Protein AF-A0A9E3VCH2-F1 (afdb_monomer_lite)

Radius of gyration: 27.57 Å; chains: 1; bounding box: 78×54×72 Å

Sequence (507 aa):
MKRSVFVAVAVALLGAGCPRSAKDARADLRLTGIPLPFGEEGGPVLAWDFGDGTPVVTAASVQHAFPRAGHFVVSATEKGVSRYSRPFDIAPRPGLAAVPETAESAVLVPRQGKDLGPLLDFAERATNPGLVASRLEALALPPMVLEASAGGASVFDPDEGLGVFTLSEPDVTVGFCGVTDEAEGLKLVGARLAEQGVKVTLAGERVTSLRWPEGREAALFADRGYLYLVPLEPGFSPEAAFKAVLGASDLGLSGQEPVAALAAGLKPAALVLVSKGDGTGLFSGAIAGVNVDGNQAQLGGAVELRRELDPAPSGARLFAHGPQGPIGGLQLAFDSVDLLEAFFGAPQNPKRIAQLARLKRRGLDLEGLAKGLTGELQLLAWFDAVSFYRNVVAGSGRPDPRGTLRLTAPARDAAKLRAALGLWFSSESWADRVAVTPGGWTVGTATGDVQVDVSGAGVAAERERALEARPEAPLAAELQARFQGAFGPGHTSAFVDVGQLLAELEQ

Secondary structure (DSSP, 8-state):
---------------------HHHHHTT-EETTPPEEEE-TTS--EEEE-SSSPPPEEESEEEE--SS-EEEEEEEEETTEEEEEEEEEEEPPPGGGSS-TT-SEEEEES-HHHHHHHHHHHHHHHS-HHHHHHHHHT-SHHHHHHHHHHSSS-SB-TTS-EEEEEEETTEEEEEEEEBS-HHHHHHHHHHHHHHTT-EEEE-SSSEEEEE-TTS-EEEEEEETTEEEEEEE-TT--THHHHHHHHTS-TTGGGGSHHHHHHHHTS---SEEEEEE--SSSSEEEEEEEEEEETTEEEEEEEEEESSPPPPP-----TTSSEESSSEEEEEEE--HHHHHHHHH--TT-HHHHHHHHHHHTTT--HHHHHHTB-SEEEEEEEE-HHHHHHHHTSSSS-----EEEEEEE-BS-HHHHHHHHHHHHTSTTTTTTEEE-SSEEEEEETTEEEEEEEETTEEEEEEE---TTPPEE-HHHHHHHHSTTTTSTT---EEE-HHHHHHHH--

Structure (mmCIF, N/CA/C/O backbone):
data_AF-A0A9E3VCH2-F1
#
_entry.id   AF-A0A9E3VCH2-F1
#
loop_
_atom_site.group_PDB
_atom_site.id
_atom_site.type_symbol
_atom_site.label_atom_id
_atom_site.label_alt_id
_atom_site.label_comp_id
_atom_site.label_asym_id
_atom_site.label_entity_id
_atom_site.label_seq_id
_atom_site.pdbx_PDB_ins_code
_atom_site.Cartn_x
_atom_site.Cartn_y
_atom_site.Cartn_z
_atom_site.occupancy
_atom_site.B_iso_or_equiv
_atom_site.auth_seq_id
_atom_site.auth_comp_id
_atom_site.auth_asym_id
_atom_site.auth_atom_id
_atom_site.pdbx_PDB_model_num
ATOM 1 N N . MET A 1 1 ? 23.936 12.481 2.353 1.00 23.14 1 MET A N 1
ATOM 2 C CA . MET A 1 1 ? 23.818 11.610 1.163 1.00 23.14 1 MET A CA 1
ATOM 3 C C . MET A 1 1 ? 22.347 11.534 0.815 1.00 23.14 1 MET A C 1
ATOM 5 O O . MET A 1 1 ? 21.572 11.086 1.643 1.00 23.14 1 MET A O 1
ATOM 9 N N . LYS A 1 2 ? 21.953 12.144 -0.304 1.00 22.25 2 LYS A N 1
ATOM 10 C CA . LYS A 1 2 ? 20.551 12.415 -0.638 1.00 22.25 2 LYS A CA 1
ATOM 11 C C . LYS A 1 2 ? 19.903 11.203 -1.316 1.00 22.25 2 LYS A C 1
ATOM 13 O O . LYS A 1 2 ? 20.481 10.646 -2.242 1.00 22.25 2 LYS A O 1
ATOM 18 N N . ARG A 1 3 ? 18.722 10.863 -0.789 1.00 25.02 3 ARG A N 1
ATOM 19 C CA . ARG A 1 3 ? 17.583 10.105 -1.332 1.00 25.02 3 ARG A CA 1
ATOM 20 C C . ARG A 1 3 ? 17.752 9.611 -2.778 1.00 25.02 3 ARG A C 1
ATOM 22 O O . ARG A 1 3 ? 17.799 10.401 -3.715 1.00 25.02 3 ARG A O 1
ATOM 29 N N . SER A 1 4 ? 17.819 8.294 -2.945 1.00 23.25 4 SER A N 1
ATOM 30 C CA . SER A 1 4 ? 17.658 7.580 -4.220 1.00 23.25 4 SER A CA 1
ATOM 31 C C . SER A 1 4 ? 17.265 6.142 -3.898 1.00 23.25 4 SER A C 1
ATOM 33 O O . SER A 1 4 ? 18.103 5.246 -3.913 1.00 23.25 4 SER A O 1
ATOM 35 N N . VAL A 1 5 ? 16.009 5.938 -3.510 1.00 22.20 5 VAL A N 1
ATOM 36 C CA . VAL A 1 5 ? 15.429 4.613 -3.289 1.00 22.20 5 VAL A CA 1
ATOM 37 C C . VAL A 1 5 ? 13.996 4.643 -3.835 1.00 22.20 5 VAL A C 1
ATOM 39 O O . VAL A 1 5 ? 13.218 5.513 -3.466 1.00 22.20 5 VAL A O 1
ATOM 42 N N . PHE A 1 6 ? 13.721 3.704 -4.746 1.00 22.61 6 PHE A N 1
ATOM 43 C CA . PHE A 1 6 ? 12.462 3.396 -5.444 1.00 22.61 6 PHE A CA 1
ATOM 44 C C . PHE A 1 6 ? 11.941 4.387 -6.499 1.00 22.61 6 PHE A C 1
ATOM 46 O O . PHE A 1 6 ? 10.981 5.123 -6.315 1.00 22.61 6 PHE A O 1
ATOM 53 N N . VAL A 1 7 ? 12.535 4.273 -7.689 1.00 21.50 7 VAL A N 1
ATOM 54 C CA . VAL A 1 7 ? 11.849 4.463 -8.973 1.00 21.50 7 VAL A CA 1
ATOM 55 C C . VAL A 1 7 ? 11.576 3.065 -9.518 1.00 21.50 7 VAL A C 1
ATOM 57 O O . VAL A 1 7 ? 12.534 2.309 -9.668 1.00 21.50 7 VAL A O 1
ATOM 60 N N . ALA A 1 8 ? 10.315 2.726 -9.798 1.00 21.45 8 ALA A N 1
ATOM 61 C CA . ALA A 1 8 ? 9.876 2.227 -11.106 1.00 21.45 8 ALA A CA 1
ATOM 62 C C . ALA A 1 8 ? 8.474 1.581 -11.060 1.00 21.45 8 ALA A C 1
ATOM 64 O O . ALA A 1 8 ? 8.166 0.752 -10.211 1.00 21.45 8 ALA A O 1
ATOM 65 N N . VAL A 1 9 ? 7.724 1.900 -12.117 1.00 22.83 9 VAL A N 1
ATOM 66 C CA . VAL A 1 9 ? 6.626 1.145 -12.730 1.00 22.83 9 VAL A CA 1
ATOM 67 C C . VAL A 1 9 ? 5.247 1.227 -12.086 1.00 22.83 9 VAL A C 1
ATOM 69 O O . VAL A 1 9 ? 4.914 0.571 -11.109 1.00 22.83 9 VAL A O 1
ATOM 72 N N . ALA A 1 10 ? 4.388 1.928 -12.801 1.00 21.78 10 ALA A N 1
ATOM 73 C CA . ALA A 1 10 ? 2.949 1.803 -12.741 1.00 21.78 10 ALA A CA 1
ATOM 74 C C . ALA A 1 10 ? 2.440 1.600 -14.169 1.00 21.78 10 ALA A C 1
ATOM 76 O O . ALA A 1 10 ? 3.263 1.696 -15.069 1.00 21.78 10 ALA A O 1
ATOM 77 N N . VAL A 1 11 ? 1.130 1.419 -14.353 1.00 24.48 11 VAL A N 1
ATOM 78 C CA . VAL A 1 11 ? 0.386 0.404 -15.118 1.00 24.48 11 VAL A CA 1
ATOM 79 C C . VAL A 1 11 ? -0.742 0.874 -16.057 1.00 24.48 11 VAL A C 1
ATOM 81 O O . VAL A 1 11 ? -1.246 1.976 -15.961 1.00 24.48 11 VAL A O 1
ATOM 84 N N . ALA A 1 12 ? -1.092 -0.052 -16.943 1.00 21.52 12 ALA A N 1
ATOM 85 C CA . ALA A 1 12 ? -2.379 -0.656 -17.356 1.00 21.52 12 ALA A CA 1
ATOM 86 C C . ALA A 1 12 ? -3.775 0.057 -17.436 1.00 21.52 12 ALA A C 1
ATOM 88 O O . ALA A 1 12 ? -4.343 0.195 -16.368 1.00 21.52 12 ALA A O 1
ATOM 89 N N . LEU A 1 13 ? -4.382 0.359 -18.648 1.00 24.06 13 LEU A N 1
ATOM 90 C CA . LEU A 1 13 ? -5.778 -0.026 -19.098 1.00 24.06 13 LEU A CA 1
ATOM 91 C C . LEU A 1 13 ? -6.367 0.285 -20.535 1.00 24.06 13 LEU A C 1
ATOM 93 O O . LEU A 1 13 ? -6.540 1.449 -20.864 1.00 24.06 13 LEU A O 1
ATOM 97 N N . LEU A 1 14 ? -6.851 -0.734 -21.303 1.00 22.73 14 LEU A N 1
ATOM 98 C CA . LEU A 1 14 ? -8.093 -0.760 -22.131 1.00 22.73 14 LEU A CA 1
ATOM 99 C C . LEU A 1 14 ? -8.629 -2.194 -22.419 1.00 22.73 14 LEU A C 1
ATOM 101 O O . LEU A 1 14 ? -8.052 -2.967 -23.185 1.00 22.73 14 LEU A O 1
ATOM 105 N N . GLY A 1 15 ? -9.833 -2.471 -21.905 1.00 22.19 15 GLY A N 1
ATOM 106 C CA . GLY A 1 15 ? -10.724 -3.576 -22.274 1.00 22.19 15 GLY A CA 1
ATOM 107 C C . GLY A 1 15 ? -12.142 -3.308 -21.753 1.00 22.19 15 GLY A C 1
ATOM 108 O O . GLY A 1 15 ? -12.331 -3.093 -20.563 1.00 22.19 15 GLY A O 1
ATOM 109 N N . ALA A 1 16 ? -13.117 -3.249 -22.661 1.00 27.59 16 ALA A N 1
ATOM 110 C CA . ALA A 1 16 ? -14.436 -2.644 -22.494 1.00 27.59 16 ALA A CA 1
ATOM 111 C C . ALA A 1 16 ? -15.357 -3.274 -21.432 1.00 27.59 16 ALA A C 1
ATOM 113 O O . ALA A 1 16 ? -15.722 -4.445 -21.491 1.00 27.59 16 ALA A O 1
ATOM 114 N N . GLY A 1 17 ? -15.871 -2.399 -20.577 1.00 22.41 17 GLY A N 1
ATOM 115 C CA . GLY A 1 17 ? -17.135 -2.527 -19.871 1.00 22.41 17 GLY A CA 1
ATOM 116 C C . GLY A 1 17 ? -17.321 -1.232 -19.104 1.00 22.41 17 GLY A C 1
ATOM 117 O O . GLY A 1 17 ? -16.572 -1.010 -18.165 1.00 22.41 17 GLY A O 1
ATOM 118 N N . CYS A 1 18 ? -18.224 -0.344 -19.536 1.00 24.09 18 CYS A N 1
ATOM 119 C CA . CYS A 1 18 ? -18.524 0.882 -18.794 1.00 24.09 18 CYS A CA 1
ATOM 120 C C . CYS A 1 18 ? -18.876 0.494 -17.352 1.00 24.09 18 CYS A C 1
ATOM 122 O O . CYS A 1 18 ? -19.965 -0.056 -17.143 1.00 24.09 18 CYS A O 1
ATOM 124 N N . PRO A 1 19 ? -18.011 0.743 -16.352 1.00 30.47 19 PRO A N 1
ATOM 125 C CA . PRO A 1 19 ? -18.453 0.620 -14.985 1.00 30.47 19 PRO A CA 1
ATOM 126 C C . PRO A 1 19 ? -19.440 1.770 -14.786 1.00 30.47 19 PRO A C 1
ATOM 128 O O . PRO A 1 19 ? -19.234 2.878 -15.290 1.00 30.47 19 PRO A O 1
ATOM 131 N N . ARG A 1 20 ? -20.519 1.535 -14.037 1.00 28.94 20 ARG A N 1
ATOM 132 C CA . ARG A 1 20 ? -21.156 2.644 -13.315 1.00 28.94 20 ARG A CA 1
ATOM 133 C C . ARG A 1 20 ? -20.035 3.491 -12.722 1.00 28.94 20 ARG A C 1
ATOM 135 O O . ARG A 1 20 ? -19.109 2.912 -12.152 1.00 28.94 20 ARG A O 1
ATOM 142 N N . SER A 1 21 ? -20.094 4.810 -12.899 1.00 36.22 21 SER A N 1
ATOM 143 C CA . SER A 1 21 ? -19.099 5.711 -12.323 1.00 36.22 21 SER A CA 1
ATOM 144 C C . SER A 1 21 ? -18.845 5.274 -10.881 1.00 36.22 21 SER A C 1
ATOM 146 O O . SER A 1 21 ? -19.798 5.131 -10.116 1.00 36.22 21 SER A O 1
ATOM 148 N N . ALA A 1 22 ? -17.593 4.982 -10.511 1.00 42.84 22 ALA A N 1
ATOM 149 C CA . ALA A 1 22 ? -17.252 4.515 -9.162 1.00 42.84 22 ALA A CA 1
ATOM 150 C C . ALA A 1 22 ? -17.767 5.483 -8.074 1.00 42.84 22 ALA A C 1
ATOM 152 O O . ALA A 1 22 ? -17.973 5.087 -6.930 1.00 42.84 22 ALA A O 1
ATOM 153 N N . LYS A 1 23 ? -18.040 6.733 -8.468 1.00 41.22 23 LYS A N 1
ATOM 154 C CA . LYS A 1 23 ? -18.746 7.764 -7.710 1.00 41.22 23 LYS A CA 1
ATOM 155 C C . LYS A 1 23 ? -20.151 7.341 -7.253 1.00 41.22 23 LYS A C 1
ATOM 157 O O . LYS A 1 23 ? -20.481 7.550 -6.091 1.00 41.22 23 LYS A O 1
ATOM 162 N N . ASP A 1 24 ? -20.936 6.698 -8.117 1.00 37.03 24 ASP A N 1
ATOM 163 C CA . ASP A 1 24 ? -22.329 6.319 -7.836 1.00 37.03 24 ASP A CA 1
ATOM 164 C C . ASP A 1 24 ? -22.420 5.083 -6.928 1.00 37.03 24 ASP A C 1
ATOM 166 O O . ASP A 1 24 ? -23.349 4.963 -6.142 1.00 37.03 24 ASP A O 1
ATOM 170 N N . ALA A 1 25 ? -21.444 4.169 -6.995 1.00 43.97 25 ALA A N 1
ATOM 171 C CA . ALA A 1 25 ? -21.407 2.984 -6.130 1.00 43.97 25 ALA A CA 1
ATOM 172 C C . ALA A 1 25 ? -20.861 3.277 -4.718 1.00 43.97 25 ALA A C 1
ATOM 174 O O . ALA A 1 25 ? -21.141 2.528 -3.785 1.00 43.97 25 ALA A O 1
ATOM 175 N N . ARG A 1 26 ? -20.066 4.344 -4.556 1.00 50.91 26 ARG A N 1
ATOM 176 C CA . ARG A 1 26 ? -19.428 4.714 -3.279 1.00 50.91 26 ARG A CA 1
ATOM 177 C C . ARG A 1 26 ? -20.243 5.696 -2.445 1.00 50.91 26 ARG A C 1
ATOM 179 O O . ARG A 1 26 ? -20.087 5.695 -1.231 1.00 50.91 26 ARG A O 1
ATOM 186 N N . ALA A 1 27 ? -21.112 6.493 -3.068 1.00 48.94 27 ALA A N 1
ATOM 187 C CA . ALA A 1 27 ? -21.974 7.443 -2.359 1.00 48.94 27 ALA A CA 1
ATOM 188 C C . ALA A 1 27 ? -22.938 6.767 -1.359 1.00 48.94 27 ALA A C 1
ATOM 190 O O . ALA A 1 27 ? -23.326 7.396 -0.379 1.00 48.94 27 ALA A O 1
ATOM 191 N N . ASP A 1 28 ? -23.259 5.485 -1.568 1.00 59.34 28 ASP A N 1
ATOM 192 C CA . ASP A 1 28 ? -24.154 4.700 -0.705 1.00 59.34 28 ASP A CA 1
ATOM 193 C C . ASP A 1 28 ? -23.413 3.744 0.254 1.00 59.34 28 ASP A C 1
ATOM 195 O O . ASP A 1 28 ? -24.049 3.013 1.022 1.00 59.34 28 ASP A O 1
ATOM 199 N N . LEU A 1 29 ? -22.074 3.709 0.218 1.00 70.19 29 LEU A N 1
ATOM 200 C CA . LEU A 1 29 ? -21.280 2.760 0.998 1.00 70.19 29 LEU A CA 1
ATOM 201 C C . LEU A 1 29 ? -21.134 3.250 2.443 1.00 70.19 29 LEU A C 1
ATOM 203 O O . LEU A 1 29 ? -20.577 4.314 2.703 1.00 70.19 29 LEU A O 1
ATOM 207 N N . ARG A 1 30 ? -21.620 2.457 3.397 1.00 85.75 30 ARG A N 1
ATOM 208 C CA . ARG A 1 30 ? -21.493 2.741 4.831 1.00 85.75 30 ARG A CA 1
ATOM 209 C C . ARG A 1 30 ? -20.261 2.032 5.365 1.00 85.75 30 ARG A C 1
ATOM 211 O O . ARG A 1 30 ? -20.129 0.828 5.161 1.00 85.75 30 ARG A O 1
ATOM 218 N N . LEU A 1 31 ? -19.370 2.768 6.017 1.00 84.38 31 LEU A N 1
ATOM 219 C CA . LEU A 1 31 ? -18.089 2.248 6.493 1.00 84.38 31 LEU A CA 1
ATOM 220 C C . LEU A 1 31 ? -18.070 2.100 8.014 1.00 84.38 31 LEU A C 1
ATOM 222 O O . LEU A 1 31 ? -18.781 2.811 8.727 1.00 84.38 31 LEU A O 1
ATOM 226 N N . THR A 1 32 ? -17.228 1.191 8.498 1.00 85.25 32 THR A N 1
ATOM 227 C CA . THR A 1 32 ? -16.919 1.047 9.924 1.00 85.25 32 THR A CA 1
ATOM 228 C C . THR A 1 32 ? -16.414 2.357 10.526 1.00 85.25 32 THR A C 1
ATOM 230 O O . THR A 1 32 ? -15.736 3.149 9.875 1.00 85.25 32 THR A O 1
ATOM 233 N N . GLY A 1 33 ? -16.786 2.622 11.778 1.00 79.50 33 GLY A N 1
ATOM 234 C CA . GLY A 1 33 ? -16.331 3.769 12.566 1.00 79.50 33 GLY A CA 1
ATOM 235 C C . GLY A 1 33 ? -16.753 5.163 12.084 1.00 79.50 33 GLY A C 1
ATOM 236 O O . GLY A 1 33 ? -16.431 6.132 12.768 1.00 79.50 33 GLY A O 1
ATOM 237 N N . ILE A 1 34 ? -17.483 5.295 10.970 1.00 82.62 34 ILE A N 1
ATOM 238 C CA . ILE A 1 34 ? -18.097 6.566 10.558 1.00 82.62 34 ILE A CA 1
ATOM 239 C C . ILE A 1 34 ? -19.461 6.702 11.256 1.00 82.62 34 ILE A C 1
ATOM 241 O O . ILE A 1 34 ? -20.320 5.835 11.063 1.00 82.62 34 ILE A O 1
ATOM 245 N N . PRO A 1 35 ? -19.696 7.762 12.056 1.00 87.50 35 PRO A N 1
ATOM 246 C CA . PRO A 1 35 ? -20.986 7.976 12.701 1.00 87.50 35 PRO A CA 1
ATOM 247 C C . PRO A 1 35 ? -22.110 8.177 11.681 1.00 87.50 35 PRO A C 1
ATOM 249 O O . PRO A 1 35 ? -22.037 9.043 10.809 1.00 87.50 35 PRO A O 1
ATOM 252 N N . LEU A 1 36 ? -23.170 7.382 11.814 1.00 89.25 36 LEU A N 1
ATOM 253 C CA . LEU A 1 36 ? -24.400 7.511 11.049 1.00 89.25 36 LEU A CA 1
ATOM 254 C C . LEU A 1 36 ? -25.492 8.151 11.921 1.00 89.25 36 LEU A C 1
ATOM 256 O O . LEU A 1 36 ? -25.674 7.733 13.070 1.00 89.25 36 LEU A O 1
ATOM 260 N N . PRO A 1 37 ? -26.246 9.128 11.388 1.00 92.81 37 PRO A N 1
ATOM 261 C CA . PRO A 1 37 ? -27.356 9.732 12.105 1.00 92.81 37 PRO A CA 1
ATOM 262 C C . PRO A 1 37 ? -28.588 8.819 12.094 1.00 92.81 37 PRO A C 1
ATOM 264 O O . PRO A 1 37 ? -28.988 8.290 11.054 1.00 92.81 37 PRO A O 1
ATOM 267 N N . PHE A 1 38 ? -29.238 8.704 13.248 1.00 93.00 38 PHE A N 1
ATOM 268 C CA . PHE A 1 38 ? -30.499 7.999 13.446 1.00 93.00 38 PHE A CA 1
ATOM 269 C C . PHE A 1 38 ? -31.483 8.884 14.203 1.00 93.00 38 PHE A C 1
ATOM 271 O O . PHE A 1 38 ? -31.134 9.487 15.214 1.00 93.00 38 PHE A O 1
ATOM 278 N N . GLY A 1 39 ? -32.729 8.930 13.734 1.00 90.38 39 GLY A N 1
ATOM 279 C CA . GLY A 1 39 ? -33.743 9.823 14.293 1.00 90.38 39 GLY A CA 1
ATOM 280 C C . GLY A 1 39 ? -33.566 11.277 13.853 1.00 90.38 39 GLY A C 1
ATOM 281 O O . GLY A 1 39 ? -32.786 11.584 12.953 1.00 90.38 39 GLY A O 1
ATOM 282 N N . GLU A 1 40 ? -34.337 12.168 14.468 1.00 90.75 40 GLU A N 1
ATOM 283 C CA . GLU A 1 40 ? -34.385 13.591 14.124 1.00 90.75 40 GLU A CA 1
ATOM 284 C C . GLU A 1 40 ? -34.415 14.430 15.403 1.00 90.75 40 GLU A C 1
ATOM 286 O O . GLU A 1 40 ? -35.029 14.058 16.410 1.00 90.75 40 GLU A O 1
ATOM 291 N N . GLU A 1 41 ? -33.738 15.577 15.383 1.00 90.56 41 GLU A N 1
ATOM 292 C CA . GLU A 1 41 ? -33.716 16.487 16.526 1.00 90.56 41 GLU A CA 1
ATOM 293 C C . GLU A 1 41 ? -35.126 17.049 16.788 1.00 90.56 41 GLU A C 1
ATOM 295 O O . GLU A 1 41 ? -35.804 17.519 15.877 1.00 90.56 41 GLU A O 1
ATOM 300 N N . GLY A 1 42 ? -35.604 16.953 18.035 1.00 88.50 42 GLY A N 1
ATOM 301 C CA . GLY A 1 42 ? -36.987 17.301 18.398 1.00 88.50 42 GLY A CA 1
ATOM 302 C C . GLY A 1 42 ? -38.041 16.231 18.067 1.00 88.50 42 GLY A C 1
ATOM 303 O O . GLY A 1 42 ? -39.224 16.448 18.335 1.00 88.50 42 GLY A O 1
ATOM 304 N N . GLY A 1 43 ? -37.632 15.080 17.523 1.00 90.00 43 GLY A N 1
ATOM 305 C CA . GLY A 1 43 ? -38.497 13.925 17.282 1.00 90.00 43 GLY A CA 1
ATOM 306 C C . GLY A 1 43 ? -38.911 13.164 18.557 1.00 90.00 43 GLY A C 1
ATOM 307 O O . GLY A 1 43 ? -38.539 13.536 19.675 1.00 90.00 43 GLY A O 1
ATOM 308 N N . PRO A 1 44 ? -39.693 12.076 18.421 1.00 90.88 44 PRO A N 1
ATOM 309 C CA . PRO A 1 44 ? -40.049 11.221 19.550 1.00 90.88 44 PRO A CA 1
ATOM 310 C C . PRO A 1 44 ? -38.806 10.535 20.130 1.00 90.88 44 PRO A C 1
ATOM 312 O O . PRO A 1 44 ? -37.937 10.079 19.393 1.00 90.88 44 PRO A O 1
ATOM 315 N N . VAL A 1 45 ? -38.737 10.418 21.458 1.00 93.56 45 VAL A N 1
ATOM 316 C CA . VAL A 1 45 ? -37.662 9.676 22.132 1.00 93.56 45 VAL A CA 1
ATOM 317 C C . VAL A 1 45 ? -37.883 8.178 21.925 1.00 93.56 45 VAL A C 1
ATOM 319 O O . VAL A 1 45 ? -38.876 7.624 22.402 1.00 93.56 45 VAL A O 1
ATOM 322 N N . LEU A 1 46 ? -36.951 7.529 21.225 1.00 95.44 46 LEU A N 1
ATOM 323 C CA . LEU A 1 46 ? -36.987 6.101 20.912 1.00 95.44 46 LEU A CA 1
ATOM 324 C C . LEU A 1 46 ? -35.829 5.374 21.604 1.00 95.44 46 LEU A C 1
ATOM 326 O O . LEU A 1 46 ? -34.777 5.963 21.846 1.00 95.44 46 LEU A O 1
ATOM 330 N N . ALA A 1 47 ? -36.025 4.092 21.909 1.00 96.19 47 ALA A N 1
ATOM 331 C CA . ALA A 1 47 ? -34.961 3.180 22.309 1.00 96.19 47 ALA A CA 1
ATOM 332 C C . ALA A 1 47 ? -34.387 2.503 21.056 1.00 96.19 47 ALA A C 1
ATOM 334 O O . ALA A 1 47 ? -35.088 1.725 20.403 1.00 96.19 47 ALA A O 1
ATOM 335 N N . TRP A 1 48 ? -33.144 2.839 20.721 1.00 96.56 48 TRP A N 1
ATOM 336 C CA . TRP A 1 48 ? -32.398 2.388 19.549 1.00 96.56 48 TRP A CA 1
ATOM 337 C C . TRP A 1 48 ? -31.516 1.189 19.888 1.00 96.56 48 TRP A C 1
ATOM 339 O O . TRP A 1 48 ? -30.692 1.264 20.797 1.00 96.56 48 TRP A O 1
ATOM 349 N N . ASP A 1 49 ? -31.680 0.109 19.132 1.00 96.38 49 ASP A N 1
ATOM 350 C CA . ASP A 1 49 ? -30.820 -1.073 19.131 1.00 96.38 49 ASP A CA 1
ATOM 351 C C . ASP A 1 49 ? -30.193 -1.206 17.740 1.00 96.38 49 ASP A C 1
ATOM 353 O O . ASP A 1 49 ? -30.909 -1.285 16.737 1.00 96.38 49 ASP A O 1
ATOM 357 N N . PHE A 1 50 ? -28.864 -1.198 17.671 1.00 95.75 50 PHE A N 1
ATOM 358 C CA . PHE A 1 50 ? -28.120 -1.224 16.413 1.00 95.75 50 PHE A CA 1
ATOM 359 C C . PHE A 1 50 ? -27.805 -2.642 15.923 1.00 95.75 50 PHE A C 1
ATOM 361 O O . PHE A 1 50 ? -27.351 -2.800 14.792 1.00 95.75 50 PHE A O 1
ATOM 368 N N . GLY A 1 51 ? -28.065 -3.676 16.731 1.00 92.25 51 GLY A N 1
ATOM 369 C CA . GLY A 1 51 ? -27.854 -5.076 16.354 1.00 92.25 51 GLY A CA 1
ATOM 370 C C . GLY A 1 51 ? -26.385 -5.514 16.275 1.00 92.25 51 GLY A C 1
ATOM 371 O O . GLY A 1 51 ? -26.109 -6.637 15.859 1.00 92.25 51 GLY A O 1
ATOM 372 N N . ASP A 1 52 ? -25.444 -4.658 16.677 1.00 90.31 52 ASP A N 1
ATOM 373 C CA . ASP A 1 52 ? -23.992 -4.901 16.688 1.00 90.31 52 ASP A CA 1
ATOM 374 C C . ASP A 1 52 ? -23.444 -5.314 18.070 1.00 90.31 52 ASP A C 1
ATOM 376 O O . ASP A 1 52 ? -22.239 -5.517 18.238 1.00 90.31 52 ASP A O 1
ATOM 380 N N . GLY A 1 53 ? -24.339 -5.473 19.051 1.00 88.94 53 GLY A N 1
ATOM 381 C CA . GLY A 1 53 ? -24.020 -5.801 20.441 1.00 88.94 53 GLY A CA 1
ATOM 382 C C . GLY A 1 53 ? -23.746 -4.588 21.336 1.00 88.94 53 GLY A C 1
ATOM 383 O O . GLY A 1 53 ? -23.488 -4.780 22.525 1.00 88.94 53 GLY A O 1
ATOM 384 N N . THR A 1 54 ? -23.814 -3.357 20.812 1.00 90.25 54 THR A N 1
ATOM 385 C CA . THR A 1 54 ? -23.711 -2.148 21.642 1.00 90.25 54 THR A CA 1
ATOM 386 C C . THR A 1 54 ? -24.950 -1.949 22.530 1.00 90.25 54 THR A C 1
ATOM 388 O O . THR A 1 54 ? -26.037 -2.446 22.217 1.00 90.25 54 THR A O 1
ATOM 391 N N . PRO A 1 55 ? -24.816 -1.261 23.683 1.00 93.69 55 PRO A N 1
ATOM 392 C CA . PRO A 1 55 ? -25.948 -0.994 24.565 1.00 93.69 55 PRO A CA 1
ATOM 393 C C . PRO A 1 55 ? -27.039 -0.158 23.885 1.00 93.69 55 PRO A C 1
ATOM 395 O O . PRO A 1 55 ? -26.747 0.801 23.176 1.00 93.69 55 PRO A O 1
ATOM 398 N N . VAL A 1 56 ? -28.303 -0.473 24.182 1.00 94.56 56 VAL A N 1
ATOM 399 C CA . VAL A 1 56 ? -29.468 0.275 23.684 1.00 94.56 56 VAL A CA 1
ATOM 400 C C . VAL A 1 56 ? -29.407 1.738 24.134 1.00 94.56 56 VAL A C 1
ATOM 402 O O . VAL A 1 56 ? -29.283 2.026 25.327 1.00 94.56 56 VAL A O 1
ATOM 405 N N . VAL A 1 57 ? -29.567 2.666 23.189 1.00 95.38 57 VAL A N 1
ATOM 406 C CA . VAL A 1 57 ? -29.521 4.116 23.439 1.00 95.38 57 VAL A CA 1
ATOM 407 C C . VAL A 1 57 ? -30.927 4.704 23.372 1.00 95.38 57 VAL A C 1
ATOM 409 O O . VAL A 1 57 ? -31.661 4.461 22.422 1.00 95.38 57 VAL A O 1
ATOM 412 N N . THR A 1 58 ? -31.323 5.505 24.364 1.00 95.44 58 THR A N 1
ATOM 413 C CA . THR A 1 58 ? -32.648 6.152 24.383 1.00 95.44 58 THR A CA 1
ATOM 414 C C . THR A 1 58 ? -32.533 7.646 24.093 1.00 95.44 58 THR A C 1
ATOM 416 O O . THR A 1 58 ? -32.127 8.408 24.968 1.00 95.44 58 THR A O 1
ATOM 419 N N . ALA A 1 59 ? -32.894 8.071 22.879 1.00 94.75 59 ALA A N 1
ATOM 420 C CA . ALA A 1 59 ? -32.886 9.478 22.468 1.00 94.75 59 ALA A CA 1
ATOM 421 C C . ALA A 1 59 ? -33.759 9.722 21.221 1.00 94.75 59 ALA A C 1
ATOM 423 O O . ALA A 1 59 ? -34.148 8.790 20.517 1.00 94.75 59 ALA A O 1
ATOM 424 N N . ALA A 1 60 ? -34.068 10.992 20.947 1.00 92.81 60 ALA A N 1
ATOM 425 C CA . ALA A 1 60 ? -34.775 11.402 19.727 1.00 92.81 60 ALA A CA 1
ATOM 426 C C . ALA A 1 60 ? -33.871 11.397 18.480 1.00 92.81 60 ALA A C 1
ATOM 428 O O . ALA A 1 60 ? -34.327 11.071 17.387 1.00 92.81 60 ALA A O 1
ATOM 429 N N . SER A 1 61 ? -32.587 11.713 18.668 1.00 93.94 61 SER A N 1
ATOM 430 C CA . SER A 1 61 ? -31.537 11.673 17.650 1.00 93.94 61 SER A CA 1
ATOM 431 C C . SER A 1 61 ? -30.279 11.044 18.253 1.00 93.94 61 SER A C 1
ATOM 433 O O . SER A 1 61 ? -29.924 11.357 19.392 1.00 93.94 61 SER A O 1
ATOM 435 N N . VAL A 1 62 ? -29.638 10.136 17.518 1.00 94.81 62 VAL A N 1
ATOM 436 C CA . VAL A 1 62 ? -28.431 9.403 17.920 1.00 94.81 62 VAL A CA 1
ATOM 437 C C . VAL A 1 62 ? -27.443 9.389 16.758 1.00 94.81 62 VAL A C 1
ATOM 439 O O . VAL A 1 62 ? -27.827 9.162 15.616 1.00 94.81 62 VAL A O 1
ATOM 442 N N . GLN A 1 63 ? -26.165 9.604 17.054 1.00 93.69 63 GLN A N 1
ATOM 443 C CA . GLN A 1 63 ? -25.062 9.320 16.137 1.00 93.69 63 GLN A CA 1
ATOM 444 C C . GLN A 1 63 ? -24.454 7.981 16.549 1.00 93.69 63 GLN A C 1
ATOM 446 O O . GLN A 1 63 ? -24.033 7.844 17.698 1.00 93.69 63 GLN A O 1
ATOM 451 N N . HIS A 1 64 ? -24.425 7.001 15.645 1.00 91.50 64 HIS A N 1
ATOM 452 C CA . HIS A 1 64 ? -23.880 5.671 15.935 1.00 91.50 64 HIS A CA 1
ATOM 453 C C . HIS A 1 64 ? -22.853 5.249 14.896 1.00 91.50 64 HIS A C 1
ATOM 455 O O . HIS A 1 64 ? -23.122 5.305 13.698 1.00 91.50 64 HIS A O 1
ATOM 461 N N . ALA A 1 65 ? -21.688 4.807 15.359 1.00 88.81 65 ALA A N 1
ATOM 462 C CA . ALA A 1 65 ? -20.616 4.298 14.518 1.00 88.81 65 ALA A CA 1
ATOM 463 C C . ALA A 1 65 ? -20.479 2.788 14.737 1.00 88.81 65 ALA A C 1
ATOM 465 O O . ALA A 1 65 ? -20.220 2.340 15.852 1.00 88.81 65 ALA A O 1
ATOM 466 N N . PHE A 1 66 ? -20.639 2.004 13.671 1.00 88.81 66 PHE A N 1
ATOM 467 C CA . PHE A 1 66 ? -20.513 0.549 13.745 1.00 88.81 66 PHE A CA 1
ATOM 468 C C . PHE A 1 66 ? -19.036 0.155 13.883 1.00 88.81 66 PHE A C 1
ATOM 470 O O . PHE A 1 66 ? -18.235 0.543 13.027 1.00 88.81 66 PHE A O 1
ATOM 477 N N . PRO A 1 67 ? -18.650 -0.627 14.907 1.00 82.38 67 PRO A N 1
ATOM 478 C CA . PRO A 1 67 ? -17.243 -0.916 15.183 1.00 82.38 67 PRO A CA 1
ATOM 479 C C . PRO A 1 67 ? -16.632 -1.952 14.230 1.00 82.38 67 PRO A C 1
ATOM 481 O O . PRO A 1 67 ? -15.415 -2.093 14.194 1.00 82.38 67 PRO A O 1
ATOM 484 N N . ARG A 1 68 ? -17.458 -2.711 13.494 1.00 85.06 68 ARG A N 1
ATOM 485 C CA . ARG A 1 68 ? -17.029 -3.792 12.592 1.00 85.06 68 ARG A CA 1
ATOM 486 C C . ARG A 1 68 ? -17.919 -3.890 11.364 1.00 85.06 68 ARG A C 1
ATOM 488 O O . ARG A 1 68 ? -19.092 -3.520 11.408 1.00 85.06 68 ARG A O 1
ATOM 495 N N . ALA A 1 69 ? -17.350 -4.412 10.282 1.00 87.62 69 ALA A N 1
ATOM 496 C CA . ALA A 1 69 ? -18.086 -4.684 9.060 1.00 87.62 69 ALA A CA 1
ATOM 497 C C . ALA A 1 69 ? -19.092 -5.820 9.285 1.00 87.62 69 ALA A C 1
ATOM 499 O O . ALA A 1 69 ? -18.839 -6.753 10.051 1.00 87.62 69 ALA A O 1
ATOM 500 N N . GLY A 1 70 ? -20.237 -5.754 8.614 1.00 88.62 70 GLY A N 1
ATOM 501 C CA . GLY A 1 70 ? -21.275 -6.762 8.761 1.00 88.62 70 GLY A CA 1
ATOM 502 C C . GLY A 1 70 ? -22.654 -6.309 8.312 1.00 88.62 70 GLY A C 1
ATOM 503 O O . GLY A 1 70 ? -22.858 -5.190 7.844 1.00 88.62 70 GLY A O 1
ATOM 504 N N . HIS A 1 71 ? -23.604 -7.224 8.472 1.00 91.69 71 HIS A N 1
ATOM 505 C CA . HIS A 1 71 ? -25.021 -6.999 8.224 1.00 91.69 71 HIS A CA 1
ATOM 506 C C . HIS A 1 71 ? -25.726 -6.811 9.566 1.00 91.69 71 HIS A C 1
ATOM 508 O O . HIS A 1 71 ? -25.818 -7.756 10.351 1.00 91.69 71 HIS A O 1
ATOM 514 N N . PHE A 1 72 ? -26.233 -5.609 9.823 1.00 94.00 72 PHE A N 1
ATOM 515 C CA . PHE A 1 72 ? -26.874 -5.257 11.088 1.00 94.00 72 PHE A CA 1
ATOM 516 C C . PHE A 1 72 ? -28.334 -4.885 10.876 1.00 94.00 72 PHE A C 1
ATOM 518 O O . PHE A 1 72 ? -28.692 -4.261 9.879 1.00 94.00 72 PHE A O 1
ATOM 525 N N . VAL A 1 73 ? -29.198 -5.251 11.819 1.00 94.81 73 VAL A N 1
ATOM 526 C CA . VAL A 1 73 ? -30.604 -4.836 11.805 1.00 94.81 73 VAL A CA 1
ATOM 527 C C . VAL A 1 73 ? -30.786 -3.773 12.874 1.00 94.81 73 VAL A C 1
ATOM 529 O O . VAL A 1 73 ? -30.850 -4.089 14.057 1.00 94.81 73 VAL A O 1
ATOM 532 N N . VAL A 1 74 ? -30.899 -2.516 12.446 1.00 96.00 74 VAL A N 1
ATOM 533 C CA . VAL A 1 74 ? -31.153 -1.396 13.355 1.00 96.00 74 VAL A CA 1
ATOM 534 C C . VAL A 1 74 ? -32.642 -1.322 13.633 1.00 96.00 74 VAL A C 1
ATOM 536 O O . VAL A 1 74 ? -33.452 -1.274 12.701 1.00 96.00 74 VAL A O 1
ATOM 539 N N . SER A 1 75 ? -33.013 -1.277 14.907 1.00 95.38 75 SER A N 1
ATOM 540 C CA . SER A 1 75 ? -34.393 -1.159 15.355 1.00 95.38 75 SER A CA 1
ATOM 541 C C . SER A 1 75 ? -34.579 -0.001 16.330 1.00 95.38 75 SER A C 1
ATOM 543 O O . SER A 1 75 ? -33.692 0.328 17.112 1.00 95.38 75 SER A O 1
ATOM 545 N N . ALA A 1 76 ? -35.747 0.635 16.271 1.00 94.75 76 ALA A N 1
ATOM 546 C CA . ALA A 1 76 ? -36.143 1.657 17.231 1.00 94.75 76 ALA A CA 1
ATOM 547 C C . ALA A 1 76 ? -37.507 1.304 17.806 1.00 94.75 76 ALA A C 1
ATOM 549 O O . ALA A 1 76 ? -38.446 0.995 17.059 1.00 94.75 76 ALA A O 1
ATOM 550 N N . THR A 1 77 ? -37.630 1.366 19.127 1.00 95.69 77 THR A N 1
ATOM 551 C CA . THR A 1 77 ? -38.872 1.057 19.833 1.00 95.69 77 THR A CA 1
ATOM 552 C C . THR A 1 77 ? -39.348 2.235 20.670 1.00 95.69 77 THR A C 1
ATOM 554 O O . THR A 1 77 ? -38.570 2.943 21.303 1.00 95.69 77 THR A O 1
ATOM 557 N N . GLU A 1 78 ? -40.659 2.446 20.689 1.00 94.56 78 GLU A N 1
ATOM 558 C CA . GLU A 1 78 ? -41.323 3.397 21.573 1.00 94.56 78 GLU A CA 1
ATOM 559 C C . GLU A 1 78 ? -42.195 2.599 22.541 1.00 94.56 78 GLU A C 1
ATOM 561 O O . GLU A 1 78 ? -43.125 1.915 22.114 1.00 94.56 78 GLU A O 1
ATOM 566 N N . LYS A 1 79 ? -41.890 2.643 23.846 1.00 89.00 79 LYS A N 1
ATOM 567 C CA . LYS A 1 79 ? -42.622 1.877 24.879 1.00 89.00 79 LYS A CA 1
ATOM 568 C C . LYS A 1 79 ? -42.769 0.380 24.532 1.00 89.00 79 LYS A C 1
ATOM 570 O O . LYS A 1 79 ? -43.817 -0.215 24.764 1.00 89.00 79 LYS A O 1
ATOM 575 N N . GLY A 1 80 ? -41.726 -0.215 23.948 1.00 82.88 80 GLY A N 1
ATOM 576 C CA . GLY A 1 80 ? -41.701 -1.627 23.547 1.00 82.88 80 GLY A CA 1
ATOM 577 C C . GLY A 1 80 ? -42.378 -1.942 22.207 1.00 82.88 80 GLY A C 1
ATOM 578 O O . GLY A 1 80 ? -42.399 -3.099 21.800 1.00 82.88 80 GLY A O 1
ATOM 579 N N . VAL A 1 81 ? -42.904 -0.942 21.493 1.00 89.06 81 VAL A N 1
ATOM 580 C CA . VAL A 1 81 ? -43.482 -1.112 20.152 1.00 89.06 81 VAL A CA 1
ATOM 581 C C . VAL A 1 81 ? -42.460 -0.696 19.098 1.00 89.06 81 VAL A C 1
ATOM 583 O O . VAL A 1 81 ? -41.961 0.427 19.139 1.00 89.06 81 VAL A O 1
ATOM 586 N N . SER A 1 82 ? -42.161 -1.572 18.134 1.00 90.88 82 SER A N 1
ATOM 587 C CA . SER A 1 82 ? -41.258 -1.245 17.021 1.00 90.88 82 SER A CA 1
ATOM 588 C C . SER A 1 82 ? -41.838 -0.119 16.159 1.00 90.88 82 SER A C 1
ATOM 590 O O . SER A 1 82 ? -42.956 -0.210 15.651 1.00 90.88 82 SER A O 1
ATOM 592 N N . ARG A 1 83 ? -41.070 0.964 16.022 1.00 90.50 83 ARG A N 1
ATOM 593 C CA . ARG A 1 83 ? -41.347 2.109 15.141 1.00 90.50 83 ARG A CA 1
ATOM 594 C C . ARG A 1 83 ? -40.476 2.092 13.893 1.00 90.50 83 ARG A C 1
ATOM 596 O O . ARG A 1 83 ? -40.851 2.660 12.872 1.00 90.50 83 ARG A O 1
ATOM 603 N N . TYR A 1 84 ? -39.327 1.433 13.983 1.00 90.81 84 TYR A N 1
ATOM 604 C CA . TYR A 1 84 ? -38.338 1.341 12.926 1.00 90.81 84 TYR A CA 1
ATOM 605 C C . TYR A 1 84 ? -37.641 -0.017 12.998 1.00 90.81 84 TYR A C 1
ATOM 607 O O . TYR A 1 84 ? -37.324 -0.499 14.086 1.00 90.81 84 TYR A O 1
ATOM 615 N N . SER A 1 85 ? -37.397 -0.620 11.839 1.00 93.81 85 SER A N 1
ATOM 616 C CA . SER A 1 85 ? -36.518 -1.775 11.681 1.00 93.81 85 SER A CA 1
ATOM 617 C C . SER A 1 85 ? -36.002 -1.791 10.247 1.00 93.81 85 SER A C 1
ATOM 619 O O . SER A 1 85 ? -36.807 -1.852 9.312 1.00 93.81 85 SER A O 1
ATOM 621 N N . ARG A 1 86 ? -34.687 -1.665 10.050 1.00 93.44 86 ARG A N 1
ATOM 622 C CA . ARG A 1 86 ? -34.067 -1.714 8.719 1.00 93.44 86 ARG A CA 1
ATOM 623 C C . ARG A 1 86 ? -32.700 -2.399 8.758 1.00 93.44 86 ARG A C 1
ATOM 625 O O . ARG A 1 86 ? -31.961 -2.196 9.720 1.00 93.44 86 ARG A O 1
ATOM 632 N N . PRO A 1 87 ? -32.354 -3.175 7.716 1.00 91.69 87 PRO A N 1
ATOM 633 C CA . PRO A 1 87 ? -31.012 -3.708 7.560 1.00 91.69 87 PRO A CA 1
ATOM 634 C C . PRO A 1 87 ? -30.035 -2.614 7.111 1.00 91.69 87 PRO A C 1
ATOM 636 O O . PRO A 1 87 ? -30.383 -1.726 6.326 1.00 91.69 87 PRO A O 1
ATOM 639 N N . PHE A 1 88 ? -28.806 -2.716 7.600 1.00 90.94 88 PHE A N 1
ATOM 640 C CA . PHE A 1 88 ? -27.667 -1.881 7.262 1.00 90.94 88 PHE A CA 1
ATOM 641 C C . PHE A 1 88 ? -26.474 -2.777 6.954 1.00 90.94 88 PHE A C 1
ATOM 643 O O . PHE A 1 88 ? -26.025 -3.543 7.806 1.00 90.94 88 PHE A O 1
ATOM 650 N N . ASP A 1 89 ? -25.956 -2.641 5.739 1.00 90.56 89 ASP A N 1
ATOM 651 C CA . ASP A 1 89 ? -24.710 -3.272 5.327 1.00 90.56 89 ASP A CA 1
ATOM 652 C C . ASP A 1 89 ? -23.573 -2.292 5.599 1.00 90.56 89 ASP A C 1
ATOM 654 O O . ASP A 1 89 ? -23.571 -1.178 5.066 1.00 90.56 89 ASP A O 1
ATOM 658 N N . ILE A 1 90 ? -22.645 -2.697 6.460 1.00 89.88 90 ILE A N 1
ATOM 659 C CA . ILE A 1 90 ? -21.461 -1.928 6.835 1.00 89.88 90 ILE A CA 1
ATOM 660 C C . ILE A 1 90 ? -20.245 -2.625 6.238 1.00 89.88 90 ILE A C 1
ATOM 662 O O . ILE A 1 90 ? -19.971 -3.789 6.533 1.00 89.88 90 ILE A O 1
ATOM 666 N N . ALA A 1 91 ? -19.519 -1.915 5.387 1.00 87.56 91 ALA A N 1
ATOM 667 C CA . ALA A 1 91 ? -18.286 -2.380 4.775 1.00 87.56 91 ALA A CA 1
ATOM 668 C C . ALA A 1 91 ? -17.066 -1.998 5.634 1.00 87.56 91 ALA A C 1
ATOM 670 O O . ALA A 1 91 ? -17.109 -0.986 6.339 1.00 87.56 91 ALA A O 1
ATOM 671 N N . PRO A 1 92 ? -15.968 -2.774 5.573 1.00 86.12 92 PRO A N 1
ATOM 672 C CA . PRO A 1 92 ? -14.733 -2.413 6.259 1.00 86.12 92 PRO A CA 1
ATOM 673 C C . PRO A 1 92 ? -14.141 -1.144 5.647 1.00 86.12 92 PRO A C 1
ATOM 675 O O . PRO A 1 92 ? -14.272 -0.903 4.439 1.00 86.12 92 PRO A O 1
ATOM 678 N N . ARG A 1 93 ? -13.451 -0.343 6.461 1.00 86.19 93 ARG A N 1
ATOM 679 C CA . ARG A 1 93 ? -12.717 0.808 5.939 1.00 86.19 93 ARG A CA 1
ATOM 680 C C . ARG A 1 93 ? -11.530 0.339 5.093 1.00 86.19 93 ARG A C 1
ATOM 682 O O . ARG A 1 93 ? -10.704 -0.452 5.558 1.00 86.19 93 ARG A O 1
ATOM 689 N N . PRO A 1 94 ? -11.391 0.840 3.855 1.00 85.88 94 PRO A N 1
ATOM 690 C CA . PRO A 1 94 ? -10.233 0.515 3.039 1.00 85.88 94 PRO A CA 1
ATOM 691 C C . PRO A 1 94 ? -8.975 1.106 3.682 1.00 85.88 94 PRO A C 1
ATOM 693 O O . PRO A 1 94 ? -8.984 2.265 4.076 1.00 85.88 94 PRO A O 1
ATOM 696 N N . GLY A 1 95 ? -7.859 0.370 3.714 1.00 88.06 95 GLY A N 1
ATOM 697 C CA . GLY A 1 95 ? -6.606 0.870 4.310 1.00 88.06 95 GLY A CA 1
ATOM 698 C C . GLY A 1 95 ? -6.105 2.200 3.719 1.00 88.06 95 GLY A C 1
ATOM 699 O O . GLY A 1 95 ? -5.438 2.968 4.401 1.00 88.06 95 GLY A O 1
ATOM 700 N N . LEU A 1 96 ? -6.484 2.526 2.478 1.00 89.62 96 LEU A N 1
ATOM 701 C CA . LEU A 1 96 ? -6.207 3.827 1.855 1.00 89.62 96 LEU A CA 1
ATOM 702 C C . LEU A 1 96 ? -6.975 5.004 2.486 1.00 89.62 96 LEU A C 1
ATOM 704 O O . LEU A 1 96 ? -6.582 6.145 2.269 1.00 89.62 96 LEU A O 1
ATOM 708 N N . ALA A 1 97 ? -8.037 4.757 3.257 1.00 89.44 97 ALA A N 1
ATOM 709 C CA . ALA A 1 97 ? -8.740 5.787 4.023 1.00 89.44 97 ALA A CA 1
ATOM 710 C C . ALA A 1 97 ? -7.931 6.288 5.228 1.00 89.44 97 ALA A C 1
ATOM 712 O O . ALA A 1 97 ? -8.057 7.453 5.610 1.00 89.44 97 ALA A O 1
ATOM 713 N N . ALA A 1 98 ? -7.043 5.445 5.767 1.00 91.81 98 ALA A N 1
ATOM 714 C CA . ALA A 1 98 ? -6.090 5.847 6.799 1.00 91.81 98 ALA A CA 1
ATOM 715 C C . ALA A 1 98 ? -5.004 6.792 6.260 1.00 91.81 98 ALA A C 1
ATOM 717 O O . ALA A 1 98 ? -4.352 7.509 7.015 1.00 91.81 98 ALA A O 1
ATOM 718 N N . VAL A 1 99 ? -4.777 6.797 4.945 1.00 93.75 99 VAL A N 1
ATOM 719 C CA . VAL A 1 99 ? -3.707 7.584 4.339 1.00 93.75 99 VAL A CA 1
ATOM 720 C C . VAL A 1 99 ? -4.240 8.967 3.949 1.00 93.75 99 VAL A C 1
ATOM 722 O O . VAL A 1 99 ? -5.170 9.042 3.140 1.00 93.75 99 VAL A O 1
ATOM 725 N N . PRO A 1 100 ? -3.666 10.065 4.475 1.00 93.19 100 PRO A N 1
ATOM 726 C CA . PRO A 1 100 ? -4.107 11.412 4.137 1.00 93.19 100 PRO A CA 1
ATOM 727 C C . PRO A 1 100 ? -3.806 11.748 2.673 1.00 93.19 100 PRO A C 1
ATOM 729 O O . PRO A 1 100 ? -2.839 11.267 2.082 1.00 93.19 100 PRO A O 1
ATOM 732 N N . GLU A 1 101 ? -4.594 12.644 2.085 1.00 90.38 101 GLU A N 1
ATOM 733 C CA . GLU A 1 101 ? -4.473 13.049 0.680 1.00 90.38 101 GLU A CA 1
ATOM 734 C C . GLU A 1 101 ? -3.140 13.743 0.366 1.00 90.38 101 GLU A C 1
ATOM 736 O O . GLU A 1 101 ? -2.715 13.810 -0.793 1.00 90.38 101 GLU A O 1
ATOM 741 N N . THR A 1 102 ? -2.482 14.266 1.399 1.00 89.31 102 THR A N 1
ATOM 742 C CA . THR A 1 102 ? -1.169 14.911 1.347 1.00 89.31 102 THR A CA 1
ATOM 743 C C . THR A 1 102 ? -0.002 13.922 1.347 1.00 89.31 102 THR A C 1
ATOM 745 O O . THR A 1 102 ? 1.125 14.349 1.110 1.00 89.31 102 THR A O 1
ATOM 748 N N . ALA A 1 103 ? -0.238 12.625 1.574 1.00 90.81 103 ALA A N 1
ATOM 749 C CA . ALA A 1 103 ? 0.817 11.618 1.550 1.00 90.81 103 ALA A CA 1
ATOM 750 C C . ALA A 1 103 ? 1.419 11.454 0.152 1.00 90.81 103 ALA A C 1
ATOM 752 O O . ALA A 1 103 ? 0.695 11.339 -0.834 1.00 90.81 103 ALA A O 1
ATOM 753 N N . GLU A 1 104 ? 2.746 11.403 0.071 1.00 87.25 104 GLU A N 1
ATOM 754 C CA . GLU A 1 104 ? 3.479 11.185 -1.178 1.00 87.25 104 GLU A CA 1
ATOM 755 C C . GLU A 1 104 ? 3.549 9.718 -1.562 1.00 87.25 104 GLU A C 1
ATOM 757 O O . GLU A 1 104 ? 3.547 9.385 -2.742 1.00 87.25 104 GLU A O 1
ATOM 762 N N . SER A 1 105 ? 3.634 8.824 -0.584 1.00 87.25 105 SER A N 1
ATOM 763 C CA . SER A 1 105 ? 3.666 7.393 -0.844 1.00 87.25 105 SER A CA 1
ATOM 764 C C . SER A 1 105 ? 2.995 6.619 0.274 1.00 87.25 105 SER A C 1
ATOM 766 O O . SER A 1 105 ? 2.908 7.104 1.401 1.00 87.25 105 SER A O 1
ATOM 768 N N . ALA A 1 106 ? 2.516 5.421 -0.040 1.00 89.56 106 ALA A N 1
ATOM 769 C CA . ALA A 1 106 ? 1.991 4.486 0.938 1.00 89.56 106 ALA A CA 1
ATOM 770 C C . ALA A 1 106 ? 2.354 3.051 0.566 1.00 89.56 106 ALA A C 1
ATOM 772 O O . ALA A 1 106 ? 2.380 2.686 -0.607 1.00 89.56 106 ALA A O 1
ATOM 773 N N . VAL A 1 107 ? 2.607 2.232 1.577 1.00 87.56 107 VAL A N 1
ATOM 774 C CA . VAL A 1 107 ? 2.794 0.787 1.464 1.00 87.56 107 VAL A CA 1
ATOM 775 C C . VAL A 1 107 ? 1.904 0.158 2.519 1.00 87.56 107 VAL A C 1
ATOM 777 O O . VAL A 1 107 ? 2.110 0.392 3.707 1.00 87.56 107 VAL A O 1
ATOM 780 N N . LEU A 1 108 ? 0.896 -0.602 2.107 1.00 91.25 108 LEU A N 1
ATOM 781 C CA . LEU A 1 108 ? -0.092 -1.147 3.033 1.00 91.25 108 LEU A CA 1
ATOM 782 C C . LEU A 1 108 ? -0.531 -2.555 2.660 1.00 91.25 108 LEU A C 1
ATOM 784 O O . LEU A 1 108 ? -0.651 -2.902 1.492 1.00 91.25 108 LEU A O 1
ATOM 788 N N . VAL A 1 109 ? -0.811 -3.348 3.678 1.00 90.31 109 VAL A N 1
ATOM 789 C CA . VAL A 1 109 ? -1.483 -4.639 3.615 1.00 90.31 109 VAL A CA 1
ATOM 790 C C . VAL A 1 109 ? -2.982 -4.366 3.769 1.00 90.31 109 VAL A C 1
ATOM 792 O O . VAL A 1 109 ? -3.373 -3.871 4.827 1.00 90.31 109 VAL A O 1
ATOM 795 N N . PRO A 1 110 ? -3.833 -4.615 2.752 1.00 86.56 110 PRO A N 1
ATOM 796 C CA . PRO A 1 110 ? -5.233 -4.190 2.791 1.00 86.56 110 PRO A CA 1
ATOM 797 C C . PRO A 1 110 ? -6.072 -4.857 3.878 1.00 86.56 110 PRO A C 1
ATOM 799 O O . PRO A 1 110 ? -6.917 -4.180 4.454 1.00 86.56 110 PRO A O 1
ATOM 802 N N . ARG A 1 111 ? -5.849 -6.152 4.149 1.00 87.50 111 ARG A N 1
ATOM 803 C CA . ARG A 1 111 ? -6.541 -6.901 5.209 1.00 87.50 111 ARG A CA 1
ATOM 804 C C . ARG A 1 111 ? -5.514 -7.586 6.086 1.00 87.50 111 ARG A C 1
ATOM 806 O O . ARG A 1 111 ? -4.984 -8.647 5.742 1.00 87.50 111 ARG A O 1
ATOM 813 N N . GLN A 1 112 ? -5.218 -6.979 7.223 1.00 82.50 112 GLN A N 1
ATOM 814 C CA . GLN A 1 112 ? -4.113 -7.424 8.062 1.00 82.50 112 GLN A CA 1
ATOM 815 C C . GLN A 1 112 ? -4.272 -8.870 8.571 1.00 82.50 112 GLN A C 1
ATOM 817 O O . GLN A 1 112 ? -3.273 -9.566 8.719 1.00 82.50 112 GLN A O 1
ATOM 822 N N . GLY A 1 113 ? -5.504 -9.371 8.735 1.00 79.50 113 GLY A N 1
ATOM 823 C CA . GLY A 1 113 ? -5.761 -10.751 9.167 1.00 79.50 113 GLY A CA 1
ATOM 824 C C . GLY A 1 113 ? -5.691 -11.813 8.060 1.00 79.50 113 GLY A C 1
ATOM 825 O O . GLY A 1 113 ? -5.581 -12.998 8.364 1.00 79.50 113 GLY A O 1
ATOM 826 N N . LYS A 1 114 ? -5.767 -11.422 6.780 1.00 82.44 114 LYS A N 1
ATOM 827 C CA . LYS A 1 114 ? -5.782 -12.361 5.634 1.00 82.44 114 LYS A CA 1
ATOM 828 C C . LYS A 1 114 ? -4.515 -12.296 4.795 1.00 82.44 114 LYS A C 1
ATOM 830 O O . LYS A 1 114 ? -4.071 -13.318 4.282 1.00 82.44 114 LYS A O 1
ATOM 835 N N . ASP A 1 115 ? -3.954 -11.103 4.652 1.00 85.69 115 ASP A N 1
ATOM 836 C CA . ASP A 1 115 ? -2.927 -10.825 3.655 1.00 85.69 115 ASP A CA 1
ATOM 837 C C . ASP A 1 115 ? -1.511 -10.805 4.262 1.00 85.69 115 ASP A C 1
ATOM 839 O O . ASP A 1 115 ? -0.542 -11.120 3.572 1.00 85.69 115 ASP A O 1
ATOM 843 N N . LEU A 1 116 ? -1.371 -10.494 5.559 1.00 84.00 116 LEU A N 1
ATOM 844 C CA . LEU A 1 116 ? -0.062 -10.321 6.201 1.00 84.00 116 LEU A CA 1
ATOM 845 C C . LEU A 1 116 ? 0.718 -11.637 6.352 1.00 84.00 116 LEU A C 1
ATOM 847 O O . LEU A 1 116 ? 1.906 -11.674 6.043 1.00 84.00 116 LEU A O 1
ATOM 851 N N . GLY A 1 117 ? 0.063 -12.715 6.793 1.00 84.19 117 GLY A N 1
ATOM 852 C CA . GLY A 1 117 ? 0.694 -14.034 6.949 1.00 84.19 117 GLY A CA 1
ATOM 853 C C . GLY A 1 117 ? 1.295 -14.561 5.639 1.00 84.19 117 GLY A C 1
ATOM 854 O O . GLY A 1 117 ? 2.504 -14.769 5.582 1.00 84.19 117 GLY A O 1
ATOM 855 N N . PRO A 1 118 ? 0.505 -14.677 4.551 1.00 84.44 118 PRO A N 1
ATOM 856 C CA . PRO A 1 118 ? 1.015 -15.101 3.246 1.00 84.44 118 PRO A CA 1
ATOM 857 C C . PRO A 1 118 ? 2.180 -14.252 2.715 1.00 84.44 118 PRO A C 1
ATOM 859 O O . PRO A 1 118 ? 3.087 -14.788 2.077 1.00 84.44 118 PRO A O 1
ATOM 862 N N . LEU A 1 119 ? 2.181 -12.938 2.977 1.00 82.62 119 LEU A N 1
ATOM 863 C CA . LEU A 1 119 ? 3.288 -12.054 2.600 1.00 82.62 119 LEU A CA 1
ATOM 864 C C . LEU A 1 119 ? 4.574 -12.363 3.367 1.00 82.62 119 LEU A C 1
ATOM 866 O O . LEU A 1 119 ? 5.646 -12.372 2.762 1.00 82.62 119 LEU A O 1
ATOM 870 N N . LEU A 1 120 ? 4.480 -12.596 4.677 1.00 81.81 120 LEU A N 1
ATOM 871 C CA . LEU A 1 120 ? 5.634 -12.928 5.512 1.00 81.81 120 LEU A CA 1
ATOM 872 C C . LEU A 1 120 ? 6.183 -14.304 5.160 1.00 81.81 120 LEU A C 1
ATOM 874 O O . LEU A 1 120 ? 7.373 -14.420 4.894 1.00 81.81 120 LEU A O 1
ATOM 878 N N . ASP A 1 121 ? 5.306 -15.294 5.020 1.00 81.88 121 ASP A N 1
ATOM 879 C CA . ASP A 1 121 ? 5.637 -16.635 4.545 1.00 81.88 121 ASP A CA 1
ATOM 880 C C . ASP A 1 121 ? 6.419 -16.590 3.223 1.00 81.88 121 ASP A C 1
ATOM 882 O O . ASP A 1 121 ? 7.413 -17.292 3.028 1.00 81.88 121 ASP A O 1
ATOM 886 N N . PHE A 1 122 ? 5.975 -15.747 2.288 1.00 75.94 122 PHE A N 1
ATOM 887 C CA . PHE A 1 122 ? 6.677 -15.539 1.029 1.00 75.94 122 PHE A CA 1
ATOM 888 C C . PHE A 1 122 ? 8.007 -14.808 1.211 1.00 75.94 122 PHE A C 1
ATOM 890 O O . PHE A 1 122 ? 9.001 -15.224 0.621 1.00 75.94 122 PHE A O 1
ATOM 897 N N . ALA A 1 123 ? 8.060 -13.753 2.026 1.00 70.94 123 ALA A N 1
ATOM 898 C CA . ALA A 1 123 ? 9.295 -13.023 2.299 1.00 70.94 123 ALA A CA 1
ATOM 899 C C . ALA A 1 123 ? 10.359 -13.921 2.951 1.00 70.94 123 ALA A C 1
ATOM 901 O O . ALA A 1 123 ? 11.538 -13.822 2.606 1.00 70.94 123 ALA A O 1
ATOM 902 N N . GLU A 1 124 ? 9.956 -14.815 3.853 1.00 73.81 124 GLU A N 1
ATOM 903 C CA . GLU A 1 124 ? 10.827 -15.792 4.508 1.00 73.81 124 GLU A CA 1
ATOM 904 C C . GLU A 1 124 ? 11.398 -16.795 3.509 1.00 73.81 124 GLU A C 1
ATOM 906 O O . GLU A 1 124 ? 12.604 -17.035 3.524 1.00 73.81 124 GLU A O 1
ATOM 911 N N . ARG A 1 125 ? 10.564 -17.324 2.600 1.00 70.00 125 ARG A N 1
ATOM 912 C CA . ARG A 1 125 ? 11.009 -18.219 1.516 1.00 70.00 125 ARG A CA 1
ATOM 913 C C . ARG A 1 125 ? 11.898 -17.517 0.491 1.00 70.00 125 ARG A C 1
ATOM 915 O O . ARG A 1 125 ? 12.848 -18.111 -0.003 1.00 70.00 125 ARG A O 1
ATOM 922 N N . ALA A 1 126 ? 11.580 -16.268 0.154 1.00 61.81 126 ALA A N 1
ATOM 923 C CA . ALA A 1 126 ? 12.311 -15.481 -0.837 1.00 61.81 126 ALA A CA 1
ATOM 924 C C . ALA A 1 126 ? 13.653 -14.947 -0.311 1.00 61.81 126 ALA A C 1
ATOM 926 O O . ALA A 1 126 ? 14.510 -14.539 -1.097 1.00 61.81 126 ALA A O 1
ATOM 927 N N . THR A 1 127 ? 13.825 -14.894 1.010 1.00 65.44 127 THR A N 1
ATOM 928 C CA . THR A 1 127 ? 15.021 -14.349 1.654 1.00 65.44 127 THR A CA 1
ATOM 929 C C . THR A 1 127 ? 15.535 -15.298 2.741 1.00 65.44 127 THR A C 1
ATOM 931 O O . THR A 1 127 ? 15.616 -16.503 2.531 1.00 65.44 127 THR A O 1
ATOM 934 N N . ASN A 1 128 ? 15.958 -14.766 3.888 1.00 71.50 128 ASN A N 1
ATOM 935 C CA . ASN A 1 128 ? 16.375 -15.550 5.040 1.00 71.50 128 ASN A CA 1
ATOM 936 C C . ASN A 1 128 ? 15.316 -15.385 6.143 1.00 71.50 128 ASN A C 1
ATOM 938 O O . ASN A 1 128 ? 15.082 -14.244 6.554 1.00 71.50 128 ASN A O 1
ATOM 942 N N . PRO A 1 129 ? 14.735 -16.475 6.680 1.00 73.38 129 PRO A N 1
ATOM 943 C CA . PRO A 1 129 ? 13.745 -16.392 7.754 1.00 73.38 129 PRO A CA 1
ATOM 944 C C . PRO A 1 129 ? 14.224 -15.586 8.971 1.00 73.38 129 PRO A C 1
ATOM 946 O O . PRO A 1 129 ? 13.488 -14.765 9.506 1.00 73.38 129 PRO A O 1
ATOM 949 N N . GLY A 1 130 ? 15.497 -15.724 9.357 1.00 70.81 130 GLY A N 1
ATOM 950 C CA . GLY A 1 130 ? 16.090 -14.950 10.451 1.00 70.81 130 GLY A CA 1
ATOM 951 C C . GLY A 1 130 ? 16.219 -13.454 10.146 1.00 70.81 130 GLY A C 1
ATOM 952 O O . GLY A 1 130 ? 16.112 -12.632 11.054 1.00 70.81 130 GLY A O 1
ATOM 953 N N . LEU A 1 131 ? 16.401 -13.077 8.874 1.00 70.44 131 LEU A N 1
ATOM 954 C CA . LEU A 1 131 ? 16.386 -11.670 8.464 1.00 70.44 131 LEU A CA 1
ATOM 955 C C . LEU A 1 131 ? 14.969 -11.099 8.549 1.00 70.44 131 LEU A C 1
ATOM 957 O O . LEU A 1 131 ? 14.806 -9.996 9.062 1.00 70.44 131 LEU A O 1
ATOM 961 N N . VAL A 1 132 ? 13.959 -11.832 8.074 1.00 71.75 132 VAL A N 1
ATOM 962 C CA . VAL A 1 132 ? 12.558 -11.391 8.150 1.00 71.75 132 VAL A CA 1
ATOM 963 C C . VAL A 1 132 ? 12.120 -11.253 9.602 1.00 71.75 132 VAL A C 1
ATOM 965 O O . VAL A 1 132 ? 11.641 -10.184 9.968 1.00 71.75 132 VAL A O 1
ATOM 968 N N . ALA A 1 133 ? 12.384 -12.256 10.443 1.00 73.19 133 ALA A N 1
ATOM 969 C CA . ALA A 1 133 ? 12.085 -12.211 11.872 1.00 73.19 133 ALA A CA 1
ATOM 970 C C . ALA A 1 133 ? 12.748 -11.003 12.556 1.00 73.19 133 ALA A C 1
ATOM 972 O O . ALA A 1 133 ? 12.065 -10.194 13.177 1.00 73.19 133 ALA A O 1
ATOM 973 N N . SER A 1 134 ? 14.053 -10.795 12.344 1.00 71.88 134 SER A N 1
ATOM 974 C CA . SER A 1 134 ? 14.774 -9.653 12.923 1.00 71.88 134 SER A CA 1
ATOM 975 C C . SER A 1 134 ? 14.235 -8.296 12.446 1.00 71.88 134 SER A C 1
ATOM 977 O O . SER A 1 134 ? 14.200 -7.332 13.213 1.00 71.88 134 SER A O 1
ATOM 979 N N . ARG A 1 135 ? 13.810 -8.187 11.179 1.00 73.50 135 ARG A N 1
ATOM 980 C CA . ARG A 1 135 ? 13.197 -6.957 10.651 1.00 73.50 135 ARG A CA 1
ATOM 981 C C . ARG A 1 135 ? 11.797 -6.740 11.205 1.00 73.50 135 ARG A C 1
ATOM 983 O O . ARG A 1 135 ? 11.460 -5.601 11.505 1.00 73.50 135 ARG A O 1
ATOM 990 N N . LEU A 1 136 ? 11.018 -7.805 11.345 1.00 76.00 136 LEU A N 1
ATOM 991 C CA . LEU A 1 136 ? 9.666 -7.776 11.884 1.00 76.00 136 LEU A CA 1
ATOM 992 C C . LEU A 1 136 ? 9.672 -7.356 13.359 1.00 76.00 136 LEU A C 1
ATOM 994 O O . LEU A 1 136 ? 8.921 -6.461 13.726 1.00 76.00 136 LEU A O 1
ATOM 998 N N . GLU A 1 137 ? 10.583 -7.908 14.165 1.00 75.94 137 GLU A N 1
ATOM 999 C CA . GLU A 1 137 ? 10.790 -7.539 15.576 1.00 75.94 137 GLU A CA 1
ATOM 1000 C C . GLU A 1 137 ? 11.153 -6.059 15.771 1.00 75.94 137 GLU A C 1
ATOM 1002 O O . GLU A 1 137 ? 10.840 -5.466 16.802 1.00 75.94 137 GLU A O 1
ATOM 1007 N N . ALA A 1 138 ? 11.799 -5.433 14.782 1.00 70.81 138 ALA A N 1
ATOM 1008 C CA . ALA A 1 138 ? 12.140 -4.013 14.839 1.00 70.81 138 ALA A CA 1
ATOM 1009 C C . ALA A 1 138 ? 10.933 -3.083 14.592 1.00 70.81 138 ALA A C 1
ATOM 1011 O O . ALA A 1 138 ? 11.026 -1.875 14.847 1.00 70.81 138 ALA A O 1
ATOM 1012 N N . LEU A 1 139 ? 9.819 -3.618 14.080 1.00 77.62 139 LEU A N 1
ATOM 1013 C CA . LEU A 1 139 ? 8.592 -2.876 13.806 1.00 77.62 139 LEU A CA 1
ATOM 1014 C C . LEU A 1 139 ? 7.656 -2.932 15.018 1.00 77.62 139 LEU A C 1
ATOM 1016 O O . LEU A 1 139 ? 7.500 -3.964 15.656 1.00 77.62 139 LEU A O 1
ATOM 1020 N N . ALA A 1 140 ? 6.989 -1.818 15.317 1.00 77.12 140 ALA A N 1
ATOM 1021 C CA . ALA A 1 140 ? 6.133 -1.734 16.501 1.00 77.12 140 ALA A CA 1
ATOM 1022 C C . ALA A 1 140 ? 4.769 -2.427 16.318 1.00 77.12 140 ALA A C 1
ATOM 1024 O O . ALA A 1 140 ? 4.325 -3.143 17.206 1.00 77.12 140 ALA A O 1
ATOM 1025 N N . LEU A 1 141 ? 4.091 -2.207 15.185 1.00 82.88 141 LEU A N 1
ATOM 1026 C CA . LEU A 1 141 ? 2.700 -2.646 14.984 1.00 82.88 141 LEU A CA 1
ATOM 1027 C C . LEU A 1 141 ? 2.555 -4.071 14.411 1.00 82.88 141 LEU A C 1
ATOM 1029 O O . LEU A 1 141 ? 1.768 -4.837 14.964 1.00 82.88 141 LEU A O 1
ATOM 1033 N N . PRO A 1 142 ? 3.282 -4.477 13.348 1.00 84.69 142 PRO A N 1
ATOM 1034 C CA . PRO A 1 142 ? 3.048 -5.769 12.699 1.00 84.69 142 PRO A CA 1
ATOM 1035 C C . PRO A 1 142 ? 3.185 -7.002 13.614 1.00 84.69 142 PRO A C 1
ATOM 1037 O O . PRO A 1 142 ? 2.309 -7.862 13.533 1.00 84.69 142 PRO A O 1
ATOM 1040 N N . PRO A 1 143 ? 4.186 -7.106 14.520 1.00 83.00 143 PRO A N 1
ATOM 1041 C CA . PRO A 1 143 ? 4.249 -8.225 15.464 1.00 83.00 143 PRO A CA 1
ATOM 1042 C C . PRO A 1 143 ? 3.004 -8.322 16.347 1.00 83.00 143 PRO A C 1
ATOM 1044 O O . PRO A 1 143 ? 2.461 -9.406 16.531 1.00 83.00 143 PRO A O 1
ATOM 1047 N N . MET A 1 144 ? 2.501 -7.184 16.837 1.00 85.00 144 MET A N 1
ATOM 1048 C CA . MET A 1 144 ? 1.319 -7.144 17.703 1.00 85.00 144 MET A CA 1
ATOM 1049 C C . MET A 1 144 ? 0.057 -7.587 16.962 1.00 85.00 144 MET A C 1
ATOM 1051 O O . MET A 1 144 ? -0.760 -8.312 17.523 1.00 85.00 144 MET A O 1
ATOM 1055 N N . VAL A 1 145 ? -0.085 -7.190 15.694 1.00 84.94 145 VAL A N 1
ATOM 1056 C CA . VAL A 1 145 ? -1.206 -7.608 14.841 1.00 84.94 145 VAL A CA 1
ATOM 1057 C C . VAL A 1 145 ? -1.177 -9.121 14.596 1.00 84.94 145 VAL A C 1
ATOM 1059 O O . VAL A 1 145 ? -2.220 -9.770 14.674 1.00 84.94 145 VAL A O 1
ATOM 1062 N N . LEU A 1 146 ? 0.001 -9.702 14.344 1.00 82.88 146 LEU A N 1
ATOM 1063 C CA . LEU A 1 146 ? 0.163 -11.150 14.154 1.00 82.88 146 LEU A CA 1
ATOM 1064 C C . LEU A 1 146 ? -0.129 -11.937 15.434 1.00 82.88 146 LEU A C 1
ATOM 1066 O O . LEU A 1 146 ? -0.880 -12.911 15.394 1.00 82.88 146 LEU A O 1
ATOM 1070 N N . GLU A 1 147 ? 0.425 -11.497 16.567 1.00 80.56 147 GLU A N 1
ATOM 1071 C CA . GLU A 1 147 ? 0.181 -12.100 17.882 1.00 80.56 147 GLU A CA 1
ATOM 1072 C C . GLU A 1 147 ? -1.313 -12.078 18.230 1.00 80.56 147 GLU A C 1
ATOM 1074 O O . GLU A 1 147 ? -1.881 -13.097 18.628 1.00 80.56 147 GLU A O 1
ATOM 1079 N N . ALA A 1 148 ? -1.970 -10.933 18.033 1.00 76.38 148 ALA A N 1
ATOM 1080 C CA . ALA A 1 148 ? -3.388 -10.776 18.327 1.00 76.38 148 ALA A CA 1
ATOM 1081 C C . ALA A 1 148 ? -4.270 -11.614 17.390 1.00 76.38 148 ALA A C 1
ATOM 1083 O O . ALA A 1 148 ? -5.234 -12.229 17.841 1.00 76.38 148 ALA A O 1
ATOM 1084 N N . SER A 1 149 ? -3.900 -11.719 16.110 1.00 69.25 149 SER A N 1
ATOM 1085 C CA . SER A 1 149 ? -4.612 -12.558 15.136 1.00 69.25 149 SER A CA 1
ATOM 1086 C C . SER A 1 149 ? -4.538 -14.053 15.478 1.00 69.25 149 SER A C 1
ATOM 1088 O O . SER A 1 149 ? -5.462 -14.801 15.162 1.00 69.25 149 SER A O 1
ATOM 1090 N N . ALA A 1 150 ? -3.473 -14.500 16.153 1.00 70.56 150 ALA A N 1
ATOM 1091 C CA . ALA A 1 150 ? -3.317 -15.883 16.605 1.00 70.56 150 ALA A CA 1
ATOM 1092 C C . ALA A 1 150 ? -4.094 -16.205 17.901 1.00 70.56 150 ALA A C 1
ATOM 1094 O O . ALA A 1 150 ? -4.403 -17.369 18.159 1.00 70.56 150 ALA A O 1
ATOM 1095 N N . GLY A 1 151 ? -4.404 -15.194 18.723 1.00 60.88 151 GLY A N 1
ATOM 1096 C CA . GLY A 1 151 ? -4.976 -15.349 20.068 1.00 60.88 151 GLY A CA 1
ATOM 1097 C C . GLY A 1 151 ? -6.509 -15.352 20.168 1.00 60.88 151 GLY A C 1
ATOM 1098 O O . GLY A 1 151 ? -7.036 -15.553 21.263 1.00 60.88 151 GLY A O 1
ATOM 1099 N N . GLY A 1 152 ? -7.241 -15.144 19.069 1.00 64.81 152 GLY A N 1
ATOM 1100 C CA . GLY A 1 152 ? -8.699 -14.960 19.089 1.00 64.81 152 GLY A CA 1
ATOM 1101 C C . GLY A 1 152 ? -9.096 -13.482 19.131 1.00 64.81 152 GLY A C 1
ATOM 1102 O O . GLY A 1 152 ? -8.476 -12.681 18.444 1.00 64.81 152 GLY A O 1
ATOM 1103 N N . ALA A 1 153 ? -10.164 -13.122 19.860 1.00 57.19 153 ALA A N 1
ATOM 1104 C CA . ALA A 1 153 ? -10.728 -11.764 19.871 1.00 57.19 153 ALA A CA 1
ATOM 1105 C C . ALA A 1 153 ? -9.634 -10.688 20.025 1.00 57.19 153 ALA A C 1
ATOM 1107 O O . ALA A 1 153 ? -8.968 -10.603 21.054 1.00 57.19 153 ALA A O 1
ATOM 1108 N N . SER A 1 154 ? -9.459 -9.900 18.967 1.00 77.00 154 SER A N 1
ATOM 1109 C CA . SER A 1 154 ? -8.383 -8.931 18.792 1.00 77.00 154 SER A CA 1
ATOM 1110 C C . SER A 1 154 ? -8.991 -7.543 18.634 1.00 77.00 154 SER A C 1
ATOM 1112 O O . SER A 1 154 ? -10.003 -7.391 17.953 1.00 77.00 154 SER A O 1
ATOM 1114 N N . VAL A 1 155 ? -8.354 -6.534 19.233 1.00 87.06 155 VAL A N 1
ATOM 1115 C CA . VAL A 1 155 ? -8.706 -5.122 19.012 1.00 87.06 155 VAL A CA 1
ATOM 1116 C C . VAL A 1 155 ? -8.326 -4.647 17.605 1.00 87.06 155 VAL A C 1
ATOM 1118 O O . VAL A 1 155 ? -8.847 -3.648 17.121 1.00 87.06 155 VAL A O 1
ATOM 1121 N N . PHE A 1 156 ? -7.415 -5.361 16.939 1.00 89.25 156 PHE A N 1
ATOM 1122 C CA . PHE A 1 156 ? -7.057 -5.129 15.544 1.00 89.25 156 PHE A CA 1
ATOM 1123 C C . PHE A 1 156 ? -8.107 -5.761 14.632 1.00 89.25 156 PHE A C 1
ATOM 1125 O O . PHE A 1 156 ? -8.375 -6.961 14.747 1.00 89.25 156 PHE A O 1
ATOM 1132 N N . ASP A 1 157 ? -8.676 -4.966 13.723 1.00 88.06 157 ASP A N 1
ATOM 1133 C CA . ASP A 1 157 ? -9.709 -5.433 12.797 1.00 88.06 157 ASP A CA 1
ATOM 1134 C C . ASP A 1 157 ? -9.065 -6.235 11.647 1.00 88.06 157 ASP A C 1
ATOM 1136 O O . ASP A 1 157 ? -8.300 -5.669 10.864 1.00 88.06 157 ASP A O 1
ATOM 1140 N N . PRO A 1 158 ? -9.331 -7.546 11.506 1.00 86.50 158 PRO A N 1
ATOM 1141 C CA . PRO A 1 158 ? -8.674 -8.381 10.501 1.00 86.50 158 PRO A CA 1
ATOM 1142 C C . PRO A 1 158 ? -8.997 -7.987 9.052 1.00 86.50 158 PRO A C 1
ATOM 1144 O O . PRO A 1 158 ? -8.232 -8.347 8.150 1.00 86.50 158 PRO A O 1
ATOM 1147 N N . ASP A 1 159 ? -10.110 -7.287 8.822 1.00 86.19 159 ASP A N 1
ATOM 1148 C CA . ASP A 1 159 ? -10.552 -6.843 7.500 1.00 86.19 159 ASP A CA 1
ATOM 1149 C C . ASP A 1 159 ? -10.101 -5.409 7.173 1.00 86.19 159 ASP A C 1
ATOM 1151 O O . ASP A 1 159 ? -10.277 -4.964 6.036 1.00 86.19 159 ASP A O 1
ATOM 1155 N N . GLU A 1 160 ? -9.466 -4.712 8.120 1.00 88.69 160 GLU A N 1
ATOM 1156 C CA . GLU A 1 160 ? -8.855 -3.402 7.901 1.00 88.69 160 GLU A CA 1
ATOM 1157 C C . GLU A 1 160 ? -7.334 -3.489 7.705 1.00 88.69 160 GLU A C 1
ATOM 1159 O O . GLU A 1 160 ? -6.672 -4.488 8.007 1.00 88.69 160 GLU A O 1
ATOM 1164 N N . GLY A 1 161 ? -6.777 -2.422 7.129 1.00 88.25 161 GLY A N 1
ATOM 1165 C CA . GLY A 1 161 ? -5.395 -2.407 6.671 1.00 88.25 161 GLY A CA 1
ATOM 1166 C C . GLY A 1 161 ? -4.368 -2.009 7.730 1.00 88.25 161 GLY A C 1
ATOM 1167 O O . GLY A 1 161 ? -4.656 -1.274 8.674 1.00 88.25 161 GLY A O 1
ATOM 1168 N N . LEU A 1 162 ? -3.133 -2.446 7.497 1.00 91.75 162 LEU A N 1
ATOM 1169 C CA . LEU A 1 162 ? -1.913 -2.063 8.213 1.00 91.75 162 LEU A CA 1
ATOM 1170 C C . LEU A 1 162 ? -0.922 -1.527 7.189 1.00 91.75 162 LEU A C 1
ATOM 1172 O O . LEU A 1 162 ? -0.758 -2.122 6.128 1.00 91.75 162 LEU A O 1
ATOM 1176 N N . GLY A 1 163 ? -0.204 -0.458 7.495 1.00 91.31 163 GLY A N 1
ATOM 1177 C CA . GLY A 1 163 ? 0.784 0.048 6.557 1.00 91.31 163 GLY A CA 1
ATOM 1178 C C . GLY A 1 163 ? 1.617 1.196 7.076 1.00 91.31 163 GLY A C 1
ATOM 1179 O O . GLY A 1 163 ? 1.625 1.520 8.263 1.00 91.31 163 GLY A O 1
ATOM 1180 N N . VAL A 1 164 ? 2.334 1.805 6.143 1.00 91.88 164 VAL A N 1
ATOM 1181 C CA . VAL A 1 164 ? 3.082 3.038 6.336 1.00 91.88 164 VAL A CA 1
ATOM 1182 C C . VAL A 1 164 ? 2.785 4.002 5.197 1.00 91.88 164 VAL A C 1
ATOM 1184 O O . VAL A 1 164 ? 2.520 3.580 4.071 1.00 91.88 164 VAL A O 1
ATOM 1187 N N . PHE A 1 165 ? 2.864 5.297 5.466 1.00 92.88 165 PHE A N 1
ATOM 1188 C CA . PHE A 1 165 ? 2.851 6.330 4.437 1.00 92.88 165 PHE A CA 1
ATOM 1189 C C . PHE A 1 165 ? 3.882 7.412 4.732 1.00 92.88 165 PHE A C 1
ATOM 1191 O O . PHE A 1 165 ? 4.300 7.585 5.877 1.00 92.88 165 PHE A O 1
ATOM 1198 N N . THR A 1 166 ? 4.294 8.139 3.697 1.00 90.00 166 THR A N 1
ATOM 1199 C CA . THR A 1 166 ? 5.254 9.239 3.813 1.00 90.00 166 THR A CA 1
ATOM 1200 C C . THR A 1 166 ? 4.588 10.576 3.531 1.00 90.00 166 THR A C 1
ATOM 1202 O O . THR A 1 166 ? 3.838 10.716 2.566 1.00 90.00 166 THR A O 1
ATOM 1205 N N . LEU A 1 167 ? 4.883 11.572 4.357 1.00 88.06 167 LEU A N 1
ATOM 1206 C CA . LEU A 1 167 ? 4.589 12.981 4.090 1.00 88.06 167 LEU A CA 1
ATOM 1207 C C . LEU A 1 167 ? 5.874 13.654 3.576 1.00 88.06 167 LEU A C 1
ATOM 1209 O O . LEU A 1 167 ? 6.958 13.171 3.887 1.00 88.06 167 LEU A O 1
ATOM 1213 N N . SER A 1 168 ? 5.779 14.737 2.799 1.00 80.00 168 SER A N 1
ATOM 1214 C CA . SER A 1 168 ? 6.954 15.537 2.383 1.00 80.00 168 SER A CA 1
ATOM 1215 C C . SER A 1 168 ? 7.214 16.757 3.246 1.00 80.00 168 SER A C 1
ATOM 1217 O O . SER A 1 168 ? 8.359 17.177 3.423 1.00 80.00 168 SER A O 1
ATOM 1219 N N . GLU A 1 169 ? 6.146 17.339 3.772 1.00 78.25 169 GLU A N 1
ATOM 1220 C CA . GLU A 1 169 ? 6.180 18.522 4.618 1.00 78.25 169 GLU A CA 1
ATOM 1221 C C . GLU A 1 169 ? 5.338 18.228 5.853 1.00 78.25 169 GLU A C 1
ATOM 1223 O O . GLU A 1 169 ? 4.161 18.593 5.922 1.00 78.25 169 GLU A O 1
ATOM 1228 N N . PRO A 1 170 ? 5.901 17.494 6.819 1.00 73.00 170 PRO A N 1
ATOM 1229 C CA . PRO A 1 170 ? 7.315 17.140 7.020 1.00 73.00 170 PRO A CA 1
ATOM 1230 C C . PRO A 1 170 ? 7.718 15.819 6.347 1.00 73.00 170 PRO A C 1
ATOM 1232 O O . PRO A 1 170 ? 6.859 14.972 6.141 1.00 73.00 170 PRO A O 1
ATOM 1235 N N . ASP A 1 171 ? 9.014 15.608 6.073 1.00 84.00 171 ASP A N 1
ATOM 1236 C CA . ASP A 1 171 ? 9.520 14.297 5.625 1.00 84.00 171 ASP A CA 1
ATOM 1237 C C . ASP A 1 171 ? 9.482 13.302 6.785 1.00 84.00 171 ASP A C 1
ATOM 1239 O O . ASP A 1 171 ? 10.399 13.253 7.603 1.00 84.00 171 ASP A O 1
ATOM 1243 N N . VAL A 1 172 ? 8.384 12.560 6.895 1.00 85.81 172 VAL A N 1
ATOM 1244 C CA . VAL A 1 172 ? 8.168 11.596 7.974 1.00 85.81 172 VAL A CA 1
ATOM 1245 C C . VAL A 1 172 ? 7.425 10.378 7.451 1.00 85.81 172 VAL A C 1
ATOM 1247 O O . VAL A 1 172 ? 6.508 10.492 6.637 1.00 85.81 172 VAL A O 1
ATOM 1250 N N . THR A 1 173 ? 7.811 9.204 7.947 1.00 89.00 173 THR A N 1
ATOM 1251 C CA . THR A 1 173 ? 7.090 7.950 7.707 1.00 89.00 173 THR A CA 1
ATOM 1252 C C . THR A 1 173 ? 6.176 7.662 8.888 1.00 89.00 173 THR A C 1
ATOM 1254 O O . THR A 1 173 ? 6.652 7.489 10.007 1.00 89.00 173 THR A O 1
ATOM 1257 N N . VAL A 1 174 ? 4.873 7.596 8.642 1.00 91.50 174 VAL A N 1
ATOM 1258 C CA . VAL A 1 174 ? 3.851 7.306 9.650 1.00 91.50 174 VAL A CA 1
ATOM 1259 C C . VAL A 1 174 ? 3.366 5.878 9.458 1.00 91.50 174 VAL A C 1
ATOM 1261 O O . VAL A 1 174 ? 2.985 5.504 8.352 1.00 91.50 174 VAL A O 1
ATOM 1264 N N . GLY A 1 175 ? 3.386 5.078 10.523 1.00 92.12 175 GLY A N 1
ATOM 1265 C CA . GLY A 1 175 ? 2.765 3.753 10.535 1.00 92.12 175 GLY A CA 1
ATOM 1266 C C . GLY A 1 175 ? 1.301 3.833 10.947 1.00 92.12 175 GLY A C 1
ATOM 1267 O O . GLY A 1 175 ? 0.948 4.693 11.750 1.00 92.12 175 GLY A O 1
ATOM 1268 N N . PHE A 1 176 ? 0.459 2.939 10.438 1.00 94.50 176 PHE A N 1
ATOM 1269 C CA . PHE A 1 176 ? -0.941 2.846 10.846 1.00 94.50 176 PHE A CA 1
ATOM 1270 C C . PHE A 1 176 ? -1.452 1.404 10.872 1.00 94.50 176 PHE A C 1
ATOM 1272 O O . PHE A 1 176 ? -0.960 0.569 10.114 1.00 94.50 176 PHE A O 1
ATOM 1279 N N . CYS A 1 177 ? -2.459 1.114 11.696 1.00 93.38 177 CYS A N 1
ATOM 1280 C CA . CYS A 1 177 ? -3.203 -0.150 11.663 1.00 93.38 177 CYS A CA 1
ATOM 1281 C C . CYS A 1 177 ? -4.675 0.034 12.053 1.00 93.38 177 CYS A C 1
ATOM 1283 O O . CYS A 1 177 ? -4.996 0.876 12.892 1.00 93.38 177 CYS A O 1
ATOM 1285 N N . GLY A 1 178 ? -5.565 -0.735 11.421 1.00 92.06 178 GLY A N 1
ATOM 1286 C CA . GLY A 1 178 ? -7.004 -0.705 11.691 1.00 92.06 178 GLY A CA 1
ATOM 1287 C C . GLY A 1 178 ? -7.368 -1.377 13.011 1.00 92.06 178 GLY A C 1
ATOM 1288 O O . GLY A 1 178 ? -6.823 -2.434 13.353 1.00 92.06 178 GLY A O 1
ATOM 1289 N N . VAL A 1 179 ? -8.287 -0.761 13.753 1.00 91.12 179 VAL A N 1
ATOM 1290 C CA . VAL A 1 179 ? -8.776 -1.238 15.050 1.00 91.12 179 VAL A CA 1
ATOM 1291 C C . VAL A 1 179 ? -10.293 -1.116 15.161 1.00 91.12 179 VAL A C 1
ATOM 1293 O O . VAL A 1 179 ? -10.910 -0.183 14.645 1.00 91.12 179 VAL A O 1
ATOM 1296 N N . THR A 1 180 ? -10.894 -2.051 15.894 1.00 87.25 180 THR A N 1
ATOM 1297 C CA . THR A 1 180 ? -12.338 -2.070 16.165 1.00 87.25 180 THR A CA 1
ATOM 1298 C C . THR A 1 180 ? -12.732 -1.112 17.290 1.00 87.25 180 THR A C 1
ATOM 1300 O O . THR A 1 180 ? -13.860 -0.628 17.318 1.00 87.25 180 THR A O 1
ATOM 1303 N N . ASP A 1 181 ? -11.808 -0.844 18.219 1.00 86.81 181 ASP A N 1
ATOM 1304 C CA . ASP A 1 181 ? -11.955 0.121 19.312 1.00 86.81 181 ASP A CA 1
ATOM 1305 C C . ASP A 1 181 ? -10.646 0.907 19.480 1.00 86.81 181 ASP A C 1
ATOM 1307 O O . ASP A 1 181 ? -9.579 0.353 19.757 1.00 86.81 181 ASP A O 1
ATOM 1311 N N . GLU A 1 182 ? -10.723 2.222 19.287 1.00 88.50 182 GLU A N 1
ATOM 1312 C CA . GLU A 1 182 ? -9.572 3.122 19.360 1.00 88.50 182 GLU A CA 1
ATOM 1313 C C . GLU A 1 182 ? -8.962 3.207 20.763 1.00 88.50 182 GLU A C 1
ATOM 1315 O O . GLU A 1 182 ? -7.739 3.221 20.914 1.00 88.50 182 GLU A O 1
ATOM 1320 N N . ALA A 1 183 ? -9.802 3.281 21.797 1.00 87.06 183 ALA A N 1
ATOM 1321 C CA . ALA A 1 183 ? -9.356 3.473 23.170 1.00 87.06 183 ALA A CA 1
ATOM 1322 C C . ALA A 1 183 ? -8.720 2.190 23.713 1.00 87.06 183 ALA A C 1
ATOM 1324 O O . ALA A 1 183 ? -7.657 2.230 24.344 1.00 87.06 183 ALA A O 1
ATOM 1325 N N . GLU A 1 184 ? -9.337 1.044 23.427 1.00 88.19 184 GLU A N 1
ATOM 1326 C CA . GLU A 1 184 ? -8.763 -0.259 23.741 1.00 88.19 184 GLU A CA 1
ATOM 1327 C C . GLU A 1 184 ? -7.476 -0.501 22.941 1.00 88.19 184 GLU A C 1
ATOM 1329 O O . GLU A 1 184 ? -6.488 -0.972 23.508 1.00 88.19 184 GLU A O 1
ATOM 1334 N N . GLY A 1 185 ? -7.436 -0.092 21.668 1.00 89.44 185 GLY A N 1
ATOM 1335 C CA . GLY A 1 185 ? -6.262 -0.216 20.807 1.00 89.44 185 GLY A CA 1
ATOM 1336 C C . GLY A 1 185 ? -5.064 0.572 21.337 1.00 89.44 185 GLY A C 1
ATOM 1337 O O . GLY A 1 185 ? -3.973 0.018 21.496 1.00 89.44 185 GLY A O 1
ATOM 1338 N N . LEU A 1 186 ? -5.271 1.846 21.692 1.00 90.00 186 LEU A N 1
ATOM 1339 C CA . LEU A 1 186 ? -4.245 2.690 22.315 1.00 90.00 186 LEU A CA 1
ATOM 1340 C C . LEU A 1 186 ? -3.719 2.079 23.616 1.00 90.00 186 LEU A C 1
ATOM 1342 O O . LEU A 1 186 ? -2.507 2.046 23.848 1.00 90.00 186 LEU A O 1
ATOM 1346 N N . LYS A 1 187 ? -4.625 1.573 24.458 1.00 89.00 187 LYS A N 1
ATOM 1347 C CA . LYS A 1 187 ? -4.273 0.938 25.729 1.00 89.00 187 LYS A CA 1
ATOM 1348 C C . LYS A 1 187 ? -3.458 -0.337 25.515 1.00 89.00 187 LYS A C 1
ATOM 1350 O O . LYS A 1 187 ? -2.453 -0.518 26.202 1.00 89.00 187 LYS A O 1
ATOM 1355 N N . LEU A 1 188 ? -3.872 -1.200 24.586 1.00 89.00 188 LEU A N 1
ATOM 1356 C CA . LEU A 1 188 ? -3.193 -2.461 24.290 1.00 89.00 188 LEU A CA 1
ATOM 1357 C C . LEU A 1 188 ? -1.776 -2.211 23.766 1.00 89.00 188 LEU A C 1
ATOM 1359 O O . LEU A 1 188 ? -0.815 -2.740 24.324 1.00 89.00 188 LEU A O 1
ATOM 1363 N N . VAL A 1 189 ? -1.638 -1.371 22.736 1.00 89.69 189 VAL A N 1
ATOM 1364 C CA . VAL A 1 189 ? -0.331 -1.053 22.139 1.00 89.69 189 VAL A CA 1
ATOM 1365 C C . VAL A 1 189 ? 0.573 -0.369 23.166 1.00 89.69 189 VAL A C 1
ATOM 1367 O O . VAL A 1 189 ? 1.738 -0.739 23.306 1.00 89.69 189 VAL A O 1
ATOM 1370 N N . GLY A 1 190 ? 0.039 0.579 23.943 1.00 89.44 190 GLY A N 1
ATOM 1371 C CA . GLY A 1 190 ? 0.779 1.233 25.022 1.00 89.44 190 GLY A CA 1
ATOM 1372 C C . GLY A 1 190 ? 1.282 0.246 26.080 1.00 89.44 190 GLY A C 1
ATOM 1373 O O . GLY A 1 190 ? 2.456 0.283 26.443 1.00 89.44 190 GLY A O 1
ATOM 1374 N N . ALA A 1 191 ? 0.434 -0.674 26.547 1.00 88.81 191 ALA A N 1
ATOM 1375 C CA . ALA A 1 191 ? 0.834 -1.694 27.516 1.00 88.81 191 ALA A CA 1
ATOM 1376 C C . ALA A 1 191 ? 1.936 -2.610 26.959 1.00 88.81 191 ALA A C 1
ATOM 1378 O O . ALA A 1 191 ? 2.940 -2.844 27.633 1.00 88.81 191 ALA A O 1
ATOM 1379 N N . ARG A 1 192 ? 1.800 -3.057 25.706 1.00 87.75 192 ARG A N 1
ATOM 1380 C CA . ARG A 1 192 ? 2.767 -3.955 25.063 1.00 87.75 192 ARG A CA 1
ATOM 1381 C C . ARG A 1 192 ? 4.130 -3.296 24.848 1.00 87.75 192 ARG A C 1
ATOM 1383 O O . ARG A 1 192 ? 5.162 -3.915 25.087 1.00 87.75 192 ARG A O 1
ATOM 1390 N N . LEU A 1 193 ? 4.152 -2.021 24.460 1.00 89.00 193 LEU A N 1
ATOM 1391 C CA . LEU A 1 193 ? 5.396 -1.253 24.365 1.00 89.00 193 LEU A CA 1
ATOM 1392 C C . LEU A 1 193 ? 6.030 -1.024 25.747 1.00 89.00 193 LEU A C 1
ATOM 1394 O O . LEU A 1 193 ? 7.251 -1.101 25.882 1.00 89.00 193 LEU A O 1
ATOM 1398 N N . ALA A 1 194 ? 5.225 -0.791 26.787 1.00 90.50 194 ALA A N 1
ATOM 1399 C CA . ALA A 1 194 ? 5.734 -0.656 28.151 1.00 90.50 194 ALA A CA 1
ATOM 1400 C C . ALA A 1 194 ? 6.415 -1.943 28.653 1.00 90.50 194 ALA A C 1
ATOM 1402 O O . ALA A 1 194 ? 7.466 -1.865 29.291 1.00 90.50 194 ALA A O 1
ATOM 1403 N N . GLU A 1 195 ? 5.880 -3.121 28.311 1.00 89.31 195 GLU A N 1
ATOM 1404 C CA . GLU A 1 195 ? 6.515 -4.422 28.591 1.00 89.31 195 GLU A CA 1
ATOM 1405 C C . GLU A 1 195 ? 7.884 -4.572 27.907 1.00 89.31 195 GLU A C 1
ATOM 1407 O O . GLU A 1 195 ? 8.781 -5.213 28.451 1.00 89.31 195 GLU A O 1
ATOM 1412 N N . GLN A 1 196 ? 8.076 -3.928 26.753 1.00 86.00 196 GLN A N 1
ATOM 1413 C CA . GLN A 1 196 ? 9.349 -3.878 26.024 1.00 86.00 196 GLN A CA 1
ATOM 1414 C C . GLN A 1 196 ? 10.312 -2.792 26.548 1.00 86.00 196 GLN A C 1
ATOM 1416 O O . GLN A 1 196 ? 11.361 -2.546 25.953 1.00 86.00 196 GLN A O 1
ATOM 1421 N N . GLY A 1 197 ? 9.978 -2.125 27.658 1.00 89.25 197 GLY A N 1
ATOM 1422 C CA . GLY A 1 197 ? 10.812 -1.089 28.273 1.00 89.25 197 GLY A CA 1
ATOM 1423 C C . GLY A 1 197 ? 10.651 0.307 27.664 1.00 89.25 197 GLY A C 1
ATOM 1424 O O . GLY A 1 197 ? 11.418 1.212 28.000 1.00 89.25 197 GLY A O 1
ATOM 1425 N N . VAL A 1 198 ? 9.658 0.515 26.795 1.00 91.31 198 VAL A N 1
ATOM 1426 C CA . VAL A 1 198 ? 9.322 1.842 26.264 1.00 91.31 198 VAL A CA 1
ATOM 1427 C C . VAL A 1 198 ? 8.615 2.650 27.346 1.00 91.31 198 VAL A C 1
ATOM 1429 O O . VAL A 1 198 ? 7.635 2.211 27.944 1.00 91.31 198 VAL A O 1
ATOM 1432 N N . LYS A 1 199 ? 9.072 3.875 27.597 1.00 92.75 199 LYS A N 1
ATOM 1433 C CA . LYS A 1 199 ? 8.369 4.799 28.484 1.00 92.75 199 LYS A CA 1
ATOM 1434 C C . LYS A 1 199 ? 7.138 5.346 27.767 1.00 92.75 199 LYS A C 1
ATOM 1436 O O . LYS A 1 199 ? 7.263 6.103 26.806 1.00 92.75 199 LYS A O 1
ATOM 1441 N N . VAL A 1 200 ? 5.966 5.004 28.289 1.00 91.69 200 VAL A N 1
ATOM 1442 C CA . VAL A 1 200 ? 4.661 5.414 27.763 1.00 91.69 200 VAL A CA 1
ATOM 1443 C C . VAL A 1 200 ? 4.082 6.513 28.651 1.00 91.69 200 VAL A C 1
ATOM 1445 O O . VAL A 1 200 ? 3.916 6.323 29.853 1.00 91.69 200 VAL A O 1
ATOM 1448 N N . THR A 1 201 ? 3.821 7.690 28.081 1.00 89.19 201 THR A N 1
ATOM 1449 C CA . THR A 1 201 ? 3.261 8.846 28.799 1.00 89.19 201 THR A CA 1
ATOM 1450 C C . THR A 1 201 ? 2.015 9.342 28.078 1.00 89.19 201 THR A C 1
ATOM 1452 O O . THR A 1 201 ? 2.090 9.731 26.916 1.00 89.19 201 THR A O 1
ATOM 1455 N N . LEU A 1 202 ? 0.872 9.357 28.763 1.00 81.75 202 LEU A N 1
ATOM 1456 C CA . LEU A 1 202 ? -0.362 9.935 28.228 1.00 81.75 202 LEU A CA 1
ATOM 1457 C C . LEU A 1 202 ? -0.185 11.446 28.032 1.00 81.75 202 LEU A C 1
ATOM 1459 O O . LEU A 1 202 ? 0.171 12.162 28.968 1.00 81.75 202 LEU A O 1
ATOM 1463 N N . ALA A 1 203 ? -0.428 11.917 26.813 1.00 71.94 203 ALA A N 1
ATOM 1464 C CA . ALA A 1 203 ? -0.299 13.308 26.395 1.00 71.94 203 ALA A CA 1
ATOM 1465 C C . ALA A 1 203 ? -1.656 13.822 25.873 1.00 71.94 203 ALA A C 1
ATOM 1467 O O . ALA A 1 203 ? -1.780 14.233 24.724 1.00 71.94 203 ALA A O 1
ATOM 1468 N N . GLY A 1 204 ? -2.690 13.769 26.719 1.00 67.69 204 GLY A N 1
ATOM 1469 C CA . GLY A 1 204 ? -4.081 14.086 26.362 1.00 67.69 204 GLY A CA 1
ATOM 1470 C C . GLY A 1 204 ? -4.965 12.838 26.243 1.00 67.69 204 GLY A C 1
ATOM 1471 O O . GLY A 1 204 ? -4.545 11.747 26.620 1.00 67.69 204 GLY A O 1
ATOM 1472 N N . GLU A 1 205 ? -6.196 12.996 25.741 1.00 63.81 205 GLU A N 1
ATOM 1473 C CA . GLU A 1 205 ? -7.186 11.900 25.665 1.00 63.81 205 GLU A CA 1
ATOM 1474 C C . GLU A 1 205 ? -6.917 10.895 24.536 1.00 63.81 205 GLU A C 1
ATOM 1476 O O . GLU A 1 205 ? -7.288 9.732 24.654 1.00 63.81 205 GLU A O 1
ATOM 1481 N N . ARG A 1 206 ? -6.26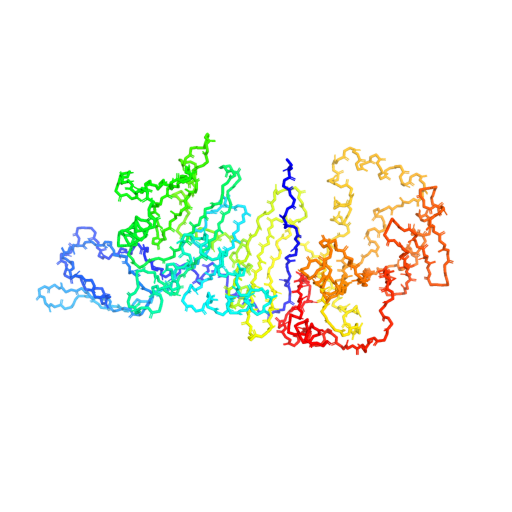5 11.324 23.445 1.00 68.06 206 ARG A N 1
ATOM 1482 C CA . ARG A 1 206 ? -6.067 10.499 22.235 1.00 68.06 206 ARG A CA 1
ATOM 1483 C C . ARG A 1 206 ? -4.608 10.315 21.832 1.00 68.06 206 ARG A C 1
ATOM 1485 O O . ARG A 1 206 ? -4.355 9.612 20.865 1.00 68.06 206 ARG A O 1
ATOM 1492 N N . VAL A 1 207 ? -3.658 10.936 22.535 1.00 78.06 207 VAL A N 1
ATOM 1493 C CA . VAL A 1 207 ? -2.231 10.919 22.172 1.00 78.06 207 VAL A CA 1
ATOM 1494 C C . VAL A 1 207 ? -1.405 10.337 23.312 1.00 78.06 207 VAL A C 1
ATOM 1496 O O . VAL A 1 207 ? -1.520 10.737 24.469 1.00 78.06 207 VAL A O 1
ATOM 1499 N N . THR A 1 208 ? -0.530 9.405 22.966 1.00 82.31 208 THR A N 1
ATOM 1500 C CA . THR A 1 208 ? 0.410 8.741 23.860 1.00 82.31 208 THR A CA 1
ATOM 1501 C C . THR A 1 208 ? 1.828 8.998 23.363 1.00 82.31 208 THR A C 1
ATOM 1503 O O . THR A 1 208 ? 2.175 8.649 22.238 1.00 82.31 208 THR A O 1
ATOM 1506 N N . SER A 1 209 ? 2.663 9.621 24.193 1.00 88.12 209 SER A N 1
ATOM 1507 C CA . SER A 1 209 ? 4.090 9.797 23.926 1.00 88.12 209 SER A CA 1
ATOM 1508 C C . SER A 1 209 ? 4.851 8.525 24.289 1.00 88.12 209 SER A C 1
ATOM 1510 O O . SER A 1 209 ? 4.660 7.953 25.366 1.00 88.12 209 SER A O 1
ATOM 1512 N N . LEU A 1 210 ? 5.718 8.096 23.380 1.00 90.50 210 LEU A N 1
ATOM 1513 C CA . LEU A 1 210 ? 6.529 6.895 23.479 1.00 90.50 210 LEU A CA 1
ATOM 1514 C C . LEU A 1 210 ? 8.002 7.295 23.449 1.00 90.50 210 LEU A C 1
ATOM 1516 O O . LEU A 1 210 ? 8.433 7.998 22.536 1.00 90.50 210 LEU A O 1
ATOM 1520 N N . ARG A 1 211 ? 8.783 6.835 24.426 1.00 91.00 211 ARG A N 1
ATOM 1521 C CA . ARG A 1 211 ? 10.234 7.043 24.470 1.00 91.00 211 ARG A CA 1
ATOM 1522 C C . ARG A 1 211 ? 10.946 5.733 24.754 1.00 91.00 211 ARG A C 1
ATOM 1524 O O . ARG A 1 211 ? 10.798 5.164 25.834 1.00 91.00 211 ARG A O 1
ATOM 1531 N N . TRP A 1 212 ? 11.746 5.284 23.803 1.00 89.62 212 TRP A N 1
ATOM 1532 C CA . TRP A 1 212 ? 12.563 4.093 23.952 1.00 89.62 212 TRP A CA 1
ATOM 1533 C C . TRP A 1 212 ? 13.851 4.377 24.748 1.00 89.62 212 TRP A C 1
ATOM 1535 O O . TRP A 1 212 ? 14.331 5.517 24.742 1.00 89.62 212 TRP A O 1
ATOM 1545 N N . PRO A 1 213 ? 14.449 3.359 25.400 1.00 87.75 213 PRO A N 1
ATOM 1546 C CA . PRO A 1 213 ? 15.713 3.498 26.129 1.00 87.75 213 PRO A CA 1
ATOM 1547 C C . PRO A 1 213 ? 16.865 4.040 25.274 1.00 87.75 213 PRO A C 1
ATOM 1549 O O . PRO A 1 213 ? 17.689 4.805 25.770 1.00 87.75 213 PRO A O 1
ATOM 1552 N N . GLU A 1 214 ? 16.896 3.701 23.982 1.00 86.88 214 GLU A N 1
ATOM 1553 C CA . GLU A 1 214 ? 17.880 4.193 23.011 1.00 86.88 214 GLU A CA 1
ATOM 1554 C C . GLU A 1 214 ? 17.690 5.667 22.598 1.00 86.88 214 GLU A C 1
ATOM 1556 O O . GLU A 1 214 ? 18.449 6.179 21.777 1.00 86.88 214 GLU A O 1
ATOM 1561 N N . GLY A 1 215 ? 16.690 6.364 23.150 1.00 84.56 215 GLY A N 1
ATOM 1562 C CA . GLY A 1 215 ? 16.424 7.779 22.878 1.00 84.56 215 GLY A CA 1
ATOM 1563 C C . GLY A 1 215 ? 15.529 8.045 21.666 1.00 84.56 215 GLY A C 1
ATOM 1564 O O . GLY A 1 215 ? 15.271 9.204 21.356 1.00 84.56 215 GLY A O 1
ATOM 1565 N N . ARG A 1 216 ? 15.022 7.000 20.998 1.00 87.19 216 ARG A N 1
ATOM 1566 C CA . ARG A 1 216 ? 13.980 7.128 19.968 1.00 87.19 216 ARG A CA 1
ATOM 1567 C C . ARG A 1 216 ? 12.668 7.579 20.609 1.00 87.19 216 ARG A C 1
ATOM 1569 O O . ARG A 1 216 ? 12.262 7.035 21.637 1.00 87.19 216 ARG A O 1
ATOM 1576 N N . GLU A 1 217 ? 11.987 8.525 19.976 1.00 89.75 217 GLU A N 1
ATOM 1577 C CA . GLU A 1 217 ? 10.679 9.013 20.408 1.00 89.75 217 GLU A CA 1
ATOM 1578 C C . GLU A 1 217 ? 9.631 8.811 19.311 1.00 89.75 217 GLU A C 1
ATOM 1580 O O . GLU A 1 217 ? 9.939 8.851 18.120 1.00 89.75 217 GLU A O 1
ATOM 1585 N N . ALA A 1 218 ? 8.387 8.572 19.711 1.00 90.44 218 ALA A N 1
ATOM 1586 C CA . ALA A 1 218 ? 7.241 8.510 18.814 1.00 90.44 218 ALA A CA 1
ATOM 1587 C C . ALA A 1 218 ? 5.982 9.033 19.519 1.00 90.44 218 ALA A C 1
ATOM 1589 O O . ALA A 1 218 ? 5.912 9.088 20.748 1.00 90.44 218 ALA A O 1
ATOM 1590 N N . ALA A 1 219 ? 4.972 9.389 18.738 1.00 90.88 219 ALA A N 1
ATOM 1591 C CA . ALA A 1 219 ? 3.620 9.616 19.213 1.00 90.88 219 ALA A CA 1
ATOM 1592 C C . ALA A 1 219 ? 2.690 8.547 18.639 1.00 90.88 219 ALA A C 1
ATOM 1594 O O . ALA A 1 219 ? 2.726 8.261 17.444 1.00 90.88 219 ALA A O 1
ATOM 1595 N N . LEU A 1 220 ? 1.857 7.978 19.501 1.00 92.19 220 LEU A N 1
ATOM 1596 C CA . LEU A 1 220 ? 0.790 7.055 19.148 1.00 92.19 220 LEU A CA 1
ATOM 1597 C C . LEU A 1 220 ? -0.550 7.753 19.373 1.00 92.19 220 LEU A C 1
ATOM 1599 O O . LEU A 1 220 ? -0.789 8.266 20.465 1.00 92.19 220 LEU A O 1
ATOM 1603 N N . PHE A 1 221 ? -1.419 7.776 18.371 1.00 92.44 221 PHE A N 1
ATOM 1604 C CA . PHE A 1 221 ? -2.762 8.337 18.508 1.00 92.44 221 PHE A CA 1
ATOM 1605 C C . PHE A 1 221 ? -3.779 7.579 17.664 1.00 92.44 221 PHE A C 1
ATOM 1607 O O . PHE A 1 221 ? -3.396 6.776 16.819 1.00 92.44 221 PHE A O 1
ATOM 1614 N N . ALA A 1 222 ? -5.064 7.816 17.912 1.00 90.62 222 ALA A N 1
ATOM 1615 C CA . ALA A 1 222 ? -6.145 7.184 17.169 1.00 90.62 222 ALA A CA 1
ATOM 1616 C C . ALA A 1 222 ? -6.986 8.214 16.413 1.00 90.62 222 ALA A C 1
ATOM 1618 O O . ALA A 1 222 ? -7.253 9.301 16.933 1.00 90.62 222 ALA A O 1
ATOM 1619 N N . ASP A 1 223 ? -7.399 7.856 15.202 1.00 88.19 223 ASP A N 1
ATOM 1620 C CA . ASP A 1 223 ? -8.318 8.640 14.383 1.00 88.19 223 ASP A CA 1
ATOM 1621 C C . ASP A 1 223 ? -9.054 7.743 13.380 1.00 88.19 223 ASP A C 1
ATOM 1623 O O . ASP A 1 223 ? -8.444 6.872 12.757 1.00 88.19 223 ASP A O 1
ATOM 1627 N N . ARG A 1 224 ? -10.364 7.968 13.213 1.00 84.25 224 ARG A N 1
ATOM 1628 C CA . ARG A 1 224 ? -11.234 7.243 12.269 1.00 84.25 224 ARG A CA 1
ATOM 1629 C C . ARG A 1 224 ? -11.006 5.721 12.304 1.00 84.25 224 ARG A C 1
ATOM 1631 O O . ARG A 1 224 ? -10.946 5.088 11.257 1.00 84.25 224 ARG A O 1
ATOM 1638 N N . GLY A 1 225 ? -10.876 5.164 13.514 1.00 86.75 225 GLY A N 1
ATOM 1639 C CA . GLY A 1 225 ? -10.604 3.765 13.875 1.00 86.75 225 GLY A CA 1
ATOM 1640 C C . GLY A 1 225 ? -9.318 3.156 13.328 1.00 86.75 225 GLY A C 1
ATOM 1641 O O . GLY A 1 225 ? -9.214 1.942 13.185 1.00 86.75 225 GLY A O 1
ATOM 1642 N N . TYR A 1 226 ? -8.317 3.993 13.095 1.00 91.44 226 TYR A N 1
ATOM 1643 C CA . TYR A 1 226 ? -6.939 3.572 12.915 1.00 91.44 226 TYR A CA 1
ATOM 1644 C C . TYR A 1 226 ? -6.091 4.070 14.080 1.00 91.44 226 TYR A C 1
ATOM 1646 O O . TYR A 1 226 ? -6.294 5.175 14.588 1.00 91.44 226 TYR A O 1
ATOM 1654 N N . LEU A 1 227 ? -5.104 3.273 14.478 1.00 93.06 227 LEU A N 1
ATOM 1655 C CA . LEU A 1 227 ? -3.989 3.749 15.288 1.00 93.06 227 LEU A CA 1
ATOM 1656 C C . LEU A 1 227 ? -2.887 4.248 14.363 1.00 93.06 227 LEU A C 1
ATOM 1658 O O . LEU A 1 227 ? -2.561 3.576 13.390 1.00 93.06 227 LEU A O 1
ATOM 1662 N N . TYR A 1 228 ? -2.280 5.378 14.703 1.00 93.94 228 TYR A N 1
ATOM 1663 C CA . TYR A 1 228 ? -1.183 6.002 13.974 1.00 93.94 228 TYR A CA 1
ATOM 1664 C C . TYR A 1 228 ? 0.041 6.124 14.866 1.00 93.94 228 TYR A C 1
ATOM 1666 O O . TYR A 1 228 ? -0.040 6.637 15.982 1.00 93.94 228 TYR A O 1
ATOM 1674 N N . LEU A 1 229 ? 1.189 5.699 14.347 1.00 92.62 229 LEU A N 1
ATOM 1675 C CA . LEU A 1 229 ? 2.491 5.803 14.986 1.00 92.62 229 LEU A CA 1
ATOM 1676 C C . LEU A 1 229 ? 3.373 6.770 14.194 1.00 92.62 229 LEU A C 1
ATOM 1678 O O . LEU A 1 229 ? 3.810 6.466 13.083 1.00 92.62 229 LEU A O 1
ATOM 1682 N N . VAL A 1 230 ? 3.656 7.926 14.787 1.00 91.50 230 VAL A N 1
ATOM 1683 C CA . VAL A 1 230 ? 4.469 8.989 14.191 1.00 91.50 230 VAL A CA 1
ATOM 1684 C C . VAL A 1 230 ? 5.818 9.042 14.905 1.00 91.50 230 VAL A C 1
ATOM 1686 O O . VAL A 1 230 ? 5.848 9.387 16.087 1.00 91.50 230 VAL A O 1
ATOM 1689 N N . PRO A 1 231 ? 6.942 8.725 14.243 1.00 86.94 231 PRO A N 1
ATOM 1690 C CA . PRO A 1 231 ? 8.260 8.919 14.832 1.00 86.94 231 PRO A CA 1
ATOM 1691 C C . PRO A 1 231 ? 8.528 10.416 15.052 1.00 86.94 231 PRO A C 1
ATOM 1693 O O . PRO A 1 231 ? 8.222 11.251 14.200 1.00 86.94 231 PRO A O 1
ATOM 1696 N N . LEU A 1 232 ? 9.092 10.757 16.210 1.00 84.00 232 LEU A N 1
ATOM 1697 C CA . LEU A 1 232 ? 9.464 12.121 16.578 1.00 84.00 232 LEU A CA 1
ATOM 1698 C C . LEU A 1 232 ? 10.973 12.276 16.408 1.00 84.00 232 LEU A C 1
ATOM 1700 O O . LEU A 1 232 ? 11.759 11.843 17.252 1.00 84.00 232 LEU A O 1
ATOM 1704 N N . GLU A 1 233 ? 11.384 12.872 15.293 1.00 76.75 233 GLU A N 1
ATOM 1705 C CA . GLU A 1 233 ? 12.790 13.196 15.067 1.00 76.75 233 GLU A CA 1
ATOM 1706 C C . GLU A 1 233 ? 13.203 14.486 15.808 1.00 76.75 233 GLU A C 1
ATOM 1708 O O . GLU A 1 233 ? 12.385 15.392 16.005 1.00 76.75 233 GLU A O 1
ATOM 1713 N N . PRO A 1 234 ? 14.476 14.630 16.221 1.00 66.31 234 PRO A N 1
ATOM 1714 C CA . PRO A 1 234 ? 14.954 15.855 16.855 1.00 66.31 234 PRO A CA 1
ATOM 1715 C C . PRO A 1 234 ? 14.758 17.086 15.954 1.00 66.31 234 PRO A C 1
ATOM 1717 O O . PRO A 1 234 ? 15.283 17.145 14.845 1.00 66.31 234 PRO A O 1
ATOM 1720 N N . GLY A 1 235 ? 14.034 18.096 16.449 1.00 63.12 235 GLY A N 1
ATOM 1721 C CA . GLY A 1 235 ? 13.725 19.322 15.698 1.00 63.12 235 GLY A CA 1
ATOM 1722 C C . GLY A 1 235 ? 12.448 19.250 14.853 1.00 63.12 235 GLY A C 1
ATOM 1723 O O . GLY A 1 235 ? 12.121 20.220 14.171 1.00 63.12 235 GLY A O 1
ATOM 1724 N N . PHE A 1 236 ? 11.714 18.138 14.922 1.00 67.69 236 PHE A N 1
ATOM 1725 C CA . PHE A 1 236 ? 10.444 17.949 14.241 1.00 67.69 236 PHE A CA 1
ATOM 1726 C C . PHE A 1 236 ? 9.247 18.215 15.176 1.00 67.69 236 PHE A C 1
ATOM 1728 O O . PHE A 1 236 ? 9.224 17.745 16.313 1.00 67.69 236 PHE A O 1
ATOM 1735 N N . SER A 1 237 ? 8.241 18.967 14.703 1.00 70.06 237 SER A N 1
ATOM 1736 C CA . SER A 1 237 ? 6.971 19.143 15.424 1.00 70.06 237 SER A CA 1
ATOM 1737 C C . SER A 1 237 ? 5.941 18.110 14.944 1.00 70.06 237 SER A C 1
ATOM 1739 O O . SER A 1 237 ? 5.547 18.171 13.774 1.00 70.06 237 SER A O 1
ATOM 1741 N N . PRO A 1 238 ? 5.434 17.212 15.814 1.00 73.81 238 PRO A N 1
ATOM 1742 C CA . PRO A 1 238 ? 4.407 16.234 15.439 1.00 73.81 238 PRO A CA 1
ATOM 1743 C C . PRO A 1 238 ? 3.104 16.858 14.943 1.00 73.81 238 PRO A C 1
ATOM 1745 O O . PRO A 1 238 ? 2.318 16.189 14.274 1.00 73.81 238 PRO A O 1
ATOM 1748 N N . GLU A 1 239 ? 2.878 18.139 15.238 1.00 81.38 239 GLU A N 1
ATOM 1749 C CA . GLU A 1 239 ? 1.671 18.874 14.869 1.00 81.38 239 GLU A CA 1
ATOM 1750 C C . GLU A 1 239 ? 1.385 18.821 13.369 1.00 81.38 239 GLU A C 1
ATOM 1752 O O . GLU A 1 239 ? 0.224 18.756 12.976 1.00 81.38 239 GLU A O 1
ATOM 1757 N N . ALA A 1 240 ? 2.416 18.815 12.520 1.00 81.25 240 ALA A N 1
ATOM 1758 C CA . ALA A 1 240 ? 2.219 18.765 11.075 1.00 81.25 240 ALA A CA 1
ATOM 1759 C C . ALA A 1 240 ? 1.693 17.394 10.611 1.00 81.25 240 ALA A C 1
ATOM 1761 O O . ALA A 1 240 ? 0.773 17.337 9.796 1.00 81.25 240 ALA A O 1
ATOM 1762 N N . ALA A 1 241 ? 2.205 16.298 11.184 1.00 85.38 241 ALA A N 1
ATOM 1763 C CA . ALA A 1 241 ? 1.705 14.951 10.910 1.00 85.38 241 ALA A CA 1
ATOM 1764 C C . ALA A 1 241 ? 0.287 14.757 11.471 1.00 85.38 241 ALA A C 1
ATOM 1766 O O . ALA A 1 241 ? -0.583 14.234 10.779 1.00 85.38 241 ALA A O 1
ATOM 1767 N N . PHE A 1 242 ? 0.021 15.253 12.685 1.00 88.50 242 PHE A N 1
ATOM 1768 C CA . PHE A 1 242 ? -1.323 15.233 13.268 1.00 88.50 242 PHE A CA 1
ATOM 1769 C C . PHE A 1 242 ? -2.312 16.030 12.429 1.00 88.50 242 PHE A C 1
ATOM 1771 O O . PHE A 1 242 ? -3.391 15.538 12.129 1.00 88.50 242 PHE A O 1
ATOM 1778 N N . LYS A 1 243 ? -1.937 17.234 11.992 1.00 89.19 243 LYS A N 1
ATOM 1779 C CA . LYS A 1 243 ? -2.774 18.063 11.126 1.00 89.19 243 LYS A CA 1
ATOM 1780 C C . LYS A 1 243 ? -3.062 17.380 9.790 1.00 89.19 243 LYS A C 1
ATOM 1782 O O . LYS A 1 243 ? -4.176 17.504 9.295 1.00 89.19 243 LYS A O 1
ATOM 1787 N N . ALA A 1 244 ? -2.085 16.678 9.215 1.00 90.31 244 ALA A N 1
ATOM 1788 C CA . ALA A 1 244 ? -2.284 15.929 7.979 1.00 90.31 244 ALA A CA 1
ATOM 1789 C C . ALA A 1 244 ? -3.293 14.785 8.162 1.00 90.31 244 ALA A C 1
ATOM 1791 O O . ALA A 1 244 ? -4.203 14.658 7.352 1.00 90.31 244 ALA A O 1
ATOM 1792 N N . VAL A 1 245 ? -3.165 13.993 9.232 1.00 90.94 245 VAL A N 1
ATOM 1793 C CA . VAL A 1 245 ? -4.063 12.855 9.499 1.00 90.94 245 VAL A CA 1
ATOM 1794 C C . VAL A 1 245 ? -5.459 13.316 9.916 1.00 90.94 245 VAL A C 1
ATOM 1796 O O . VAL A 1 245 ? -6.438 12.907 9.307 1.00 90.94 245 VAL A O 1
ATOM 1799 N N . LEU A 1 246 ? -5.554 14.207 10.906 1.00 89.31 246 LEU A N 1
ATOM 1800 C CA . LEU A 1 246 ? -6.829 14.699 11.443 1.00 89.31 246 LEU A CA 1
ATOM 1801 C C . LEU A 1 246 ? -7.573 15.624 10.470 1.00 89.31 246 LEU A C 1
ATOM 1803 O O . LEU A 1 246 ? -8.766 15.859 10.631 1.00 89.31 246 LEU A O 1
ATOM 1807 N N . GLY A 1 247 ? -6.862 16.206 9.501 1.00 89.12 247 GLY A N 1
ATOM 1808 C CA . GLY A 1 247 ? -7.437 17.045 8.451 1.00 89.12 247 GLY A CA 1
ATOM 1809 C C . GLY A 1 247 ? -7.826 16.284 7.183 1.00 89.12 247 GLY A C 1
ATOM 1810 O O . GLY A 1 247 ? -8.344 16.914 6.260 1.00 89.12 247 GLY A O 1
ATOM 1811 N N . ALA A 1 248 ? -7.552 14.979 7.109 1.00 90.00 248 ALA A N 1
ATOM 1812 C CA . ALA A 1 248 ? -7.901 14.155 5.959 1.00 90.00 248 ALA A CA 1
ATOM 1813 C C . ALA A 1 248 ? -9.415 13.924 5.873 1.00 90.00 248 ALA A C 1
ATOM 1815 O O . ALA A 1 248 ? -10.114 13.927 6.887 1.00 90.00 248 ALA A O 1
ATOM 1816 N N . SER A 1 249 ? -9.933 13.690 4.665 1.00 88.50 249 SER A N 1
ATOM 1817 C CA . SER A 1 249 ? -11.334 13.282 4.510 1.00 88.50 249 SER A CA 1
ATOM 1818 C C . SER A 1 249 ? -11.564 11.871 5.056 1.00 88.50 249 SER A C 1
ATOM 1820 O O . SER A 1 249 ? -10.631 11.076 5.144 1.00 88.50 249 SER A O 1
ATOM 1822 N N . ASP A 1 250 ? -12.814 11.499 5.344 1.00 83.38 250 ASP A N 1
ATOM 1823 C CA . ASP A 1 250 ? -13.158 10.146 5.819 1.00 83.38 250 ASP A CA 1
ATOM 1824 C C . ASP A 1 250 ? -12.671 9.025 4.888 1.00 83.38 250 ASP A C 1
ATOM 1826 O O . ASP A 1 250 ? -12.398 7.914 5.335 1.00 83.38 250 ASP A O 1
ATOM 1830 N N . LEU A 1 251 ? -12.528 9.321 3.593 1.00 85.19 251 LEU A N 1
ATOM 1831 C CA . LEU A 1 251 ? -12.038 8.379 2.591 1.00 85.19 251 LEU A CA 1
ATOM 1832 C C . LEU A 1 251 ? -10.536 8.509 2.314 1.00 85.19 251 LEU A C 1
ATOM 1834 O O . LEU A 1 251 ? -10.009 7.667 1.587 1.00 85.19 251 LEU A O 1
ATOM 1838 N N . GLY A 1 252 ? -9.839 9.513 2.847 1.00 89.38 252 GLY A N 1
ATOM 1839 C CA . GLY A 1 252 ? -8.412 9.741 2.608 1.00 89.38 252 GLY A CA 1
ATOM 1840 C C . GLY A 1 252 ? -8.031 9.617 1.126 1.00 89.38 252 GLY A C 1
ATOM 1841 O O . GLY A 1 252 ? -8.747 10.071 0.226 1.00 89.38 252 GLY A O 1
ATOM 1842 N N . LEU A 1 253 ? -6.936 8.908 0.838 1.00 88.31 253 LEU A N 1
ATOM 1843 C CA . LEU A 1 253 ? -6.537 8.603 -0.540 1.00 88.31 253 LEU A CA 1
ATOM 1844 C C . LEU A 1 253 ? -7.559 7.756 -1.306 1.00 88.31 253 LEU A C 1
ATOM 1846 O O . LEU A 1 253 ? -7.619 7.863 -2.529 1.00 88.31 253 LEU A O 1
ATOM 1850 N N . SER A 1 254 ? -8.387 6.946 -0.642 1.00 84.44 254 SER A N 1
ATOM 1851 C CA . SER A 1 254 ? -9.398 6.135 -1.340 1.00 84.44 254 SER A CA 1
ATOM 1852 C C . SER A 1 254 ? -10.474 6.984 -2.037 1.00 84.44 254 SER A C 1
ATOM 1854 O O . SER A 1 254 ? -11.083 6.520 -3.006 1.00 84.44 254 SER A O 1
ATOM 1856 N N . GLY A 1 255 ? -10.672 8.230 -1.588 1.00 81.12 255 GLY A N 1
ATOM 1857 C CA . GLY A 1 255 ? -11.607 9.195 -2.170 1.00 81.12 255 GLY A CA 1
ATOM 1858 C C . GLY A 1 255 ? -11.052 10.005 -3.348 1.00 81.12 255 GLY A C 1
ATOM 1859 O O . GLY A 1 255 ? -11.823 10.673 -4.033 1.00 81.12 255 GLY A O 1
ATOM 1860 N N . GLN A 1 256 ? -9.743 9.956 -3.610 1.00 81.56 256 GLN A N 1
ATOM 1861 C CA . GLN A 1 256 ? -9.105 10.744 -4.670 1.00 81.56 256 GLN A CA 1
ATOM 1862 C C . GLN A 1 256 ? -9.362 10.130 -6.048 1.00 81.56 256 GLN A C 1
ATOM 1864 O O . GLN A 1 256 ? -9.074 8.958 -6.255 1.00 81.56 256 GLN A O 1
ATOM 1869 N N . GLU A 1 257 ? -9.869 10.918 -7.000 1.00 67.44 257 GLU A N 1
ATOM 1870 C CA . GLU A 1 257 ? -10.364 10.445 -8.305 1.00 67.44 257 GLU A CA 1
ATOM 1871 C C . GLU A 1 257 ? -9.345 9.617 -9.124 1.00 67.44 257 GLU A C 1
ATOM 1873 O O . GLU A 1 257 ? -9.756 8.601 -9.691 1.00 67.44 257 GLU A O 1
ATOM 1878 N N . PRO A 1 258 ? -8.024 9.897 -9.089 1.00 66.25 258 PRO A N 1
ATOM 1879 C CA . PRO A 1 258 ? -7.042 9.001 -9.694 1.00 66.25 258 PRO A CA 1
ATOM 1880 C C . PRO A 1 258 ? -6.906 7.692 -8.917 1.00 66.25 258 PRO A C 1
ATOM 1882 O O . PRO A 1 258 ? -7.108 6.612 -9.456 1.00 66.25 258 PRO A O 1
ATOM 1885 N N . VAL A 1 259 ? -6.642 7.761 -7.612 1.00 71.38 259 VAL A N 1
ATOM 1886 C CA . VAL A 1 259 ? -6.424 6.574 -6.767 1.00 71.38 259 VAL A CA 1
ATOM 1887 C C . VAL A 1 259 ? -7.654 5.665 -6.760 1.00 71.38 259 VAL A C 1
ATOM 1889 O O . VAL A 1 259 ? -7.530 4.449 -6.845 1.00 71.38 259 VAL A O 1
ATOM 1892 N N . ALA A 1 260 ? -8.845 6.251 -6.715 1.00 71.12 260 ALA A N 1
ATOM 1893 C CA . ALA A 1 260 ? -10.130 5.578 -6.756 1.00 71.12 260 ALA A CA 1
ATOM 1894 C C . ALA A 1 260 ? -10.328 4.762 -8.036 1.00 71.12 260 ALA A C 1
ATOM 1896 O O . ALA A 1 260 ? -10.738 3.601 -7.947 1.00 71.12 260 ALA A O 1
ATOM 1897 N N . ALA A 1 261 ? -10.059 5.371 -9.194 1.00 64.69 261 ALA A N 1
ATOM 1898 C CA . ALA A 1 261 ? -10.180 4.732 -10.498 1.00 64.69 261 ALA A CA 1
ATOM 1899 C C . ALA A 1 261 ? -9.122 3.637 -10.675 1.00 64.69 261 ALA A C 1
ATOM 1901 O O . ALA A 1 261 ? -9.450 2.518 -11.069 1.00 64.69 261 ALA A O 1
ATOM 1902 N N . LEU A 1 262 ? -7.874 3.935 -10.302 1.00 64.56 262 LEU A N 1
ATOM 1903 C CA . LEU A 1 262 ? -6.763 2.995 -10.388 1.00 64.56 262 LEU A CA 1
ATOM 1904 C C . LEU A 1 262 ? -6.985 1.782 -9.459 1.00 64.56 262 LEU A C 1
ATOM 1906 O O . LEU A 1 262 ? -6.800 0.642 -9.877 1.00 64.56 262 LEU A O 1
ATOM 1910 N N . ALA A 1 263 ? -7.462 2.000 -8.229 1.00 67.12 263 ALA A N 1
ATOM 1911 C CA . ALA A 1 263 ? -7.761 0.931 -7.274 1.00 67.12 263 ALA A CA 1
ATOM 1912 C C . ALA A 1 263 ? -8.933 0.038 -7.710 1.00 67.12 263 ALA A C 1
ATOM 1914 O O . ALA A 1 263 ? -8.927 -1.153 -7.415 1.00 67.12 263 ALA A O 1
ATOM 1915 N N . ALA A 1 264 ? -9.926 0.576 -8.427 1.00 64.81 264 ALA A N 1
ATOM 1916 C CA . ALA A 1 264 ? -11.053 -0.214 -8.929 1.00 64.81 264 ALA A CA 1
ATOM 1917 C C . ALA A 1 264 ? -10.638 -1.243 -9.999 1.00 64.81 264 ALA A C 1
ATOM 1919 O O . ALA A 1 264 ? -11.317 -2.254 -10.166 1.00 64.81 264 ALA A O 1
ATOM 1920 N N . GLY A 1 265 ? -9.532 -0.996 -10.711 1.00 59.56 265 GLY A N 1
ATOM 1921 C CA . GLY A 1 265 ? -8.961 -1.925 -11.689 1.00 59.56 265 GLY A CA 1
ATOM 1922 C C . GLY A 1 265 ? -8.064 -3.010 -11.082 1.00 59.56 265 GLY A C 1
ATOM 1923 O O . GLY A 1 265 ? -7.697 -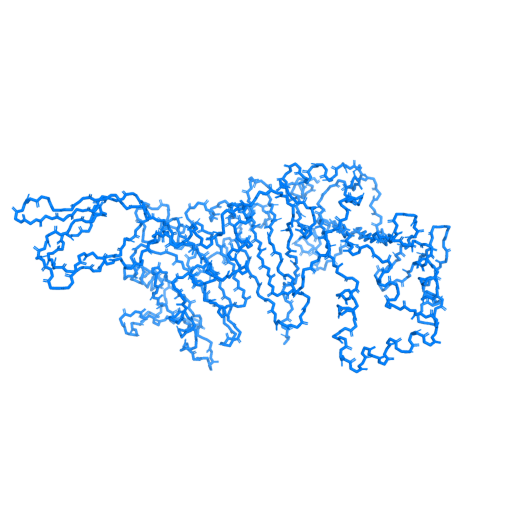3.958 -11.779 1.00 59.56 265 GLY A O 1
ATOM 1924 N N . LEU A 1 266 ? -7.707 -2.899 -9.799 1.00 63.19 266 LEU A N 1
ATOM 1925 C CA . LEU A 1 266 ? -6.845 -3.865 -9.127 1.00 63.19 266 LEU A CA 1
ATOM 1926 C C . LEU A 1 266 ? -7.641 -5.083 -8.666 1.00 63.19 266 LEU A C 1
ATOM 1928 O O . LEU A 1 266 ? -8.684 -4.973 -8.022 1.00 63.19 266 LEU A O 1
ATOM 1932 N N . LYS A 1 267 ? -7.093 -6.275 -8.920 1.00 68.06 267 LYS A N 1
ATOM 1933 C CA . LYS A 1 267 ? -7.511 -7.471 -8.181 1.00 68.06 267 LYS A CA 1
ATOM 1934 C C . LYS A 1 267 ? -7.238 -7.246 -6.687 1.00 68.06 267 LYS A C 1
ATOM 1936 O O . LYS A 1 267 ? -6.276 -6.540 -6.371 1.00 68.06 267 LYS A O 1
ATOM 1941 N N . PRO A 1 268 ? -8.011 -7.875 -5.779 1.00 73.50 268 PRO A N 1
ATOM 1942 C CA . PRO A 1 268 ? -7.643 -7.935 -4.368 1.00 73.50 268 PRO A CA 1
ATOM 1943 C C . PRO A 1 268 ? -6.163 -8.301 -4.257 1.00 73.50 268 PRO A C 1
ATOM 1945 O O . PRO A 1 268 ? -5.736 -9.264 -4.892 1.00 73.50 268 PRO A O 1
ATOM 1948 N N . ALA A 1 269 ? -5.393 -7.466 -3.564 1.00 74.06 269 ALA A N 1
ATOM 1949 C CA . ALA A 1 269 ? -3.944 -7.569 -3.467 1.00 74.06 269 ALA A CA 1
ATOM 1950 C C . ALA A 1 269 ? -3.550 -7.782 -2.012 1.00 74.06 269 ALA A C 1
ATOM 1952 O O . ALA A 1 269 ? -4.173 -7.210 -1.120 1.00 74.06 269 ALA A O 1
ATOM 1953 N N . ALA A 1 270 ? -2.505 -8.570 -1.779 1.00 79.31 270 ALA A N 1
ATOM 1954 C CA . ALA A 1 270 ? -1.981 -8.773 -0.438 1.00 79.31 270 ALA A CA 1
ATOM 1955 C C . ALA A 1 270 ? -1.193 -7.545 0.055 1.00 79.31 270 ALA A C 1
ATOM 1957 O O . ALA A 1 270 ? -1.220 -7.217 1.236 1.00 79.31 270 ALA A O 1
ATOM 1958 N N . LEU A 1 271 ? -0.534 -6.824 -0.856 1.00 82.19 271 LEU A N 1
ATOM 1959 C CA . LEU A 1 271 ? 0.180 -5.574 -0.588 1.00 82.19 271 LEU A CA 1
ATOM 1960 C C . LEU A 1 271 ? -0.232 -4.526 -1.620 1.00 82.19 271 LEU A C 1
ATOM 1962 O O . LEU A 1 271 ? -0.344 -4.837 -2.800 1.00 82.19 271 LEU A O 1
ATOM 1966 N N . VAL A 1 272 ? -0.415 -3.282 -1.201 1.00 84.62 272 VAL A N 1
ATOM 1967 C CA . VAL A 1 272 ? -0.700 -2.137 -2.064 1.00 84.62 272 VAL A CA 1
ATOM 1968 C C . VAL A 1 272 ? 0.384 -1.087 -1.865 1.00 84.62 272 VAL A C 1
ATOM 1970 O O . VAL A 1 272 ? 0.700 -0.698 -0.744 1.00 84.62 272 VAL A O 1
ATOM 1973 N N . LEU A 1 273 ? 0.950 -0.631 -2.974 1.00 82.88 273 LEU A N 1
ATOM 1974 C CA . LEU A 1 273 ? 1.940 0.426 -3.080 1.00 82.88 273 LEU A CA 1
ATOM 1975 C C . LEU A 1 273 ? 1.269 1.618 -3.752 1.00 82.88 273 LEU A C 1
ATOM 1977 O O . LEU A 1 273 ? 0.636 1.455 -4.790 1.00 82.88 273 LEU A O 1
ATOM 1981 N N . VAL A 1 274 ? 1.425 2.808 -3.196 1.00 83.88 274 VAL A N 1
ATOM 1982 C CA . VAL A 1 274 ? 0.979 4.068 -3.788 1.00 83.88 274 VAL A CA 1
ATOM 1983 C C . VAL A 1 274 ? 2.161 5.015 -3.824 1.00 83.88 274 VAL A C 1
ATOM 1985 O O . VAL A 1 274 ? 2.926 5.102 -2.867 1.00 83.88 274 VAL A O 1
ATOM 1988 N N . SER A 1 275 ? 2.296 5.757 -4.913 1.00 82.50 275 SER A N 1
ATOM 1989 C CA . SER A 1 275 ? 3.218 6.877 -5.027 1.00 82.50 275 SER A CA 1
ATOM 1990 C C . SER A 1 275 ? 2.536 7.998 -5.797 1.00 82.50 275 SER A C 1
ATOM 1992 O O . SER A 1 275 ? 1.948 7.770 -6.848 1.00 82.50 275 SER A O 1
ATOM 1994 N N . LYS A 1 276 ? 2.596 9.220 -5.284 1.00 76.44 276 LYS A N 1
ATOM 1995 C CA . LYS A 1 276 ? 2.215 10.435 -5.996 1.00 76.44 276 LYS A CA 1
ATOM 1996 C C . LYS A 1 276 ? 3.456 11.003 -6.670 1.00 76.44 276 LYS A C 1
ATOM 1998 O O . LYS A 1 276 ? 4.546 10.999 -6.103 1.00 76.44 276 LYS A O 1
ATOM 2003 N N . GLY A 1 277 ? 3.282 11.490 -7.891 1.00 66.81 277 GLY A N 1
ATOM 2004 C CA . GLY A 1 277 ? 4.322 12.224 -8.591 1.00 66.81 277 GLY A CA 1
ATOM 2005 C C . GLY A 1 277 ? 4.573 13.572 -7.918 1.00 66.81 277 GLY A C 1
ATOM 2006 O O . GLY A 1 277 ? 3.649 14.227 -7.442 1.00 66.81 277 GLY A O 1
ATOM 2007 N N . ASP A 1 278 ? 5.821 14.025 -7.962 1.00 63.75 278 ASP A N 1
ATOM 2008 C CA . ASP A 1 278 ? 6.276 15.344 -7.492 1.00 63.75 278 ASP A CA 1
ATOM 2009 C C . ASP A 1 278 ? 5.768 16.518 -8.354 1.00 63.75 278 ASP A C 1
ATOM 2011 O O . ASP A 1 278 ? 6.106 17.683 -8.146 1.00 63.75 278 ASP A O 1
ATOM 2015 N N . GLY A 1 279 ? 4.986 16.205 -9.385 1.00 59.69 279 GLY A N 1
ATOM 2016 C CA . GLY A 1 279 ? 4.470 17.168 -10.331 1.00 59.69 279 GLY A CA 1
ATOM 2017 C C . GLY A 1 279 ? 5.513 17.720 -11.314 1.00 59.69 279 GLY A C 1
ATOM 2018 O O . GLY A 1 279 ? 5.243 18.729 -11.975 1.00 59.69 279 GLY A O 1
ATOM 2019 N N . THR A 1 280 ? 6.674 17.086 -11.469 1.00 54.59 280 THR A N 1
ATOM 2020 C CA . THR A 1 280 ? 7.699 17.503 -12.441 1.00 54.59 280 THR A CA 1
ATOM 2021 C C . THR A 1 280 ? 7.967 16.465 -13.534 1.00 54.59 280 THR A C 1
ATOM 2023 O O . THR A 1 280 ? 8.477 16.825 -14.594 1.00 54.59 280 THR A O 1
ATOM 2026 N N . GLY A 1 281 ? 7.565 15.207 -13.319 1.00 57.72 281 GLY A N 1
ATOM 2027 C CA . GLY A 1 281 ? 7.711 14.106 -14.277 1.00 57.72 281 GLY A CA 1
ATOM 2028 C C . GLY A 1 281 ? 6.519 13.873 -15.217 1.00 57.72 281 GLY A C 1
ATOM 2029 O O . GLY A 1 281 ? 5.526 14.598 -15.196 1.00 57.72 281 GLY A O 1
ATOM 2030 N N . LEU A 1 282 ? 6.634 12.818 -16.033 1.00 52.12 282 LEU A N 1
ATOM 2031 C CA . LEU A 1 282 ? 5.595 12.289 -16.939 1.00 52.12 282 LEU A CA 1
ATOM 2032 C C . LEU A 1 282 ? 4.362 11.733 -16.208 1.00 52.12 282 LEU A C 1
ATOM 2034 O O . LEU A 1 282 ? 3.245 11.760 -16.726 1.00 52.12 282 LEU A O 1
ATOM 2038 N N . PHE A 1 283 ? 4.588 11.211 -15.008 1.00 62.25 283 PHE A N 1
ATOM 2039 C CA . PHE A 1 283 ? 3.606 10.508 -14.196 1.00 62.25 283 PHE A CA 1
ATOM 2040 C C . PHE A 1 283 ? 3.114 11.432 -13.080 1.00 62.25 283 PHE A C 1
ATOM 2042 O O . PHE A 1 283 ? 3.919 12.110 -12.437 1.00 62.25 283 PHE A O 1
ATOM 2049 N N . SER A 1 284 ? 1.806 11.470 -12.838 1.00 67.25 284 SER A N 1
ATOM 2050 C CA . SER A 1 284 ? 1.209 12.183 -11.698 1.00 67.25 284 SER A CA 1
ATOM 2051 C C . SER A 1 284 ? 1.005 11.282 -10.483 1.00 67.25 284 SER A C 1
ATOM 2053 O O . SER A 1 284 ? 0.909 11.784 -9.365 1.00 67.25 284 SER A O 1
ATOM 2055 N N . GLY A 1 285 ? 1.016 9.963 -10.670 1.00 70.81 285 GLY A N 1
ATOM 2056 C CA . GLY A 1 285 ? 0.937 9.002 -9.580 1.00 70.81 285 GLY A CA 1
ATOM 2057 C C . GLY A 1 285 ? 0.905 7.563 -10.073 1.00 70.81 285 GLY A C 1
ATOM 2058 O O . GLY A 1 285 ? 0.763 7.299 -11.258 1.00 70.81 285 GLY A O 1
ATOM 2059 N N . ALA A 1 286 ? 1.060 6.631 -9.150 1.00 72.75 286 ALA A N 1
ATOM 2060 C CA . ALA A 1 286 ? 1.226 5.210 -9.360 1.00 72.75 286 ALA A CA 1
ATOM 2061 C C . ALA A 1 286 ? 0.528 4.459 -8.226 1.00 72.75 286 ALA A C 1
ATOM 2063 O O . ALA A 1 286 ? 0.694 4.809 -7.058 1.00 72.75 286 ALA A O 1
ATOM 2064 N N . ILE A 1 287 ? -0.194 3.396 -8.555 1.00 75.50 287 ILE A N 1
ATOM 2065 C CA . ILE A 1 287 ? -0.609 2.374 -7.595 1.00 75.50 287 ILE A CA 1
ATOM 2066 C C . ILE A 1 287 ? -0.111 1.014 -8.077 1.00 75.50 287 ILE A C 1
ATOM 2068 O O . ILE A 1 287 ? -0.017 0.789 -9.279 1.00 75.50 287 ILE A O 1
ATOM 2072 N N . ALA A 1 288 ? 0.228 0.106 -7.173 1.00 73.81 288 ALA A N 1
ATOM 2073 C CA . ALA A 1 288 ? 0.580 -1.273 -7.480 1.00 73.81 288 ALA A CA 1
ATOM 2074 C C . ALA A 1 288 ? 0.035 -2.215 -6.412 1.00 73.81 288 ALA A C 1
ATOM 2076 O O . ALA A 1 288 ? 0.228 -1.982 -5.231 1.00 73.81 288 ALA A O 1
ATOM 2077 N N . GLY A 1 289 ? -0.643 -3.278 -6.818 1.00 76.69 289 GLY A N 1
ATOM 2078 C CA . GLY A 1 289 ? -0.991 -4.417 -5.986 1.00 76.69 289 GLY A CA 1
ATOM 2079 C C . GLY A 1 289 ? 0.018 -5.548 -6.174 1.00 76.69 289 GLY A C 1
ATOM 2080 O O . GLY A 1 289 ? 0.342 -5.907 -7.307 1.00 76.69 289 GLY A O 1
ATOM 2081 N N . VAL A 1 290 ? 0.492 -6.130 -5.075 1.00 76.62 290 VAL A N 1
ATOM 2082 C CA . VAL A 1 290 ? 1.253 -7.380 -5.068 1.00 76.62 290 VAL A CA 1
ATOM 2083 C C . VAL A 1 290 ? 0.362 -8.493 -4.541 1.00 76.62 290 VAL A C 1
ATOM 2085 O O . VAL A 1 290 ? -0.203 -8.394 -3.452 1.00 76.62 290 VAL A O 1
ATOM 2088 N N . ASN A 1 291 ? 0.249 -9.556 -5.321 1.00 77.69 291 ASN A N 1
ATOM 2089 C CA . ASN A 1 291 ? -0.404 -10.799 -4.953 1.00 77.69 291 ASN A CA 1
ATOM 2090 C C . ASN A 1 291 ? 0.631 -11.889 -4.749 1.00 77.69 291 ASN A C 1
ATOM 2092 O O . ASN A 1 291 ? 1.598 -11.969 -5.501 1.00 77.69 291 ASN A O 1
ATOM 2096 N N . VAL A 1 292 ? 0.405 -12.729 -3.749 1.00 73.44 292 VAL A N 1
ATOM 2097 C CA . VAL A 1 292 ? 1.274 -13.855 -3.427 1.00 73.44 292 VAL A CA 1
ATOM 2098 C C . VAL A 1 292 ? 0.445 -15.128 -3.458 1.00 73.44 292 VAL A C 1
ATOM 2100 O O . VAL A 1 292 ? -0.595 -15.200 -2.808 1.00 73.44 292 VAL A O 1
ATOM 2103 N N . ASP A 1 293 ? 0.916 -16.121 -4.207 1.00 73.12 293 ASP A N 1
ATOM 2104 C CA . ASP A 1 293 ? 0.338 -17.463 -4.268 1.00 73.12 293 ASP A CA 1
ATOM 2105 C C . ASP A 1 293 ? 1.466 -18.502 -4.221 1.00 73.12 293 ASP A C 1
ATOM 2107 O O . ASP A 1 293 ? 2.244 -18.662 -5.168 1.00 73.12 293 ASP A O 1
ATOM 2111 N N . GLY A 1 294 ? 1.621 -19.156 -3.068 1.00 72.88 294 GLY A N 1
ATOM 2112 C CA . GLY A 1 294 ? 2.718 -20.088 -2.809 1.00 72.88 294 GLY A CA 1
ATOM 2113 C C . GLY A 1 294 ? 4.096 -19.442 -3.002 1.00 72.88 294 GLY A C 1
ATOM 2114 O O . GLY A 1 294 ? 4.527 -18.616 -2.193 1.00 72.88 294 GLY A O 1
ATOM 2115 N N . ASN A 1 295 ? 4.799 -19.838 -4.066 1.00 62.94 295 ASN A N 1
ATOM 2116 C CA . ASN A 1 295 ? 6.134 -19.331 -4.410 1.00 62.94 295 ASN A CA 1
ATOM 2117 C C . ASN A 1 295 ? 6.112 -18.232 -5.482 1.00 62.94 295 ASN A C 1
ATOM 2119 O O . ASN A 1 295 ? 7.168 -17.773 -5.912 1.00 62.94 295 ASN A O 1
ATOM 2123 N N . GLN A 1 296 ? 4.934 -17.807 -5.936 1.00 61.50 296 GLN A N 1
ATOM 2124 C CA . GLN A 1 296 ? 4.798 -16.776 -6.955 1.00 61.50 296 GLN A CA 1
ATOM 2125 C C . GLN A 1 296 ? 4.372 -15.452 -6.324 1.00 61.50 296 GLN A C 1
ATOM 2127 O O . GLN A 1 296 ? 3.425 -15.406 -5.542 1.00 61.50 296 GLN A O 1
ATOM 2132 N N . ALA A 1 297 ? 5.046 -14.370 -6.717 1.00 62.81 297 ALA A N 1
ATOM 2133 C CA . ALA A 1 297 ? 4.599 -13.008 -6.463 1.00 62.81 297 ALA A CA 1
ATOM 2134 C C . ALA A 1 297 ? 4.263 -12.321 -7.787 1.00 62.81 297 ALA A C 1
ATOM 2136 O O . ALA A 1 297 ? 5.013 -12.386 -8.760 1.00 62.81 297 ALA A O 1
ATOM 2137 N N . GLN A 1 298 ? 3.116 -11.660 -7.824 1.00 63.06 298 GLN A N 1
ATOM 2138 C CA . GLN A 1 298 ? 2.577 -10.994 -8.998 1.00 63.06 298 GLN A CA 1
ATOM 2139 C C . GLN A 1 298 ? 2.360 -9.524 -8.674 1.00 63.06 298 GLN A C 1
ATOM 2141 O O . GLN A 1 298 ? 1.628 -9.215 -7.740 1.00 63.06 298 GLN A O 1
ATOM 2146 N N . LEU A 1 299 ? 2.958 -8.623 -9.452 1.00 65.38 299 LEU A N 1
ATOM 2147 C CA . LEU A 1 299 ? 2.757 -7.183 -9.321 1.00 65.38 299 LEU A CA 1
ATOM 2148 C C . LEU A 1 299 ? 1.907 -6.677 -10.493 1.00 65.38 299 LEU A C 1
ATOM 2150 O O . LEU A 1 299 ? 2.223 -6.899 -11.657 1.00 65.38 299 LEU A O 1
ATOM 2154 N N . GLY A 1 300 ? 0.813 -5.984 -10.200 1.00 61.62 300 GLY A N 1
ATOM 2155 C CA . GLY A 1 300 ? -0.020 -5.302 -11.196 1.00 61.62 300 GLY A CA 1
ATOM 2156 C C . GLY A 1 300 ? -0.561 -4.012 -10.596 1.00 61.62 300 GLY A C 1
ATOM 2157 O O . GLY A 1 300 ? -0.858 -3.997 -9.414 1.00 61.62 300 GLY A O 1
ATOM 2158 N N . GLY A 1 301 ? -0.641 -2.913 -11.343 1.00 64.81 301 GLY A N 1
ATOM 2159 C CA . GLY A 1 301 ? -0.816 -1.576 -10.743 1.00 64.81 301 GLY A CA 1
ATOM 2160 C C . GLY A 1 301 ? -1.865 -0.674 -11.3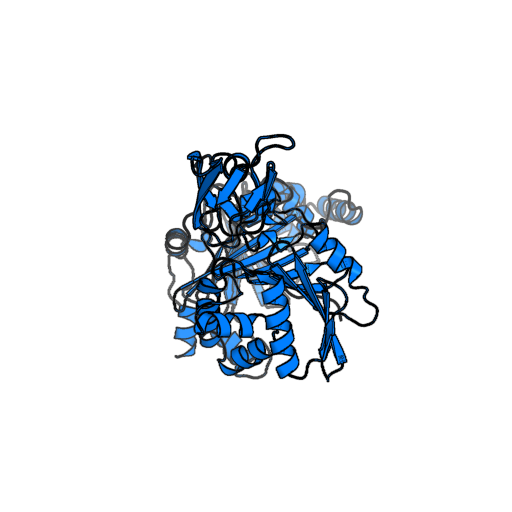64 1.00 64.81 301 GLY A C 1
ATOM 2161 O O . GLY A 1 301 ? -2.889 -1.224 -11.739 1.00 64.81 301 GLY A O 1
ATOM 2162 N N . ALA A 1 302 ? -1.613 0.648 -11.478 1.00 63.25 302 ALA A N 1
ATOM 2163 C CA . ALA A 1 302 ? -1.931 1.596 -12.585 1.00 63.25 302 ALA A CA 1
ATOM 2164 C C . ALA A 1 302 ? -1.103 2.893 -12.462 1.00 63.25 302 ALA A C 1
ATOM 2166 O O . ALA A 1 302 ? -0.794 3.277 -11.337 1.00 63.25 302 ALA A O 1
ATOM 2167 N N . VAL A 1 303 ? -0.625 3.502 -13.576 1.00 64.44 303 VAL A N 1
ATOM 2168 C CA . VAL A 1 303 ? -0.008 4.855 -13.543 1.00 64.44 303 VAL A CA 1
ATOM 2169 C C . VAL A 1 303 ? -1.052 5.808 -14.021 1.00 64.44 303 VAL A C 1
ATOM 2171 O O . VAL A 1 303 ? -1.688 5.584 -15.046 1.00 64.44 303 VAL A O 1
ATOM 2174 N N . GLU A 1 304 ? -1.094 6.939 -13.354 1.00 64.19 304 GLU A N 1
ATOM 2175 C CA . GLU A 1 304 ? -1.686 8.118 -13.921 1.00 64.19 304 GLU A CA 1
ATOM 2176 C C . GLU A 1 304 ? -0.621 8.917 -14.679 1.00 64.19 304 GLU A C 1
ATOM 2178 O O . GLU A 1 304 ? 0.448 9.266 -14.159 1.00 64.19 304 GLU A O 1
ATOM 2183 N N . LEU A 1 305 ? -0.929 9.194 -15.939 1.00 61.50 305 LEU A N 1
ATOM 2184 C CA . LEU A 1 305 ? -0.159 10.081 -16.790 1.00 61.50 305 LEU A CA 1
ATOM 2185 C C . LEU A 1 305 ? -0.780 11.466 -16.752 1.00 61.50 305 LEU A C 1
ATOM 2187 O O . LEU A 1 305 ? -1.991 11.625 -16.633 1.00 61.50 305 LEU A O 1
ATOM 2191 N N . ARG A 1 306 ? 0.048 12.490 -16.941 1.00 61.06 306 ARG A N 1
ATOM 2192 C CA . ARG A 1 306 ? -0.436 13.876 -16.989 1.00 61.06 306 ARG A CA 1
ATOM 2193 C C . ARG A 1 306 ? -1.290 14.202 -18.211 1.00 61.06 306 ARG A C 1
ATOM 2195 O O . ARG A 1 306 ? -1.938 15.248 -18.226 1.00 61.06 306 ARG A O 1
ATOM 2202 N N . ARG A 1 307 ? -1.237 13.366 -19.249 1.00 54.78 307 ARG A N 1
ATOM 2203 C CA . ARG A 1 307 ? -2.019 13.484 -20.482 1.00 54.78 307 ARG A CA 1
ATOM 2204 C C . ARG A 1 307 ? -2.447 12.099 -20.943 1.00 54.78 307 ARG A C 1
ATOM 2206 O O . ARG A 1 307 ? -1.712 11.131 -20.754 1.00 54.78 307 ARG A O 1
ATOM 2213 N N . GLU A 1 308 ? -3.633 12.027 -21.539 1.00 50.75 308 GLU A N 1
ATOM 2214 C CA . GLU A 1 308 ? -4.128 10.807 -22.171 1.00 50.75 308 GLU A CA 1
ATOM 2215 C C . GLU A 1 308 ? -3.229 10.408 -23.341 1.00 50.75 308 GLU A C 1
ATOM 2217 O O . GLU A 1 308 ? -2.756 11.254 -24.103 1.00 50.75 308 GLU A O 1
ATOM 2222 N N . LEU A 1 309 ? -3.002 9.104 -23.471 1.00 48.72 309 LEU A N 1
ATOM 2223 C CA . LEU A 1 309 ? -2.243 8.531 -24.571 1.00 48.72 309 LEU A CA 1
ATOM 2224 C C . LEU A 1 309 ? -3.178 8.054 -25.668 1.00 48.72 309 LEU A C 1
ATOM 2226 O O . LEU A 1 309 ? -4.214 7.451 -25.384 1.00 48.72 309 LEU A O 1
ATOM 2230 N N . ASP A 1 310 ? -2.753 8.223 -26.918 1.00 46.09 310 ASP A N 1
ATOM 2231 C CA . ASP A 1 310 ? -3.401 7.544 -28.032 1.00 46.09 310 ASP A CA 1
ATOM 2232 C C . ASP A 1 310 ? -3.308 6.018 -27.828 1.00 46.09 310 ASP A C 1
ATOM 2234 O O . ASP A 1 310 ? -2.236 5.499 -27.490 1.00 46.09 310 ASP A O 1
ATOM 2238 N N . PRO A 1 311 ? -4.403 5.265 -28.036 1.00 44.81 311 PRO A N 1
ATOM 2239 C CA . PRO A 1 311 ? -4.379 3.821 -27.893 1.00 44.81 311 PRO A CA 1
ATOM 2240 C C . PRO A 1 311 ? -3.407 3.212 -28.908 1.00 44.81 311 PRO A C 1
ATOM 2242 O O . PRO A 1 311 ? -3.593 3.315 -30.123 1.00 44.81 311 PRO A O 1
ATOM 2245 N N . ALA A 1 312 ? -2.358 2.563 -28.401 1.00 45.28 312 ALA A N 1
ATOM 2246 C CA . ALA A 1 312 ? -1.397 1.860 -29.235 1.00 45.28 312 ALA A CA 1
ATOM 2247 C C . ALA A 1 312 ? -2.085 0.689 -29.968 1.00 45.28 312 ALA A C 1
ATOM 2249 O O . ALA A 1 312 ? -2.893 -0.026 -29.363 1.00 45.28 312 ALA A O 1
ATOM 2250 N N . PRO A 1 313 ? -1.778 0.450 -31.257 1.00 44.91 313 PRO A N 1
ATOM 2251 C CA . PRO A 1 313 ? -2.212 -0.761 -31.935 1.00 44.91 313 PRO A CA 1
ATOM 2252 C C . PRO A 1 313 ? -1.541 -1.959 -31.258 1.00 44.91 313 PRO A C 1
ATOM 2254 O O . PRO A 1 313 ? -0.339 -2.164 -31.392 1.00 44.91 313 PRO A O 1
ATOM 2257 N N . SER A 1 314 ? -2.333 -2.734 -30.514 1.00 47.88 314 SER A N 1
ATOM 2258 C CA . SER A 1 314 ? -1.907 -3.912 -29.757 1.00 47.88 314 SER A CA 1
ATOM 2259 C C . SER A 1 314 ? -0.931 -4.779 -30.555 1.00 47.88 314 SER A C 1
ATOM 2261 O O . SER A 1 314 ? -1.293 -5.370 -31.577 1.00 47.88 314 SER A O 1
ATOM 2263 N N . GLY A 1 315 ? 0.306 -4.876 -30.081 1.00 49.25 315 GLY A N 1
ATOM 2264 C CA . GLY A 1 315 ? 1.327 -5.660 -30.753 1.00 49.25 315 GLY A CA 1
ATOM 2265 C C . GLY A 1 315 ? 2.526 -5.905 -29.860 1.00 49.25 315 GLY A C 1
ATOM 2266 O O . GLY A 1 315 ? 3.624 -5.478 -30.204 1.00 49.25 315 GLY A O 1
ATOM 2267 N N . ALA A 1 316 ? 2.325 -6.608 -28.743 1.00 49.06 316 ALA A N 1
ATOM 2268 C CA . ALA A 1 316 ? 3.368 -7.130 -27.855 1.00 49.06 316 ALA A CA 1
ATOM 2269 C C . ALA A 1 316 ? 4.277 -8.155 -28.577 1.00 49.06 316 ALA A C 1
ATOM 2271 O O . ALA A 1 316 ? 4.309 -9.337 -28.242 1.00 49.06 316 ALA A O 1
ATOM 2272 N N . ARG A 1 317 ? 5.001 -7.724 -29.619 1.00 57.06 317 ARG A N 1
ATOM 2273 C CA . ARG A 1 317 ? 5.898 -8.567 -30.425 1.00 57.06 317 ARG A CA 1
ATOM 2274 C C . ARG A 1 317 ? 7.119 -8.995 -29.622 1.00 57.06 317 ARG A C 1
ATOM 2276 O O . ARG A 1 317 ? 7.616 -10.092 -29.839 1.00 57.06 317 ARG A O 1
ATOM 2283 N N . LEU A 1 318 ? 7.561 -8.161 -28.679 1.00 55.97 318 LEU A N 1
ATOM 2284 C CA . LEU A 1 318 ? 8.703 -8.454 -27.818 1.00 55.97 318 LEU A CA 1
ATOM 2285 C C . LEU A 1 318 ? 8.434 -9.603 -26.834 1.00 55.97 318 LEU A C 1
ATOM 2287 O O . LEU A 1 318 ? 9.348 -10.338 -26.485 1.00 55.97 318 LEU A O 1
ATOM 2291 N N . PHE A 1 319 ? 7.181 -9.779 -26.413 1.00 56.78 319 PHE A N 1
ATOM 2292 C CA . PHE A 1 319 ? 6.787 -10.849 -25.497 1.00 56.78 319 PHE A CA 1
ATOM 2293 C C . PHE A 1 319 ? 6.346 -12.122 -26.232 1.00 56.78 319 PHE A C 1
ATOM 2295 O O . PHE A 1 319 ? 6.123 -13.144 -25.594 1.00 56.78 319 PHE A O 1
ATOM 2302 N N . ALA A 1 320 ? 6.214 -12.099 -27.563 1.00 57.97 320 ALA A N 1
ATOM 2303 C CA . ALA A 1 320 ? 5.791 -13.275 -28.324 1.00 57.97 320 ALA A CA 1
ATOM 2304 C C . ALA A 1 320 ? 6.786 -14.443 -28.197 1.00 57.97 320 ALA A C 1
ATOM 2306 O O . ALA A 1 320 ? 6.351 -15.590 -28.159 1.00 57.97 320 ALA A O 1
ATOM 2307 N N . HIS A 1 321 ? 8.086 -14.141 -28.083 1.00 60.22 321 HIS A N 1
ATOM 2308 C CA . HIS A 1 321 ? 9.168 -15.101 -27.853 1.00 60.22 321 HIS A CA 1
ATOM 2309 C C . HIS A 1 321 ? 10.263 -14.443 -27.002 1.00 60.22 321 HIS A C 1
ATOM 2311 O O . HIS A 1 321 ? 10.829 -13.429 -27.407 1.00 60.22 321 HIS A O 1
ATOM 2317 N N . GLY A 1 322 ? 10.555 -14.995 -25.823 1.00 62.22 322 GLY A N 1
ATOM 2318 C CA . GLY A 1 322 ? 11.664 -14.538 -24.980 1.00 62.22 322 GLY A CA 1
ATOM 2319 C C . GLY A 1 322 ? 12.268 -15.670 -24.143 1.00 62.22 322 GLY A C 1
ATOM 2320 O O . GLY A 1 322 ? 11.660 -16.739 -24.044 1.00 62.22 322 GLY A O 1
ATOM 2321 N N . PRO A 1 323 ? 13.467 -15.469 -23.569 1.00 61.28 323 PRO A N 1
ATOM 2322 C CA . PRO A 1 323 ? 14.187 -16.510 -22.834 1.00 61.28 323 PRO A CA 1
ATOM 2323 C C . PRO A 1 323 ? 13.421 -16.922 -21.572 1.00 61.28 323 PRO A C 1
ATOM 2325 O O . PRO A 1 323 ? 12.924 -16.054 -20.862 1.00 61.28 323 PRO A O 1
ATOM 2328 N N . GLN A 1 324 ? 13.351 -18.221 -21.263 1.00 60.75 324 GLN A N 1
ATOM 2329 C CA . GLN A 1 324 ? 12.773 -18.719 -20.005 1.00 60.75 324 GLN A CA 1
ATOM 2330 C C . GLN A 1 324 ? 13.627 -18.332 -18.777 1.00 60.75 324 GLN A C 1
ATOM 2332 O O . GLN A 1 324 ? 14.860 -18.387 -18.820 1.00 60.75 324 GLN A O 1
ATOM 2337 N N . GLY A 1 325 ? 12.987 -17.984 -17.654 1.00 58.62 325 GLY A N 1
ATOM 2338 C CA . GLY A 1 325 ? 13.659 -17.672 -16.383 1.00 58.62 325 GLY A CA 1
ATOM 2339 C C . GLY A 1 325 ? 13.057 -16.475 -15.633 1.00 58.62 325 GLY A C 1
ATOM 2340 O O . GLY A 1 325 ? 11.965 -16.022 -15.979 1.00 58.62 325 GLY A O 1
ATOM 2341 N N . PRO A 1 326 ? 13.760 -15.926 -14.622 1.00 53.81 326 PRO A N 1
ATOM 2342 C CA . PRO A 1 326 ? 13.343 -14.707 -13.934 1.00 53.81 326 PRO A CA 1
ATOM 2343 C C . PRO A 1 326 ? 13.454 -13.509 -14.887 1.00 53.81 326 PRO A C 1
ATOM 2345 O O . PRO A 1 326 ? 14.535 -13.012 -15.193 1.00 53.81 326 PRO A O 1
ATOM 2348 N N . ILE A 1 327 ? 12.313 -13.063 -15.403 1.00 56.12 327 ILE A N 1
ATOM 2349 C CA . ILE A 1 327 ? 12.220 -12.001 -16.410 1.00 56.12 327 ILE A CA 1
ATOM 2350 C C . ILE A 1 327 ? 11.478 -10.821 -15.799 1.00 56.12 327 ILE A C 1
ATOM 2352 O O . ILE A 1 327 ? 10.403 -11.017 -15.244 1.00 56.12 327 ILE A O 1
ATOM 2356 N N . GLY A 1 328 ? 12.019 -9.610 -15.954 1.00 55.22 328 GLY A N 1
ATOM 2357 C CA . GLY A 1 328 ? 11.313 -8.353 -15.725 1.00 55.22 328 GLY A CA 1
ATOM 2358 C C . GLY A 1 328 ? 10.770 -7.792 -17.041 1.00 55.22 328 GLY A C 1
ATOM 2359 O O . GLY A 1 328 ? 11.518 -7.293 -17.880 1.00 55.22 328 GLY A O 1
ATOM 2360 N N . GLY A 1 329 ? 9.460 -7.869 -17.252 1.00 55.00 329 GLY A N 1
ATOM 2361 C CA . GLY A 1 329 ? 8.804 -7.221 -18.392 1.00 55.00 329 GLY A CA 1
ATOM 2362 C C . GLY A 1 329 ? 8.363 -5.797 -18.061 1.00 55.00 329 GLY A C 1
ATOM 2363 O O . GLY A 1 329 ? 7.924 -5.547 -16.946 1.00 55.00 329 GLY A O 1
ATOM 2364 N N . LEU A 1 330 ? 8.450 -4.876 -19.018 1.00 54.97 330 LEU A N 1
ATOM 2365 C CA . LEU A 1 330 ? 7.870 -3.539 -18.937 1.00 54.97 330 LEU A CA 1
ATOM 2366 C C . LEU A 1 330 ? 7.304 -3.136 -20.307 1.00 54.97 330 LEU A C 1
ATOM 2368 O O . LEU A 1 330 ? 7.993 -3.196 -21.318 1.00 54.97 330 LEU A O 1
ATOM 2372 N N . GLN A 1 331 ? 6.064 -2.666 -20.368 1.00 54.19 331 GLN A N 1
ATOM 2373 C CA . GLN A 1 331 ? 5.502 -2.080 -21.591 1.00 54.19 331 GLN A CA 1
ATOM 2374 C C . GLN A 1 331 ? 4.971 -0.691 -21.285 1.00 54.19 331 GLN A C 1
ATOM 2376 O O . GLN A 1 331 ? 4.239 -0.511 -20.330 1.00 54.19 331 GLN A O 1
ATOM 2381 N N . LEU A 1 332 ? 5.357 0.305 -22.066 1.00 54.91 332 LEU A N 1
ATOM 2382 C CA . LEU A 1 332 ? 4.935 1.685 -21.895 1.00 54.91 332 LEU A CA 1
ATOM 2383 C C . LEU A 1 332 ? 4.309 2.166 -23.200 1.00 54.91 332 LEU A C 1
ATOM 2385 O O . LEU A 1 332 ? 4.858 1.958 -24.278 1.00 54.91 332 LEU A O 1
ATOM 2389 N N . ALA A 1 333 ? 3.178 2.848 -23.103 1.00 54.72 333 ALA A N 1
ATOM 2390 C CA . ALA A 1 333 ? 2.697 3.713 -24.172 1.00 54.72 333 ALA A CA 1
ATOM 2391 C C . ALA A 1 333 ? 3.074 5.165 -23.814 1.00 54.72 333 ALA A C 1
ATOM 2393 O O . ALA A 1 333 ? 3.186 5.488 -22.633 1.00 54.72 333 ALA A O 1
ATOM 2394 N N . PHE A 1 334 ? 3.300 6.031 -24.800 1.00 55.34 334 PHE A N 1
ATOM 2395 C CA . PHE A 1 334 ? 3.540 7.470 -24.619 1.00 55.34 334 PHE A CA 1
ATOM 2396 C C . PHE A 1 334 ? 3.230 8.267 -25.895 1.00 55.34 334 PHE A C 1
ATOM 2398 O O . PHE A 1 334 ? 3.319 7.735 -26.997 1.00 55.34 334 PHE A O 1
ATOM 2405 N N . ASP A 1 335 ? 2.952 9.568 -25.783 1.00 57.19 335 ASP A N 1
ATOM 2406 C CA . ASP A 1 335 ? 2.968 10.458 -26.947 1.00 57.19 335 ASP A CA 1
ATOM 2407 C C . ASP A 1 335 ? 4.424 10.795 -27.335 1.00 57.19 335 ASP A C 1
ATOM 2409 O O . ASP A 1 335 ? 5.341 10.896 -26.516 1.00 57.19 335 ASP A O 1
ATOM 2413 N N . SER A 1 336 ? 4.637 11.015 -28.627 1.00 60.78 336 SER A N 1
ATOM 2414 C CA . SER A 1 336 ? 5.824 11.627 -29.215 1.00 60.78 336 SER A CA 1
ATOM 2415 C C . SER A 1 336 ? 6.291 12.906 -28.500 1.00 60.78 336 SER A C 1
ATOM 2417 O O . SER A 1 336 ? 7.495 13.136 -28.360 1.00 60.78 336 SER A O 1
ATOM 2419 N N . VAL A 1 337 ? 5.362 13.741 -28.025 1.00 61.03 337 VAL A N 1
ATOM 2420 C CA . VAL A 1 337 ? 5.675 14.986 -27.303 1.00 61.03 337 VAL A CA 1
ATOM 2421 C C . VAL A 1 337 ? 6.235 14.698 -25.908 1.00 61.03 337 VAL A C 1
ATOM 2423 O O . VAL A 1 337 ? 7.205 15.341 -25.492 1.00 61.03 337 VAL A O 1
ATOM 2426 N N . ASP A 1 338 ? 5.670 13.700 -25.235 1.00 58.84 338 ASP A N 1
ATOM 2427 C CA . ASP A 1 338 ? 6.019 13.284 -23.879 1.00 58.84 338 ASP A CA 1
ATOM 2428 C C . ASP A 1 338 ? 7.400 12.628 -23.829 1.00 58.84 338 ASP A C 1
ATOM 2430 O O . ASP A 1 338 ? 8.208 12.935 -22.953 1.00 58.84 338 ASP A O 1
ATOM 2434 N N . LEU A 1 339 ? 7.740 11.810 -24.830 1.00 60.38 339 LEU A N 1
ATOM 2435 C CA . LEU A 1 339 ? 9.082 11.239 -24.945 1.00 60.38 339 LEU A CA 1
ATOM 2436 C C . LEU A 1 339 ? 10.151 12.340 -25.037 1.00 60.38 339 LEU A C 1
ATOM 2438 O O . LEU A 1 339 ? 11.183 12.280 -24.370 1.00 60.38 339 LEU A O 1
ATOM 2442 N N . LEU A 1 340 ? 9.898 13.395 -25.813 1.00 63.72 340 LEU A N 1
ATOM 2443 C CA . LEU A 1 340 ? 10.826 14.524 -25.907 1.00 63.72 340 LEU A CA 1
ATOM 2444 C C . LEU A 1 340 ? 10.902 15.329 -24.608 1.00 63.72 340 LEU A C 1
ATOM 2446 O O . LEU A 1 340 ? 11.968 15.841 -24.272 1.00 63.72 340 LEU A O 1
ATOM 2450 N N . GLU A 1 341 ? 9.798 15.451 -23.876 1.00 64.06 341 GLU A N 1
ATOM 2451 C CA . GLU A 1 341 ? 9.790 16.085 -22.558 1.00 64.06 341 GLU A CA 1
ATOM 2452 C C . GLU A 1 341 ? 10.562 15.272 -21.513 1.00 64.06 341 GLU A C 1
ATOM 2454 O O . GLU A 1 341 ? 11.335 15.850 -20.754 1.00 64.06 341 GLU A O 1
ATOM 2459 N N . ALA A 1 342 ? 10.471 13.945 -21.544 1.00 56.78 342 ALA A N 1
ATOM 2460 C CA . ALA A 1 342 ? 11.224 13.065 -20.656 1.00 56.78 342 ALA A CA 1
ATOM 2461 C C . ALA A 1 342 ? 12.743 13.174 -20.855 1.00 56.78 342 ALA A C 1
ATOM 2463 O O . ALA A 1 342 ? 13.501 13.246 -19.889 1.00 56.78 342 ALA A O 1
ATOM 2464 N N . PHE A 1 343 ? 13.197 13.205 -22.113 1.00 54.97 343 PHE A N 1
ATOM 2465 C CA . PHE A 1 343 ? 14.628 13.237 -22.433 1.00 54.97 343 PHE A CA 1
ATOM 2466 C C . PHE A 1 343 ? 15.233 14.647 -22.419 1.00 54.97 343 PHE A C 1
ATOM 2468 O O . PHE A 1 343 ? 16.422 14.794 -22.132 1.00 54.97 343 PHE A O 1
ATOM 2475 N N . PHE A 1 344 ? 14.448 15.685 -22.729 1.00 60.50 344 PHE A N 1
ATOM 2476 C CA . PHE A 1 344 ? 14.957 17.052 -22.916 1.00 60.50 344 PHE A CA 1
ATOM 2477 C C . PHE A 1 344 ? 14.315 18.102 -21.991 1.00 60.50 344 PHE A C 1
ATOM 2479 O O . PHE A 1 344 ? 14.741 19.258 -21.997 1.00 60.50 344 PHE A O 1
ATOM 2486 N N . GLY A 1 345 ? 13.336 17.726 -21.167 1.00 58.72 345 GLY A N 1
ATOM 2487 C CA . GLY A 1 345 ? 12.600 18.609 -20.257 1.00 58.72 345 GLY A CA 1
ATOM 2488 C C . GLY A 1 345 ? 11.429 19.344 -20.920 1.00 58.72 345 GLY A C 1
ATOM 2489 O O . GLY A 1 345 ? 11.187 19.207 -22.118 1.00 58.72 345 GLY A O 1
ATOM 2490 N N . ALA A 1 346 ? 10.699 20.154 -20.145 1.00 69.81 346 ALA A N 1
ATOM 2491 C CA . ALA A 1 346 ? 9.488 20.847 -20.603 1.00 69.81 346 ALA A CA 1
ATOM 2492 C C . ALA A 1 346 ? 9.695 21.667 -21.901 1.00 69.81 346 ALA A C 1
ATOM 2494 O O . ALA A 1 346 ? 10.772 22.246 -22.080 1.00 69.81 346 ALA A O 1
ATOM 2495 N N . PRO A 1 347 ? 8.688 21.792 -22.790 1.00 68.56 347 PRO A N 1
ATOM 2496 C CA . PRO A 1 347 ? 8.812 22.497 -24.077 1.00 68.56 347 PRO A CA 1
ATOM 2497 C C . PRO A 1 347 ? 9.314 23.943 -23.954 1.00 68.56 347 PRO A C 1
ATOM 2499 O O . PRO A 1 347 ? 10.118 24.401 -24.762 1.00 68.56 347 PRO A O 1
ATOM 2502 N N . GLN A 1 348 ? 8.897 24.632 -22.892 1.00 73.81 348 GLN A N 1
ATOM 2503 C CA . GLN A 1 348 ? 9.296 26.001 -22.554 1.00 73.81 348 GLN A CA 1
ATOM 2504 C C . GLN A 1 348 ? 10.701 26.116 -21.931 1.00 73.81 348 GLN A C 1
ATOM 2506 O O . GLN A 1 348 ? 11.164 27.225 -21.670 1.00 73.81 348 GLN A O 1
ATOM 2511 N N . ASN A 1 349 ? 11.411 25.007 -21.693 1.00 72.81 349 ASN A N 1
ATOM 2512 C CA . ASN A 1 349 ? 12.755 25.041 -21.124 1.00 72.81 349 ASN A CA 1
ATOM 2513 C C . ASN A 1 349 ? 13.752 25.661 -22.130 1.00 72.81 349 ASN A C 1
ATOM 2515 O O . ASN A 1 349 ? 13.992 25.078 -23.193 1.00 72.81 349 ASN A O 1
ATOM 2519 N N . PRO A 1 350 ? 14.423 26.785 -21.800 1.00 73.56 350 PRO A N 1
ATOM 2520 C CA . PRO A 1 350 ? 15.370 27.439 -22.705 1.00 73.56 350 PRO A CA 1
ATOM 2521 C C . PRO A 1 350 ? 16.517 26.520 -23.148 1.00 73.56 350 PRO A C 1
ATOM 2523 O O . PRO A 1 350 ? 17.006 26.625 -24.274 1.00 73.56 350 PRO A O 1
ATOM 2526 N N . LYS A 1 351 ? 16.927 25.577 -22.283 1.00 71.06 351 LYS A N 1
ATOM 2527 C CA . LYS A 1 351 ? 17.963 24.584 -22.602 1.00 71.06 351 LYS A CA 1
ATOM 2528 C C . LYS A 1 351 ? 17.486 23.589 -23.661 1.00 71.06 351 LYS A C 1
ATOM 2530 O O . LYS A 1 351 ? 18.253 23.295 -24.577 1.00 71.06 351 LYS A O 1
ATOM 2535 N N . ARG A 1 352 ? 16.227 23.135 -23.582 1.00 74.06 352 ARG A N 1
ATOM 2536 C CA . ARG A 1 352 ? 15.599 22.270 -24.596 1.00 74.06 352 ARG A CA 1
ATOM 2537 C C . ARG A 1 352 ? 15.562 22.970 -25.943 1.00 74.06 352 ARG A C 1
ATOM 2539 O O . ARG A 1 352 ? 16.055 22.423 -26.922 1.00 74.06 352 ARG A O 1
ATOM 2546 N N . ILE A 1 353 ? 15.039 24.195 -25.985 1.00 79.25 353 ILE A N 1
ATOM 2547 C CA . ILE A 1 353 ? 14.905 24.977 -27.223 1.00 79.25 353 ILE A CA 1
ATOM 2548 C C . ILE A 1 353 ? 16.275 25.150 -27.897 1.00 79.25 353 ILE A C 1
ATOM 2550 O O . ILE A 1 353 ? 16.426 24.885 -29.091 1.00 79.25 353 ILE A O 1
ATOM 2554 N N . ALA A 1 354 ? 17.301 25.520 -27.124 1.00 78.44 354 ALA A N 1
ATOM 2555 C CA . ALA A 1 354 ? 18.660 25.672 -27.635 1.00 78.44 354 ALA A CA 1
ATOM 2556 C C . ALA A 1 354 ? 19.259 24.346 -28.145 1.00 78.44 354 ALA A C 1
ATOM 2558 O O . ALA A 1 354 ? 19.916 24.329 -29.192 1.00 78.44 354 ALA A O 1
ATOM 2559 N N . GLN A 1 355 ? 19.027 23.233 -27.440 1.00 72.00 355 GLN A N 1
ATOM 2560 C CA . GLN A 1 355 ? 19.488 21.904 -27.850 1.00 72.00 355 GLN A CA 1
ATOM 2561 C C . GLN A 1 355 ? 18.785 21.413 -29.122 1.00 72.00 355 GLN A C 1
ATOM 2563 O O . GLN A 1 355 ? 19.469 21.016 -30.067 1.00 72.00 355 GLN A O 1
ATOM 2568 N N . LEU A 1 356 ? 17.454 21.509 -29.195 1.00 74.19 356 LEU A N 1
ATOM 2569 C CA . LEU A 1 356 ? 16.671 21.117 -30.370 1.00 74.19 356 LEU A CA 1
ATOM 2570 C C . LEU A 1 356 ? 17.050 21.954 -31.598 1.00 74.19 356 LEU A C 1
ATOM 2572 O O . LEU A 1 356 ? 17.292 21.402 -32.670 1.00 74.19 356 LEU A O 1
ATOM 2576 N N . ALA A 1 357 ? 17.229 23.270 -31.446 1.00 80.00 357 ALA A N 1
ATOM 2577 C CA . ALA A 1 357 ? 17.683 24.140 -32.533 1.00 80.00 357 ALA A CA 1
ATOM 2578 C C . ALA A 1 357 ? 19.121 23.831 -32.995 1.00 80.00 357 ALA A C 1
ATOM 2580 O O . ALA A 1 357 ? 19.462 24.008 -34.169 1.00 80.00 357 ALA A O 1
ATOM 2581 N N . ARG A 1 358 ? 20.001 23.377 -32.090 1.00 77.12 358 ARG A N 1
ATOM 2582 C CA . ARG A 1 358 ? 21.359 22.929 -32.446 1.00 77.12 358 ARG A CA 1
ATOM 2583 C C . ARG A 1 358 ? 21.325 21.638 -33.260 1.00 77.12 358 ARG A C 1
ATOM 2585 O O . ARG A 1 358 ? 22.074 21.522 -34.224 1.00 77.12 358 ARG A O 1
ATOM 2592 N N . LEU A 1 359 ? 20.467 20.695 -32.882 1.00 71.06 359 LEU A N 1
ATOM 2593 C CA . LEU A 1 359 ? 20.322 19.408 -33.561 1.00 71.06 359 LEU A CA 1
ATOM 2594 C C . LEU A 1 359 ? 19.641 19.565 -34.926 1.00 71.06 359 LEU A C 1
ATOM 2596 O O . LEU A 1 359 ? 20.161 19.062 -35.919 1.00 71.06 359 LEU A O 1
ATOM 2600 N N . LYS A 1 360 ? 18.596 20.394 -35.020 1.00 79.00 360 LYS A N 1
ATOM 2601 C CA . LYS A 1 360 ? 17.913 20.695 -36.287 1.00 79.00 360 LYS A CA 1
ATOM 2602 C C . LYS A 1 360 ? 18.843 21.324 -37.328 1.00 79.00 360 LYS A C 1
ATOM 2604 O O . LYS A 1 360 ? 18.808 20.945 -38.493 1.00 79.00 360 LYS A O 1
ATOM 2609 N N . ARG A 1 361 ? 19.749 22.220 -36.909 1.00 79.06 361 ARG A N 1
ATOM 2610 C CA . ARG A 1 361 ? 20.799 22.789 -37.784 1.00 79.06 361 ARG A CA 1
ATOM 2611 C C . ARG A 1 361 ? 21.805 21.757 -38.302 1.00 79.06 361 ARG A C 1
ATOM 2613 O O . ARG A 1 361 ? 22.456 22.010 -39.306 1.00 79.06 361 ARG A O 1
ATOM 2620 N N . ARG A 1 362 ? 21.926 20.609 -37.633 1.00 69.81 362 ARG A N 1
ATOM 2621 C CA . ARG A 1 362 ? 22.757 19.468 -38.046 1.00 69.81 362 ARG A CA 1
ATOM 2622 C C . ARG A 1 362 ? 21.968 18.425 -38.850 1.00 69.81 362 ARG A C 1
ATOM 2624 O O . ARG A 1 362 ? 22.463 17.325 -39.055 1.00 69.81 362 ARG A O 1
ATOM 2631 N N . GLY A 1 363 ? 20.745 18.752 -39.279 1.00 66.56 363 GLY A N 1
ATOM 2632 C CA . GLY A 1 363 ? 19.870 17.848 -40.030 1.00 66.56 363 GLY A CA 1
ATOM 2633 C C . GLY A 1 363 ? 19.092 16.849 -39.168 1.00 66.56 363 GLY A C 1
ATOM 2634 O O . GLY A 1 363 ? 18.403 15.995 -39.715 1.00 66.56 363 GLY A O 1
ATOM 2635 N N . LEU A 1 364 ? 19.168 16.949 -37.835 1.00 67.00 364 LEU A N 1
ATOM 2636 C CA . LEU A 1 364 ? 18.458 16.069 -36.904 1.00 67.00 364 LEU A CA 1
ATOM 2637 C C . LEU A 1 364 ? 17.157 16.720 -36.431 1.00 67.00 364 LEU A C 1
ATOM 2639 O O . LEU A 1 364 ? 17.154 17.534 -35.505 1.00 67.00 364 LEU A O 1
ATOM 2643 N N . ASP A 1 365 ? 16.045 16.351 -37.065 1.00 72.00 365 ASP A N 1
ATOM 2644 C CA . ASP A 1 365 ? 14.700 16.747 -36.640 1.00 72.00 365 ASP A CA 1
ATOM 2645 C C . ASP A 1 365 ? 14.152 15.770 -35.589 1.00 72.00 365 ASP A C 1
ATOM 2647 O O . ASP A 1 365 ? 13.444 14.817 -35.911 1.00 72.00 365 ASP A O 1
ATOM 2651 N N . LEU A 1 366 ? 14.511 15.995 -34.320 1.00 68.81 366 LEU A N 1
ATOM 2652 C CA . LEU A 1 366 ? 14.051 15.164 -33.201 1.00 68.81 366 LEU A CA 1
ATOM 2653 C C . LEU A 1 366 ? 12.526 15.199 -33.007 1.00 68.81 366 LEU A C 1
ATOM 2655 O O . LEU A 1 366 ? 11.947 14.208 -32.570 1.00 68.81 366 LEU A O 1
ATOM 2659 N N . GLU A 1 367 ? 11.871 16.310 -33.355 1.00 68.50 367 GLU A N 1
ATOM 2660 C CA . GLU A 1 367 ? 10.409 16.417 -33.296 1.00 68.50 367 GLU A CA 1
ATOM 2661 C C . GLU A 1 367 ? 9.747 15.571 -34.383 1.00 68.50 367 GLU A C 1
ATOM 2663 O O . GLU A 1 367 ? 8.785 14.855 -34.107 1.00 68.50 367 GLU A O 1
ATOM 2668 N N . GLY A 1 368 ? 10.288 15.599 -35.604 1.00 68.69 368 GLY A N 1
ATOM 2669 C CA . GLY A 1 368 ? 9.871 14.702 -36.682 1.00 68.69 368 GLY A CA 1
ATOM 2670 C C . GLY A 1 368 ? 10.129 13.225 -36.364 1.00 68.69 368 GLY A C 1
ATOM 2671 O O . GLY A 1 368 ? 9.287 12.378 -36.655 1.00 68.69 368 GLY A O 1
ATOM 2672 N N . LEU A 1 369 ? 11.257 12.924 -35.713 1.00 66.00 369 LEU A N 1
ATOM 2673 C CA . LEU A 1 369 ? 11.630 11.587 -35.239 1.00 66.00 369 LEU A CA 1
ATOM 2674 C C . LEU A 1 369 ? 10.630 11.040 -34.222 1.00 66.00 369 LEU A C 1
ATOM 2676 O O . LEU A 1 369 ? 10.120 9.936 -34.399 1.00 66.00 369 LEU A O 1
ATOM 2680 N N . ALA A 1 370 ? 10.319 11.825 -33.190 1.00 65.94 370 ALA A N 1
ATOM 2681 C CA . ALA A 1 370 ? 9.373 11.418 -32.163 1.00 65.94 370 ALA A CA 1
ATOM 2682 C C . ALA A 1 370 ? 7.971 11.207 -32.753 1.00 65.94 370 ALA A C 1
ATOM 2684 O O . ALA A 1 370 ? 7.334 10.199 -32.462 1.00 65.94 370 ALA A O 1
ATOM 2685 N N . LYS A 1 371 ? 7.518 12.096 -33.652 1.00 68.06 371 LYS A N 1
ATOM 2686 C CA . LYS A 1 371 ? 6.239 11.955 -34.381 1.00 68.06 371 LYS A CA 1
ATOM 2687 C C . LYS A 1 371 ? 6.201 10.754 -35.335 1.00 68.06 371 LYS A C 1
ATOM 2689 O O . LYS A 1 371 ? 5.122 10.328 -35.746 1.00 68.06 371 LYS A O 1
ATOM 2694 N N . GLY A 1 372 ? 7.369 10.242 -35.723 1.00 63.81 372 GLY A N 1
ATOM 2695 C CA . GLY A 1 372 ? 7.529 9.054 -36.557 1.00 63.81 372 GLY A CA 1
ATOM 2696 C C . GLY A 1 372 ? 7.377 7.735 -35.795 1.00 63.81 372 GLY A C 1
ATOM 2697 O O . GLY A 1 372 ? 7.245 6.693 -36.435 1.00 63.81 372 GLY A O 1
ATOM 2698 N N . LEU A 1 373 ? 7.370 7.757 -34.461 1.00 66.88 373 LEU A N 1
ATOM 2699 C CA . LEU A 1 373 ? 7.076 6.591 -33.627 1.00 66.88 373 LEU A CA 1
ATOM 2700 C C . LEU A 1 373 ? 5.562 6.414 -33.465 1.00 66.88 373 LEU A C 1
ATOM 2702 O O . LEU A 1 373 ? 4.789 7.363 -33.593 1.00 66.88 373 LEU A O 1
ATOM 2706 N N . THR A 1 374 ? 5.113 5.187 -33.202 1.00 61.69 374 THR A N 1
ATOM 2707 C CA . THR A 1 374 ? 3.685 4.913 -32.957 1.00 61.69 374 THR A CA 1
ATOM 2708 C C . THR A 1 374 ? 3.222 5.324 -31.561 1.00 61.69 374 THR A C 1
ATOM 2710 O O . THR A 1 374 ? 2.022 5.284 -31.319 1.00 61.69 374 THR A O 1
ATOM 2713 N N . GLY A 1 375 ? 4.143 5.734 -30.682 1.00 60.28 375 GLY A N 1
ATOM 2714 C CA . GLY A 1 375 ? 3.846 6.057 -29.285 1.00 60.28 375 GLY A CA 1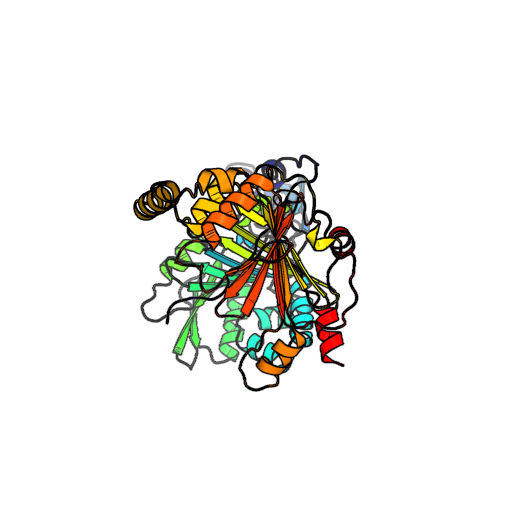
ATOM 2715 C C . GLY A 1 375 ? 3.854 4.840 -28.359 1.00 60.28 375 GLY A C 1
ATOM 2716 O O . GLY A 1 375 ? 3.206 4.830 -27.320 1.00 60.28 375 GLY A O 1
ATOM 2717 N N . GLU A 1 376 ? 4.561 3.778 -28.740 1.00 62.25 376 GLU A N 1
ATOM 2718 C CA . GLU A 1 376 ? 4.698 2.576 -27.922 1.00 62.25 376 GLU A CA 1
ATOM 2719 C C . GLU A 1 376 ? 6.175 2.229 -27.727 1.00 62.25 376 GLU A C 1
ATOM 2721 O O . GLU A 1 376 ? 6.980 2.316 -28.657 1.00 62.25 376 GLU A O 1
ATOM 2726 N N . LEU A 1 377 ? 6.521 1.822 -26.510 1.00 61.97 377 LEU A N 1
ATOM 2727 C CA . LEU A 1 377 ? 7.826 1.313 -26.126 1.00 61.97 377 LEU A CA 1
ATOM 2728 C C . LEU A 1 377 ? 7.659 0.064 -25.288 1.00 61.97 377 LEU A C 1
ATOM 2730 O O . LEU A 1 377 ? 7.151 0.091 -24.172 1.00 61.97 377 LEU A O 1
ATOM 2734 N N . GLN A 1 378 ? 8.163 -1.038 -25.802 1.00 60.41 378 GLN A N 1
ATOM 2735 C CA . GLN A 1 378 ? 8.254 -2.280 -25.062 1.00 60.41 378 GLN A CA 1
ATOM 2736 C C . GLN A 1 378 ? 9.692 -2.424 -24.577 1.00 60.41 378 GLN A C 1
ATOM 2738 O O . GLN A 1 378 ? 10.631 -2.300 -25.362 1.00 60.41 378 GLN A O 1
ATOM 2743 N N . LEU A 1 379 ? 9.866 -2.675 -23.287 1.00 61.47 379 LEU A N 1
ATOM 2744 C CA . LEU A 1 379 ? 11.146 -2.948 -22.658 1.00 61.47 379 LEU A CA 1
ATOM 2745 C C . LEU A 1 379 ? 11.080 -4.311 -21.969 1.00 61.47 379 LEU A C 1
ATOM 2747 O O . LEU A 1 379 ? 10.382 -4.508 -20.984 1.00 61.47 379 LEU A O 1
ATOM 2751 N N . LEU A 1 380 ? 11.861 -5.257 -22.454 1.00 60.91 380 LEU A N 1
ATOM 2752 C CA . LEU A 1 380 ? 12.098 -6.527 -21.796 1.00 60.91 380 LEU A CA 1
ATOM 2753 C C . LEU A 1 380 ? 13.465 -6.448 -21.125 1.00 60.91 380 LEU A C 1
ATOM 2755 O O . LEU A 1 380 ? 14.486 -6.299 -21.795 1.00 60.91 380 LEU A O 1
ATOM 2759 N N . ALA A 1 381 ? 13.483 -6.523 -19.801 1.00 59.66 381 ALA A N 1
ATOM 2760 C CA . ALA A 1 381 ? 14.702 -6.618 -19.021 1.00 59.66 381 ALA A CA 1
ATOM 2761 C C . ALA A 1 381 ? 14.784 -8.022 -18.424 1.00 59.66 381 ALA A C 1
ATOM 2763 O O . ALA A 1 381 ? 14.124 -8.357 -17.443 1.00 59.66 381 ALA A O 1
ATOM 2764 N N . TRP A 1 382 ? 15.622 -8.859 -19.012 1.00 63.62 382 TRP A N 1
ATOM 2765 C CA . TRP A 1 382 ? 16.027 -10.095 -18.372 1.00 63.62 382 TRP A CA 1
ATOM 2766 C C . TRP A 1 382 ? 17.205 -9.823 -17.436 1.00 63.62 382 TRP A C 1
ATOM 2768 O O . TRP A 1 382 ? 18.143 -9.108 -17.802 1.00 63.62 382 TRP A O 1
ATOM 2778 N N . PHE A 1 383 ? 17.168 -10.409 -16.241 1.00 58.16 383 PHE A N 1
ATOM 2779 C CA . PHE A 1 383 ? 18.259 -10.331 -15.281 1.00 58.16 383 PHE A CA 1
ATOM 2780 C C . PHE A 1 383 ? 18.586 -11.721 -14.740 1.00 58.16 383 PHE A C 1
ATOM 2782 O O . PHE A 1 383 ? 17.701 -12.489 -14.375 1.00 58.16 383 PHE A O 1
ATOM 2789 N N . ASP A 1 384 ? 19.877 -12.027 -14.651 1.00 60.16 384 ASP A N 1
ATOM 2790 C CA . ASP A 1 384 ? 20.397 -13.218 -13.989 1.00 60.16 384 ASP A CA 1
ATOM 2791 C C . ASP A 1 384 ? 20.270 -13.039 -12.474 1.00 60.16 384 ASP A C 1
ATOM 2793 O O . ASP A 1 384 ? 21.205 -12.658 -11.762 1.00 60.16 384 ASP A O 1
ATOM 2797 N N . ALA A 1 385 ? 19.052 -13.251 -11.993 1.00 56.94 385 ALA A N 1
ATOM 2798 C CA . ALA A 1 385 ? 18.686 -13.132 -10.595 1.00 56.94 385 ALA A CA 1
ATOM 2799 C C . ALA A 1 385 ? 19.487 -14.091 -9.699 1.00 56.94 385 ALA A C 1
ATOM 2801 O O . ALA A 1 385 ? 19.803 -13.742 -8.563 1.00 56.94 385 ALA A O 1
ATOM 2802 N N . VAL A 1 386 ? 19.865 -15.261 -10.222 1.00 55.06 386 VAL A N 1
ATOM 2803 C CA . VAL A 1 386 ? 20.637 -16.290 -9.514 1.00 55.06 386 VAL A CA 1
ATOM 2804 C C . VAL A 1 386 ? 22.069 -15.819 -9.285 1.00 55.06 386 VAL A C 1
ATOM 2806 O O . VAL A 1 386 ? 22.536 -15.811 -8.145 1.00 55.06 386 VAL A O 1
ATOM 2809 N N . SER A 1 387 ? 22.760 -15.360 -10.334 1.00 58.72 387 SER A N 1
ATOM 2810 C CA . SER A 1 387 ? 24.105 -14.786 -10.201 1.00 58.72 387 SER A CA 1
ATOM 2811 C C . SER A 1 387 ? 24.090 -13.509 -9.362 1.00 58.72 387 SER A C 1
ATOM 2813 O O . SER A 1 387 ? 24.988 -13.302 -8.544 1.00 58.72 387 SER A O 1
ATOM 2815 N N . PHE A 1 388 ? 23.062 -12.664 -9.508 1.00 56.84 388 PHE A N 1
ATOM 2816 C CA . PHE A 1 388 ? 22.885 -11.480 -8.668 1.00 56.84 388 PHE A CA 1
ATOM 2817 C C . PHE A 1 388 ? 22.749 -11.861 -7.188 1.00 56.84 388 PHE A C 1
ATOM 2819 O O . PHE A 1 388 ? 23.513 -11.364 -6.361 1.00 56.84 388 PHE A O 1
ATOM 2826 N N . TYR A 1 389 ? 21.841 -12.782 -6.851 1.00 56.78 389 TYR A N 1
ATOM 2827 C CA . TYR A 1 389 ? 21.632 -13.250 -5.481 1.00 56.78 389 TYR A CA 1
ATOM 2828 C C . TYR A 1 389 ? 22.895 -13.906 -4.910 1.00 56.78 389 TYR A C 1
ATOM 2830 O O . TYR A 1 389 ? 23.344 -13.536 -3.826 1.00 56.78 389 TYR A O 1
ATOM 2838 N N . ARG A 1 390 ? 23.541 -14.814 -5.654 1.00 61.69 390 ARG A N 1
ATOM 2839 C CA . ARG A 1 390 ? 24.783 -15.474 -5.216 1.00 61.69 390 ARG A CA 1
ATOM 2840 C C . ARG A 1 390 ? 25.913 -14.473 -4.958 1.00 61.69 390 ARG A C 1
ATOM 2842 O O . ARG A 1 390 ? 26.647 -14.639 -3.994 1.00 61.69 390 ARG A O 1
ATOM 2849 N N . ASN A 1 391 ? 26.036 -13.411 -5.755 1.00 59.25 391 ASN A N 1
ATOM 2850 C CA . ASN A 1 391 ? 27.107 -12.421 -5.597 1.00 59.25 391 ASN A CA 1
ATOM 2851 C C . ASN A 1 391 ? 26.822 -11.357 -4.525 1.00 59.25 391 ASN A C 1
ATOM 2853 O O . ASN A 1 391 ? 27.757 -10.896 -3.862 1.00 59.25 391 ASN A O 1
ATOM 2857 N N . VAL A 1 392 ? 25.555 -10.969 -4.350 1.00 53.12 392 VAL A N 1
ATOM 2858 C CA . VAL A 1 392 ? 25.133 -9.921 -3.406 1.00 53.12 392 VAL A CA 1
ATOM 2859 C C . VAL A 1 392 ? 24.834 -10.488 -2.021 1.00 53.12 392 VAL A C 1
ATOM 2861 O O . VAL A 1 392 ? 25.264 -9.906 -1.030 1.00 53.12 392 VAL A O 1
ATOM 2864 N N . VAL A 1 393 ? 24.111 -11.609 -1.949 1.00 53.00 393 VAL A N 1
ATOM 2865 C CA . VAL A 1 393 ? 23.625 -12.202 -0.693 1.00 53.00 393 VAL A CA 1
ATOM 2866 C C . VAL A 1 393 ? 24.573 -13.285 -0.176 1.00 53.00 393 VAL A C 1
ATOM 2868 O O . VAL A 1 393 ? 24.856 -13.313 1.017 1.00 53.00 393 VAL A O 1
ATOM 2871 N N . ALA A 1 394 ? 25.104 -14.144 -1.054 1.00 53.50 394 ALA A N 1
ATOM 2872 C CA . ALA A 1 394 ? 25.995 -15.248 -0.664 1.00 53.50 394 ALA A CA 1
ATOM 2873 C C . ALA A 1 394 ? 27.498 -14.983 -0.920 1.00 53.50 394 ALA A C 1
ATOM 2875 O O . ALA A 1 394 ? 28.333 -15.831 -0.607 1.00 53.50 394 ALA A O 1
ATOM 2876 N N . GLY A 1 395 ? 27.852 -13.830 -1.498 1.00 56.00 395 GLY A N 1
ATOM 2877 C CA . GLY A 1 395 ? 29.169 -13.573 -2.085 1.00 56.00 395 GLY A CA 1
ATOM 2878 C C . GLY A 1 395 ? 29.803 -12.244 -1.667 1.00 56.00 395 GLY A C 1
ATOM 2879 O O . GLY A 1 395 ? 29.566 -11.722 -0.584 1.00 56.00 395 GLY A O 1
ATOM 2880 N N . SER A 1 396 ? 30.651 -11.692 -2.541 1.00 56.00 396 SER A N 1
ATOM 2881 C CA . SER A 1 396 ? 31.543 -10.543 -2.275 1.00 56.00 396 SER A CA 1
ATOM 2882 C C . SER A 1 396 ? 30.869 -9.183 -1.994 1.00 56.00 396 SER A C 1
ATOM 2884 O O . SER A 1 396 ? 31.567 -8.174 -1.865 1.00 56.00 396 SER A O 1
ATOM 2886 N N . GLY A 1 397 ? 29.534 -9.119 -1.939 1.00 55.66 397 GLY A N 1
ATOM 2887 C CA . GLY A 1 397 ? 28.769 -7.887 -1.712 1.00 55.66 397 GLY A CA 1
ATOM 2888 C C . GLY A 1 397 ? 28.780 -6.914 -2.898 1.00 55.66 397 GLY A C 1
ATOM 2889 O O . GLY A 1 397 ? 28.356 -5.767 -2.763 1.00 55.66 397 GLY A O 1
ATOM 2890 N N . ARG A 1 398 ? 29.275 -7.344 -4.067 1.00 52.28 398 ARG A N 1
ATOM 2891 C CA . ARG A 1 398 ? 29.262 -6.558 -5.306 1.00 52.28 398 ARG A CA 1
ATOM 2892 C C . ARG A 1 398 ? 28.291 -7.181 -6.310 1.00 52.28 398 ARG A C 1
ATOM 2894 O O . ARG A 1 398 ? 28.452 -8.356 -6.633 1.00 52.28 398 ARG A O 1
ATOM 2901 N N . PRO A 1 399 ? 27.315 -6.420 -6.828 1.00 51.78 399 PRO A N 1
ATOM 2902 C CA . PRO A 1 399 ? 26.419 -6.927 -7.856 1.00 51.78 399 PRO A CA 1
ATOM 2903 C C . PRO A 1 399 ? 27.185 -7.136 -9.174 1.00 51.78 399 PRO A C 1
ATOM 2905 O O . PRO A 1 399 ? 27.834 -6.212 -9.660 1.00 51.78 399 PRO A O 1
ATOM 2908 N N . ASP A 1 400 ? 27.077 -8.330 -9.766 1.00 56.00 400 ASP A N 1
ATOM 2909 C CA . ASP A 1 400 ? 27.438 -8.606 -11.170 1.00 56.00 400 ASP A CA 1
ATOM 2910 C C . ASP A 1 400 ? 26.151 -8.919 -11.950 1.00 56.00 400 ASP A C 1
ATOM 2912 O O . ASP A 1 400 ? 25.814 -10.088 -12.151 1.00 56.00 400 ASP A O 1
ATOM 2916 N N . PRO A 1 401 ? 25.347 -7.895 -12.299 1.00 55.09 401 PRO A N 1
ATOM 2917 C CA . PRO A 1 401 ? 24.102 -8.109 -13.016 1.00 55.09 401 PRO A CA 1
ATOM 2918 C C . PRO A 1 401 ? 24.421 -8.549 -14.448 1.00 55.09 401 PRO A C 1
ATOM 2920 O O . PRO A 1 401 ? 24.805 -7.741 -15.300 1.00 55.09 401 PRO A O 1
ATOM 2923 N N . ARG A 1 402 ? 24.253 -9.845 -14.716 1.00 60.69 402 ARG A N 1
ATOM 2924 C CA . ARG A 1 402 ? 24.144 -10.375 -16.079 1.00 60.69 402 ARG A CA 1
ATOM 2925 C C . ARG A 1 402 ? 22.696 -10.232 -16.520 1.00 60.69 402 ARG A C 1
ATOM 2927 O O . ARG A 1 402 ? 21.790 -10.292 -15.694 1.00 60.69 402 ARG A O 1
ATOM 2934 N N . GLY A 1 403 ? 22.475 -9.938 -17.791 1.00 60.09 403 GLY A N 1
ATOM 2935 C CA . GLY A 1 403 ? 21.166 -9.484 -18.228 1.00 60.09 403 GLY A CA 1
ATOM 2936 C C . GLY A 1 403 ? 21.100 -9.248 -19.725 1.00 60.09 403 GLY A C 1
ATOM 2937 O O . GLY A 1 403 ? 22.105 -8.859 -20.325 1.00 60.09 403 GLY A O 1
ATOM 2938 N N . THR A 1 404 ? 19.905 -9.415 -20.281 1.00 63.97 404 THR A N 1
ATOM 2939 C CA . THR A 1 404 ? 19.573 -8.965 -21.629 1.00 63.97 404 THR A CA 1
ATOM 2940 C C . THR A 1 404 ? 18.575 -7.838 -21.492 1.00 63.97 404 THR A C 1
ATOM 2942 O O . THR A 1 404 ? 17.521 -8.002 -20.880 1.00 63.97 404 THR A O 1
ATOM 2945 N N . LEU A 1 405 ? 18.913 -6.676 -22.041 1.00 66.12 405 LEU A N 1
ATOM 2946 C CA . LEU A 1 405 ? 17.973 -5.569 -22.145 1.00 66.12 405 LEU A CA 1
ATOM 2947 C C . LEU A 1 405 ? 17.555 -5.459 -23.599 1.00 66.12 405 LEU A C 1
ATOM 2949 O O . LEU A 1 405 ? 18.395 -5.151 -24.442 1.00 66.12 405 LEU A O 1
ATOM 2953 N N . ARG A 1 406 ? 16.275 -5.681 -23.881 1.00 67.50 406 ARG A N 1
ATOM 2954 C CA . ARG A 1 406 ? 15.708 -5.517 -25.212 1.00 67.50 406 ARG A CA 1
ATOM 2955 C C . ARG A 1 406 ? 14.618 -4.463 -25.175 1.00 67.50 406 ARG A C 1
ATOM 2957 O O . ARG A 1 406 ? 13.639 -4.578 -24.451 1.00 67.50 406 ARG A O 1
ATOM 2964 N N . LEU A 1 407 ? 14.803 -3.415 -25.953 1.00 68.06 407 LEU A N 1
ATOM 2965 C CA . LEU A 1 407 ? 13.890 -2.298 -26.102 1.00 68.06 407 LEU A CA 1
ATOM 2966 C C . LEU A 1 407 ? 13.373 -2.317 -27.533 1.00 68.06 407 LEU A C 1
ATOM 2968 O O . LEU A 1 407 ? 14.159 -2.418 -28.467 1.00 68.06 407 LEU A O 1
ATOM 2972 N N . THR A 1 408 ? 12.067 -2.211 -27.731 1.00 69.00 408 THR A N 1
ATOM 2973 C CA . THR A 1 408 ? 11.478 -2.076 -29.064 1.00 69.00 408 THR A CA 1
ATOM 2974 C C . THR A 1 408 ? 10.486 -0.929 -29.078 1.00 69.00 408 THR A C 1
ATOM 2976 O O . THR A 1 408 ? 9.704 -0.767 -28.145 1.00 69.00 408 THR A O 1
ATOM 2979 N N . ALA A 1 409 ? 10.536 -0.117 -30.126 1.00 71.62 409 ALA A N 1
ATOM 2980 C CA . ALA A 1 409 ? 9.585 0.959 -30.357 1.00 71.62 409 ALA A CA 1
ATOM 2981 C C . ALA A 1 409 ? 9.071 0.850 -31.798 1.00 71.62 409 ALA A C 1
ATOM 2983 O O . ALA A 1 409 ? 9.873 0.969 -32.737 1.00 71.62 409 ALA A O 1
ATOM 2984 N N . PRO A 1 410 ? 7.768 0.603 -32.015 1.00 70.00 410 PRO A N 1
ATOM 2985 C CA . PRO A 1 410 ? 7.226 0.549 -33.357 1.00 70.00 410 PRO A CA 1
ATOM 2986 C C . PRO A 1 410 ? 7.284 1.930 -34.021 1.00 70.00 410 PRO A C 1
ATOM 2988 O O . PRO A 1 410 ? 7.159 2.980 -33.383 1.00 70.00 410 PRO A O 1
ATOM 2991 N N . ALA A 1 411 ? 7.495 1.931 -35.334 1.00 70.81 411 ALA A N 1
ATOM 2992 C CA . ALA A 1 411 ? 7.621 3.151 -36.122 1.00 70.81 411 ALA A CA 1
ATOM 2993 C C . ALA A 1 411 ? 6.511 3.234 -37.168 1.00 70.81 411 ALA A C 1
ATOM 2995 O O . ALA A 1 411 ? 6.228 2.259 -37.859 1.00 70.81 411 ALA A O 1
ATOM 2996 N N . ARG A 1 412 ? 5.929 4.427 -37.326 1.00 72.56 412 ARG A N 1
ATOM 2997 C CA . ARG A 1 412 ? 5.009 4.756 -38.425 1.00 72.56 412 ARG A CA 1
ATOM 2998 C C . ARG A 1 412 ? 5.746 4.784 -39.767 1.00 72.56 412 ARG A C 1
ATOM 3000 O O . ARG A 1 412 ? 5.163 4.462 -40.795 1.00 72.56 412 ARG A O 1
ATOM 3007 N N . ASP A 1 413 ? 7.023 5.173 -39.749 1.00 75.12 413 ASP A N 1
ATOM 3008 C CA . ASP A 1 413 ? 7.887 5.274 -40.929 1.00 75.12 413 ASP A CA 1
ATOM 3009 C C . ASP A 1 413 ? 9.325 4.850 -40.581 1.00 75.12 413 ASP A C 1
ATOM 3011 O O . ASP A 1 413 ? 10.166 5.649 -40.156 1.00 75.12 413 ASP A O 1
ATOM 3015 N N . ALA A 1 414 ? 9.604 3.554 -40.738 1.00 76.00 414 ALA A N 1
ATOM 3016 C CA . ALA A 1 414 ? 10.900 2.967 -40.408 1.00 76.00 414 ALA A CA 1
ATOM 3017 C C . ALA A 1 414 ? 12.057 3.525 -41.256 1.00 76.00 414 ALA A C 1
ATOM 3019 O O . ALA A 1 414 ? 13.187 3.613 -40.776 1.00 76.00 414 ALA A O 1
ATOM 3020 N N . ALA A 1 415 ? 11.791 3.936 -42.501 1.00 78.75 415 ALA A N 1
ATOM 3021 C CA . ALA A 1 415 ? 12.812 4.488 -43.386 1.00 78.75 415 ALA A CA 1
ATOM 3022 C C . ALA A 1 415 ? 13.288 5.861 -42.893 1.00 78.75 415 ALA A C 1
ATOM 3024 O O . ALA A 1 415 ? 14.495 6.104 -42.810 1.00 78.75 415 ALA A O 1
ATOM 3025 N N . LYS A 1 416 ? 12.354 6.735 -42.490 1.00 75.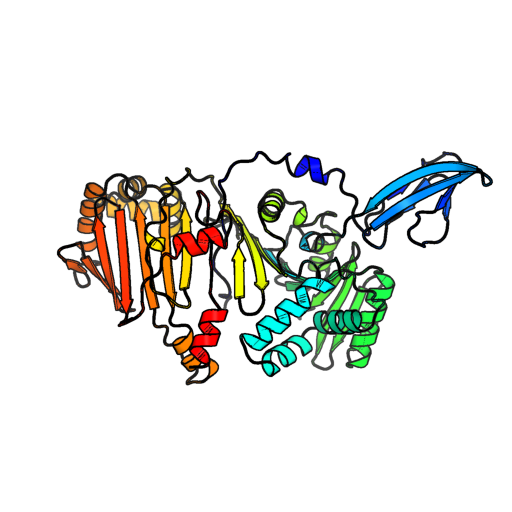56 416 LYS A N 1
ATOM 3026 C CA . LYS A 1 416 ? 12.698 8.025 -41.869 1.00 75.56 416 LYS A CA 1
ATOM 3027 C C . LYS A 1 416 ? 13.410 7.850 -40.534 1.00 75.56 416 LYS A C 1
ATOM 3029 O O . LYS A 1 416 ? 14.400 8.537 -40.289 1.00 75.56 416 LYS A O 1
ATOM 3034 N N . LEU A 1 417 ? 12.949 6.914 -39.701 1.00 74.56 417 LEU A N 1
ATOM 3035 C CA . LEU A 1 417 ? 13.597 6.593 -38.429 1.00 74.56 417 LEU A CA 1
ATOM 3036 C C . LEU A 1 417 ? 15.045 6.126 -38.643 1.00 74.56 417 LEU A C 1
ATOM 3038 O O . LEU A 1 417 ? 15.955 6.652 -38.004 1.00 74.56 417 LEU A O 1
ATOM 3042 N N . ARG A 1 418 ? 15.280 5.212 -39.595 1.00 80.31 418 ARG A N 1
ATOM 3043 C CA . ARG A 1 418 ? 16.625 4.731 -39.951 1.00 80.31 418 ARG A CA 1
ATOM 3044 C C . ARG A 1 418 ? 17.521 5.865 -40.446 1.00 80.31 418 ARG A C 1
ATOM 3046 O O . ARG A 1 418 ? 18.663 5.966 -40.010 1.00 80.31 418 ARG A O 1
ATOM 3053 N N . ALA A 1 419 ? 17.017 6.729 -41.327 1.00 77.62 419 ALA A N 1
ATOM 3054 C CA . ALA A 1 419 ? 17.785 7.861 -41.843 1.00 77.62 419 ALA A CA 1
ATOM 3055 C C . ALA A 1 419 ? 18.205 8.827 -40.722 1.00 77.62 419 ALA A C 1
ATOM 3057 O O . ALA A 1 419 ? 19.356 9.260 -40.664 1.00 77.62 419 ALA A O 1
ATOM 3058 N N . ALA A 1 420 ? 17.293 9.123 -39.797 1.00 71.81 420 ALA A N 1
ATOM 3059 C CA . ALA A 1 420 ? 17.558 10.042 -38.701 1.00 71.81 420 ALA A CA 1
ATOM 3060 C C . ALA A 1 420 ? 18.487 9.443 -37.627 1.00 71.81 420 ALA A C 1
ATOM 3062 O O . ALA A 1 420 ? 19.394 10.134 -37.161 1.00 71.81 420 ALA A O 1
ATOM 3063 N N . LEU A 1 421 ? 18.336 8.156 -37.287 1.00 75.06 421 LEU A N 1
ATOM 3064 C CA . LEU A 1 421 ? 19.289 7.440 -36.426 1.00 75.06 421 LEU A CA 1
ATOM 3065 C C . LEU A 1 421 ? 20.679 7.368 -37.066 1.00 75.06 421 LEU A C 1
ATOM 3067 O O . LEU A 1 421 ? 21.673 7.616 -36.388 1.00 75.06 421 LEU A O 1
ATOM 3071 N N . GLY A 1 422 ? 20.752 7.134 -38.379 1.00 76.88 422 GLY A N 1
ATOM 3072 C CA . GLY A 1 422 ? 22.007 7.167 -39.127 1.00 76.88 422 GLY A CA 1
ATOM 3073 C C . GLY A 1 422 ? 22.718 8.513 -38.998 1.00 76.88 422 GLY A C 1
ATOM 3074 O O . GLY A 1 422 ? 23.896 8.547 -38.652 1.00 76.88 422 GLY A O 1
ATOM 3075 N N . LEU A 1 423 ? 22.003 9.627 -39.180 1.00 73.12 423 LEU A N 1
ATOM 3076 C CA . LEU A 1 423 ? 22.555 10.972 -38.964 1.00 73.12 423 LEU A CA 1
ATOM 3077 C C . LEU A 1 423 ? 23.008 11.194 -37.512 1.00 73.12 423 LEU A C 1
ATOM 3079 O O . LEU A 1 423 ? 24.013 11.865 -37.275 1.00 73.12 423 LEU A O 1
ATOM 3083 N N . TRP A 1 424 ? 22.288 10.635 -36.537 1.00 72.06 424 TRP A N 1
ATOM 3084 C CA . TRP A 1 424 ? 22.604 10.814 -35.122 1.00 72.06 424 TRP A CA 1
ATOM 3085 C C . TRP A 1 424 ? 23.874 10.058 -34.732 1.00 72.06 424 TRP A C 1
ATOM 3087 O O . TRP A 1 424 ? 24.784 10.643 -34.137 1.00 72.06 424 TRP A O 1
ATOM 3097 N N . PHE A 1 425 ? 23.977 8.795 -35.136 1.00 76.62 425 PHE A N 1
ATOM 3098 C CA . PHE A 1 425 ? 25.151 7.963 -34.901 1.00 76.62 425 PHE A CA 1
ATOM 3099 C C . PHE A 1 425 ? 26.381 8.408 -35.697 1.00 76.62 425 PHE A C 1
ATOM 3101 O O . PHE A 1 425 ? 27.502 8.176 -35.259 1.00 76.62 425 PHE A O 1
ATOM 3108 N N . SER A 1 426 ? 26.184 9.131 -36.803 1.00 73.69 426 SER A N 1
ATOM 3109 C CA . SER A 1 426 ? 27.270 9.756 -37.572 1.00 73.69 426 SER A CA 1
ATOM 3110 C C . SER A 1 426 ? 27.807 11.052 -36.944 1.00 73.69 426 SER A C 1
ATOM 3112 O O . SER A 1 426 ? 28.736 11.654 -37.479 1.00 73.69 426 SER A O 1
ATOM 3114 N N . SER A 1 427 ? 27.217 11.544 -35.848 1.00 70.69 427 SER A N 1
ATOM 3115 C CA . SER A 1 427 ? 27.691 12.769 -35.193 1.00 70.69 427 SER A CA 1
ATOM 3116 C C . SER A 1 427 ? 28.988 12.533 -34.408 1.00 70.69 427 SER A C 1
ATOM 3118 O O . SER A 1 427 ? 29.198 11.451 -33.868 1.00 70.69 427 SER A O 1
ATOM 3120 N N . GLU A 1 428 ? 29.834 13.564 -34.265 1.00 63.31 428 GLU A N 1
ATOM 3121 C CA . GLU A 1 428 ? 31.117 13.491 -33.526 1.00 63.31 428 GLU A CA 1
ATOM 3122 C C . GLU A 1 428 ? 30.993 12.901 -32.111 1.00 63.31 428 GLU A C 1
ATOM 3124 O O . GLU A 1 428 ? 31.941 12.339 -31.581 1.00 63.31 428 GLU A O 1
ATOM 3129 N N . SER A 1 429 ? 29.821 13.016 -31.480 1.00 67.06 429 SER A N 1
ATOM 3130 C CA . SER A 1 429 ? 29.573 12.477 -30.137 1.00 67.06 429 SER A CA 1
ATOM 3131 C C . SER A 1 429 ? 29.473 10.945 -30.093 1.00 67.06 429 SER A C 1
ATOM 3133 O O . SER A 1 429 ? 29.577 10.369 -29.012 1.00 67.06 429 SER A O 1
ATOM 3135 N N . TRP A 1 430 ? 29.254 10.303 -31.242 1.00 67.81 430 TRP A N 1
ATOM 3136 C CA . TRP A 1 430 ? 29.012 8.866 -31.380 1.00 67.81 430 TRP A CA 1
ATOM 3137 C C . TRP A 1 430 ? 29.928 8.182 -32.399 1.00 67.81 430 TRP A C 1
ATOM 3139 O O . TRP A 1 430 ? 30.049 6.964 -32.343 1.00 67.81 430 TRP A O 1
ATOM 3149 N N . ALA A 1 431 ? 30.597 8.938 -33.277 1.00 67.88 431 ALA A N 1
ATOM 3150 C CA . ALA A 1 431 ? 31.385 8.411 -34.394 1.00 67.88 431 ALA A CA 1
ATOM 3151 C C . ALA A 1 431 ? 32.419 7.343 -33.984 1.00 67.88 431 ALA A C 1
ATOM 3153 O O . ALA A 1 431 ? 32.550 6.333 -34.667 1.00 67.88 431 ALA A O 1
ATOM 3154 N N . ASP A 1 432 ? 33.076 7.508 -32.832 1.00 76.44 432 ASP A N 1
ATOM 3155 C CA . ASP A 1 432 ? 34.085 6.554 -32.337 1.00 76.44 432 ASP A CA 1
ATOM 3156 C C . ASP A 1 432 ? 33.486 5.354 -31.584 1.00 76.44 432 ASP A C 1
ATOM 3158 O O . ASP A 1 432 ? 34.203 4.453 -31.151 1.00 76.44 432 ASP A O 1
ATOM 3162 N N . ARG A 1 433 ? 32.169 5.359 -31.362 1.00 79.19 433 ARG A N 1
ATOM 3163 C CA . ARG A 1 433 ? 31.444 4.359 -30.566 1.00 79.19 433 ARG A CA 1
ATOM 3164 C C . ARG A 1 433 ? 30.450 3.559 -31.388 1.00 79.19 433 ARG A C 1
ATOM 3166 O O . ARG A 1 433 ? 29.829 2.663 -30.831 1.00 79.19 433 ARG A O 1
ATOM 3173 N N . VAL A 1 434 ? 30.253 3.882 -32.664 1.00 83.88 434 VAL A N 1
ATOM 3174 C CA . VAL A 1 434 ? 29.228 3.243 -33.486 1.00 83.88 434 VAL A CA 1
ATOM 3175 C C . VAL A 1 434 ? 29.841 2.522 -34.678 1.00 83.88 434 VAL A C 1
ATOM 3177 O O . VAL A 1 434 ? 30.522 3.126 -35.499 1.00 83.88 434 VAL A O 1
ATOM 3180 N N . ALA A 1 435 ? 29.540 1.231 -34.805 1.00 86.06 435 ALA A N 1
ATOM 3181 C CA . ALA A 1 435 ? 29.863 0.425 -35.975 1.00 86.06 435 ALA A CA 1
ATOM 3182 C C . ALA A 1 435 ? 28.585 0.090 -36.753 1.00 86.06 435 ALA A C 1
ATOM 3184 O O . ALA A 1 435 ? 27.568 -0.257 -36.162 1.00 86.06 435 ALA A O 1
ATOM 3185 N N . VAL A 1 436 ? 28.618 0.187 -38.082 1.00 84.69 436 VAL A N 1
ATOM 3186 C CA . VAL A 1 436 ? 27.472 -0.170 -38.938 1.00 84.69 436 VAL A CA 1
ATOM 3187 C C . VAL A 1 436 ? 27.404 -1.690 -39.107 1.00 84.69 436 VAL A C 1
ATOM 3189 O O . VAL A 1 436 ? 28.418 -2.324 -39.394 1.00 84.69 436 VAL A O 1
ATOM 3192 N N . THR A 1 437 ? 26.210 -2.268 -38.980 1.00 82.88 437 THR A N 1
ATOM 3193 C CA . THR A 1 437 ? 25.932 -3.699 -39.190 1.00 82.88 437 THR A CA 1
ATOM 3194 C C . THR A 1 437 ? 24.897 -3.891 -40.312 1.00 82.88 437 THR A C 1
ATOM 3196 O O . THR A 1 437 ? 24.231 -2.930 -40.709 1.00 82.88 437 THR A O 1
ATOM 3199 N N . PRO A 1 438 ? 24.719 -5.113 -40.857 1.00 75.06 438 PRO A N 1
ATOM 3200 C CA . PRO A 1 438 ? 23.730 -5.368 -41.911 1.00 75.06 438 PRO A CA 1
ATOM 3201 C C . PRO A 1 438 ? 22.284 -4.993 -41.526 1.00 75.06 438 PRO A C 1
ATOM 3203 O O . PRO A 1 438 ? 21.504 -4.611 -42.397 1.00 75.06 438 PRO A O 1
ATOM 3206 N N . GLY A 1 439 ? 21.938 -5.060 -40.232 1.00 71.38 439 GLY A N 1
ATOM 3207 C CA . GLY A 1 439 ? 20.615 -4.723 -39.685 1.00 71.38 439 GLY A CA 1
ATOM 3208 C C . GLY A 1 439 ? 20.492 -3.298 -39.126 1.00 71.38 439 GLY A C 1
ATOM 3209 O O . GLY A 1 439 ? 19.398 -2.723 -39.128 1.00 71.38 439 GLY A O 1
ATOM 3210 N N . GLY A 1 440 ? 21.607 -2.650 -38.781 1.00 84.62 440 GLY A N 1
ATOM 3211 C CA . GLY A 1 440 ? 21.603 -1.331 -38.154 1.00 84.62 440 GLY A CA 1
ATOM 3212 C C . GLY A 1 440 ? 22.979 -0.926 -37.638 1.00 84.62 440 GLY A C 1
ATOM 3213 O O . GLY A 1 440 ? 23.874 -0.645 -38.439 1.00 84.62 440 GLY A O 1
ATOM 3214 N N . TRP A 1 441 ? 23.135 -0.841 -36.318 1.00 89.00 441 TRP A N 1
ATOM 3215 C CA . TRP A 1 441 ? 24.346 -0.332 -35.678 1.00 89.00 441 TRP A CA 1
ATOM 3216 C C . TRP A 1 441 ? 24.684 -1.067 -34.385 1.00 89.00 441 TRP A C 1
ATOM 3218 O O . TRP A 1 441 ? 23.808 -1.326 -33.572 1.00 89.00 441 TRP A O 1
ATOM 3228 N N . THR A 1 442 ? 25.969 -1.290 -34.138 1.00 85.56 442 THR A N 1
ATOM 3229 C CA . THR A 1 442 ? 26.499 -1.604 -32.809 1.00 85.56 442 THR A CA 1
ATOM 3230 C C . THR A 1 442 ? 26.936 -0.307 -32.146 1.00 85.56 442 THR A C 1
ATOM 3232 O O . THR A 1 442 ? 27.764 0.409 -32.704 1.00 85.56 442 THR A O 1
ATOM 3235 N N . VAL A 1 443 ? 26.423 -0.010 -30.955 1.00 81.94 443 VAL A N 1
ATOM 3236 C CA . VAL A 1 443 ? 26.743 1.192 -30.181 1.00 81.94 443 VAL A CA 1
ATOM 3237 C C . VAL A 1 443 ? 27.472 0.804 -28.896 1.00 81.94 443 VAL A C 1
ATOM 3239 O O . VAL A 1 443 ? 26.894 0.188 -28.003 1.00 81.94 443 VAL A O 1
ATOM 3242 N N . GLY A 1 444 ? 28.735 1.200 -28.774 1.00 77.81 444 GLY A N 1
ATOM 3243 C CA . GLY A 1 444 ? 29.552 1.007 -27.582 1.00 77.81 444 GLY A CA 1
ATOM 3244 C C . GLY A 1 444 ? 29.131 1.940 -26.446 1.00 77.81 444 GLY A C 1
ATOM 3245 O O . GLY A 1 444 ? 29.136 3.169 -26.578 1.00 77.81 444 GLY A O 1
ATOM 3246 N N . THR A 1 445 ? 28.790 1.362 -25.296 1.00 70.69 445 THR A N 1
ATOM 3247 C CA . THR A 1 445 ? 28.425 2.097 -24.076 1.00 70.69 445 THR A CA 1
ATOM 3248 C C . THR A 1 445 ? 29.390 1.784 -22.934 1.00 70.69 445 THR A C 1
ATOM 3250 O O . THR A 1 445 ? 30.150 0.820 -22.987 1.00 70.69 445 THR A O 1
ATOM 3253 N N . ALA A 1 446 ? 29.339 2.564 -21.848 1.00 63.50 446 ALA A N 1
ATOM 3254 C CA . ALA A 1 446 ? 30.161 2.315 -20.657 1.00 63.50 446 ALA A CA 1
ATOM 3255 C C . ALA A 1 446 ? 29.916 0.932 -20.019 1.00 63.50 446 ALA A C 1
ATOM 3257 O O . ALA A 1 446 ? 30.740 0.455 -19.244 1.00 63.50 446 ALA A O 1
ATOM 3258 N N . THR A 1 447 ? 28.783 0.293 -20.326 1.00 57.25 447 THR A N 1
ATOM 3259 C CA . THR A 1 447 ? 28.392 -1.003 -19.766 1.00 57.25 447 THR A CA 1
ATOM 3260 C C . THR A 1 447 ? 28.498 -2.146 -20.791 1.00 57.25 447 THR A C 1
ATOM 3262 O O . THR A 1 447 ? 28.351 -3.315 -20.426 1.00 57.25 447 THR A O 1
ATOM 3265 N N . GLY A 1 448 ? 28.828 -1.862 -22.053 1.00 70.31 448 GLY A N 1
ATOM 3266 C CA . GLY A 1 448 ? 28.997 -2.843 -23.131 1.00 70.31 448 GLY A CA 1
ATOM 3267 C C . GLY A 1 448 ? 28.346 -2.403 -24.442 1.00 70.31 448 GLY A C 1
ATOM 3268 O O . GLY A 1 448 ? 27.813 -1.297 -24.533 1.00 70.31 448 GLY A O 1
ATOM 3269 N N . ASP A 1 449 ? 28.377 -3.279 -25.438 1.00 79.38 449 ASP A N 1
ATOM 3270 C CA . ASP A 1 449 ? 27.838 -2.990 -26.765 1.00 79.38 449 ASP A CA 1
ATOM 3271 C C . ASP A 1 449 ? 26.323 -3.213 -26.817 1.00 79.38 449 ASP A C 1
ATOM 3273 O O . ASP A 1 449 ? 25.790 -4.141 -26.208 1.00 79.38 449 ASP A O 1
ATOM 3277 N N . VAL A 1 450 ? 25.628 -2.334 -27.537 1.00 78.94 450 VAL A N 1
ATOM 3278 C CA . VAL A 1 450 ? 24.184 -2.394 -27.781 1.00 78.94 450 VAL A CA 1
ATOM 3279 C C . VAL A 1 450 ? 23.959 -2.520 -29.283 1.00 78.94 450 VAL A C 1
ATOM 3281 O O . VAL A 1 450 ? 24.379 -1.647 -30.039 1.00 78.94 450 VAL A O 1
ATOM 3284 N N . GLN A 1 451 ? 23.295 -3.582 -29.722 1.00 81.88 451 GLN A N 1
ATOM 3285 C CA . GLN A 1 451 ? 22.813 -3.725 -31.093 1.00 81.88 451 GLN A CA 1
ATOM 3286 C C . GLN A 1 451 ? 21.553 -2.885 -31.275 1.00 81.88 451 GLN A C 1
ATOM 3288 O O . GLN A 1 451 ? 20.639 -2.957 -30.465 1.00 81.88 451 GLN A O 1
ATOM 3293 N N . VAL A 1 452 ? 21.497 -2.067 -32.318 1.00 82.06 452 VAL A N 1
ATOM 3294 C CA . VAL A 1 452 ? 20.350 -1.226 -32.660 1.00 82.06 452 VAL A CA 1
ATOM 3295 C C . VAL A 1 452 ? 19.941 -1.539 -34.088 1.00 82.06 452 VAL A C 1
ATOM 3297 O O . VAL A 1 452 ? 20.612 -1.125 -35.029 1.00 82.06 452 VAL A O 1
ATOM 3300 N N . ASP A 1 453 ? 18.812 -2.217 -34.252 1.00 81.62 453 ASP A N 1
ATOM 3301 C CA . ASP A 1 453 ? 18.263 -2.614 -35.542 1.00 81.62 453 ASP A CA 1
ATOM 3302 C C . ASP A 1 453 ? 17.021 -1.799 -35.888 1.00 81.62 453 ASP A C 1
ATOM 3304 O O . ASP A 1 453 ? 16.156 -1.544 -35.050 1.00 81.62 453 ASP A O 1
ATOM 3308 N N . VAL A 1 454 ? 16.899 -1.410 -37.157 1.00 78.44 454 VAL A N 1
ATOM 3309 C CA . VAL A 1 454 ? 15.698 -0.736 -37.668 1.00 78.44 454 VAL A CA 1
ATOM 3310 C C . VAL A 1 454 ? 15.125 -1.560 -38.804 1.00 78.44 454 VAL A C 1
ATOM 3312 O O . VAL A 1 454 ? 15.761 -1.717 -39.847 1.00 78.44 454 VAL A O 1
ATOM 3315 N N . SER A 1 455 ? 13.907 -2.053 -38.604 1.00 78.94 455 SER A N 1
ATOM 3316 C CA . SER A 1 455 ? 13.171 -2.895 -39.545 1.00 78.94 455 SER A CA 1
ATOM 3317 C C . SER A 1 455 ? 11.818 -2.271 -39.892 1.00 78.94 455 SER A C 1
ATOM 3319 O O . SER A 1 455 ? 11.409 -1.277 -39.294 1.00 78.94 455 SER A O 1
ATOM 3321 N N . GLY A 1 456 ? 11.067 -2.885 -40.812 1.00 68.88 456 GLY A N 1
ATOM 3322 C CA . GLY A 1 456 ? 9.692 -2.462 -41.118 1.00 68.88 456 GLY A CA 1
ATOM 3323 C C . GLY A 1 456 ? 8.736 -2.501 -39.915 1.00 68.88 456 GLY A C 1
ATOM 3324 O O . GLY A 1 456 ? 7.661 -1.916 -39.978 1.00 68.88 456 GLY A O 1
ATOM 3325 N N . ALA A 1 457 ? 9.120 -3.162 -38.818 1.00 66.12 457 ALA A N 1
ATOM 3326 C CA . ALA A 1 457 ? 8.365 -3.197 -37.571 1.00 66.12 457 ALA A CA 1
ATOM 3327 C C . ALA A 1 457 ? 8.658 -2.015 -36.626 1.00 66.12 457 ALA A C 1
ATOM 3329 O O . ALA A 1 457 ? 7.877 -1.794 -35.706 1.00 66.12 457 ALA A O 1
ATOM 3330 N N . GLY A 1 458 ? 9.757 -1.279 -36.821 1.00 74.19 458 GLY A N 1
ATOM 3331 C CA . GLY A 1 458 ? 10.222 -0.237 -35.903 1.00 74.19 458 GLY A CA 1
ATOM 3332 C C . GLY A 1 458 ? 11.711 -0.337 -35.588 1.00 74.19 458 GLY A C 1
ATOM 3333 O O . GLY A 1 458 ? 12.484 -0.887 -36.374 1.00 74.19 458 GLY A O 1
ATOM 3334 N N . VAL A 1 459 ? 12.108 0.200 -34.435 1.00 74.19 459 VAL A N 1
ATOM 3335 C CA . VAL A 1 459 ? 13.471 0.089 -33.900 1.00 74.19 459 VAL A CA 1
ATOM 3336 C C . VAL A 1 459 ? 13.515 -0.927 -32.764 1.00 74.19 459 VAL A C 1
ATOM 3338 O O . VAL A 1 459 ? 12.624 -0.955 -31.917 1.00 74.19 459 VAL A O 1
ATOM 3341 N N . ALA A 1 460 ? 14.558 -1.747 -32.748 1.00 72.56 460 ALA A N 1
ATOM 3342 C CA . ALA A 1 460 ? 14.924 -2.614 -31.644 1.00 72.56 460 ALA A CA 1
ATOM 3343 C C . ALA A 1 460 ? 16.326 -2.228 -31.165 1.00 72.56 460 ALA A C 1
ATOM 3345 O O . ALA A 1 460 ? 17.213 -2.006 -31.982 1.00 72.56 460 ALA A O 1
ATOM 3346 N N . ALA A 1 461 ? 16.522 -2.128 -29.857 1.00 73.00 461 ALA A N 1
ATOM 3347 C CA . ALA A 1 461 ? 17.822 -1.972 -29.233 1.00 73.00 461 ALA A CA 1
ATOM 3348 C C . ALA A 1 461 ? 18.017 -3.115 -28.241 1.00 73.00 461 ALA A C 1
ATOM 3350 O O . ALA A 1 461 ? 17.186 -3.320 -27.360 1.00 73.00 461 ALA A O 1
ATOM 3351 N N . GLU A 1 462 ? 19.096 -3.863 -28.386 1.00 71.56 462 GLU A N 1
ATOM 3352 C CA . GLU A 1 462 ? 19.352 -5.078 -27.641 1.00 71.56 462 GLU A CA 1
ATOM 3353 C C . GLU A 1 462 ? 20.774 -5.080 -27.099 1.00 71.56 462 GLU A C 1
ATOM 3355 O O . GLU A 1 462 ? 21.746 -4.810 -27.801 1.00 71.56 462 GLU A O 1
ATOM 3360 N N . ARG A 1 463 ? 20.896 -5.373 -25.812 1.00 73.00 463 ARG A N 1
ATOM 3361 C CA . ARG A 1 463 ? 22.175 -5.585 -25.153 1.00 73.00 463 ARG A CA 1
ATOM 3362 C C . ARG A 1 463 ? 22.209 -7.013 -24.659 1.00 73.00 463 ARG A C 1
ATOM 3364 O O . ARG A 1 463 ? 21.619 -7.299 -23.622 1.00 73.00 463 ARG A O 1
ATOM 3371 N N . GLU A 1 464 ? 22.921 -7.870 -25.373 1.00 64.56 464 GLU A N 1
ATOM 3372 C CA . GLU A 1 464 ? 23.199 -9.232 -24.932 1.00 64.56 464 GLU A CA 1
ATOM 3373 C C . GLU A 1 464 ? 24.529 -9.270 -24.176 1.00 64.56 464 GLU A C 1
ATOM 3375 O O . GLU A 1 464 ? 25.578 -8.856 -24.673 1.00 64.56 464 GLU A O 1
ATOM 3380 N N . ARG A 1 465 ? 24.509 -9.801 -22.954 1.00 57.81 465 ARG A N 1
ATOM 3381 C CA . ARG A 1 465 ? 25.697 -10.423 -22.361 1.00 57.81 465 ARG A CA 1
ATOM 3382 C C . ARG A 1 465 ? 25.395 -11.906 -22.211 1.00 57.81 465 ARG A C 1
ATOM 3384 O O . ARG A 1 465 ? 24.472 -12.243 -21.481 1.00 57.81 465 ARG A O 1
ATOM 3391 N N . ALA A 1 466 ? 26.168 -12.723 -22.935 1.00 49.47 466 ALA A N 1
ATOM 3392 C CA . ALA A 1 466 ? 26.078 -14.178 -23.093 1.00 49.47 466 ALA A CA 1
ATOM 3393 C C . ALA A 1 466 ? 25.098 -14.877 -22.136 1.00 49.47 466 ALA A C 1
ATOM 3395 O O . ALA A 1 466 ? 25.432 -15.226 -21.003 1.00 49.47 466 ALA A O 1
ATOM 3396 N N . LEU A 1 467 ? 23.895 -15.097 -22.655 1.00 52.22 467 LEU A N 1
ATOM 3397 C CA . LEU A 1 467 ? 22.890 -16.018 -22.146 1.00 52.22 467 LEU A CA 1
ATOM 3398 C C . LEU A 1 467 ? 22.907 -17.256 -23.059 1.00 52.22 467 LEU A C 1
ATOM 3400 O O . LEU A 1 467 ? 21.920 -17.607 -23.701 1.00 52.22 467 LEU A O 1
ATOM 3404 N N . GLU A 1 468 ? 24.075 -17.874 -23.231 1.00 48.12 468 GLU A N 1
ATOM 3405 C CA . GLU A 1 468 ? 24.165 -19.053 -24.089 1.00 48.12 468 GLU A CA 1
ATOM 3406 C C . GLU A 1 468 ? 23.344 -20.197 -23.456 1.00 48.12 468 GLU A C 1
ATOM 3408 O O . GLU A 1 468 ? 23.634 -20.634 -22.344 1.00 48.12 468 GLU A O 1
ATOM 3413 N N . ALA A 1 469 ? 22.320 -20.662 -24.188 1.00 53.97 469 ALA A N 1
ATOM 3414 C CA . ALA A 1 469 ? 21.552 -21.900 -23.981 1.00 53.97 469 ALA A CA 1
ATOM 3415 C C . ALA A 1 469 ? 20.297 -21.901 -23.070 1.00 53.97 469 ALA A C 1
ATOM 3417 O O . ALA A 1 469 ? 20.044 -22.908 -22.407 1.00 53.97 469 ALA A O 1
ATOM 3418 N N . ARG A 1 470 ? 19.435 -20.867 -23.090 1.00 58.72 470 ARG A N 1
ATOM 3419 C CA . ARG A 1 470 ? 18.065 -20.995 -22.531 1.00 58.72 470 ARG A CA 1
ATOM 3420 C C . ARG A 1 470 ? 16.981 -21.153 -23.613 1.00 58.72 470 ARG A C 1
ATOM 3422 O O . ARG A 1 470 ? 17.044 -20.455 -24.621 1.00 58.72 470 ARG A O 1
ATOM 3429 N N . PRO A 1 471 ? 15.987 -22.046 -23.424 1.00 62.44 471 PRO A N 1
ATOM 3430 C CA . PRO A 1 471 ? 14.878 -22.198 -24.361 1.00 62.44 471 PRO A CA 1
ATOM 3431 C C . PRO A 1 471 ? 13.978 -20.955 -24.375 1.00 62.44 471 PRO A C 1
ATOM 3433 O O . PRO A 1 471 ? 13.742 -20.335 -23.338 1.00 62.44 471 PRO A O 1
ATOM 3436 N N . GLU A 1 472 ? 13.461 -20.601 -25.551 1.00 65.50 472 GLU A N 1
ATOM 3437 C CA . GLU A 1 472 ? 12.471 -19.532 -25.708 1.00 65.50 472 GLU A CA 1
ATOM 3438 C C . GLU A 1 472 ? 11.058 -20.022 -25.341 1.00 65.50 472 GLU A C 1
ATOM 3440 O O . GLU A 1 472 ? 10.699 -21.175 -25.593 1.00 65.50 472 GLU A O 1
ATOM 3445 N N . ALA A 1 473 ? 10.235 -19.143 -24.764 1.00 64.50 473 ALA A N 1
ATOM 3446 C CA . ALA A 1 473 ? 8.831 -19.400 -24.435 1.00 64.50 473 ALA A CA 1
ATOM 3447 C C . ALA A 1 473 ? 7.898 -18.288 -24.954 1.00 64.50 473 ALA A C 1
ATOM 3449 O O . ALA A 1 473 ? 8.332 -17.139 -25.103 1.00 64.50 473 ALA A O 1
ATOM 3450 N N . PRO A 1 474 ? 6.606 -18.599 -25.203 1.00 64.31 474 PRO A N 1
ATOM 3451 C CA . PRO A 1 474 ? 5.594 -17.618 -25.584 1.00 64.31 474 PRO A CA 1
ATOM 3452 C C . PRO A 1 474 ? 5.115 -16.802 -24.373 1.00 64.31 474 PRO A C 1
ATOM 3454 O O . PRO A 1 474 ? 3.972 -16.928 -23.923 1.00 64.31 474 PRO A O 1
ATOM 3457 N N . LEU A 1 475 ? 5.999 -15.946 -23.855 1.00 62.25 475 LEU A N 1
ATOM 3458 C CA . LEU A 1 475 ? 5.788 -15.164 -22.633 1.00 62.25 475 LEU A CA 1
ATOM 3459 C C . LEU A 1 475 ? 4.507 -14.321 -22.690 1.00 62.25 475 LEU A C 1
ATOM 3461 O O . LEU A 1 475 ? 3.818 -14.199 -21.690 1.00 62.25 475 LEU A O 1
ATOM 3465 N N . ALA A 1 476 ? 4.131 -13.783 -23.851 1.00 55.53 476 ALA A N 1
ATOM 3466 C CA . ALA A 1 476 ? 2.930 -12.969 -24.027 1.00 55.53 476 ALA A CA 1
ATOM 3467 C C . ALA A 1 476 ? 1.651 -13.741 -23.695 1.00 55.53 476 ALA A C 1
ATOM 3469 O O . ALA A 1 476 ? 0.784 -13.208 -23.013 1.00 55.53 476 ALA A O 1
ATOM 3470 N N . ALA A 1 477 ? 1.530 -14.987 -24.158 1.00 60.09 477 ALA A N 1
ATOM 3471 C CA . ALA A 1 477 ? 0.343 -15.804 -23.919 1.00 60.09 477 ALA A CA 1
ATOM 3472 C C . ALA A 1 477 ? 0.267 -16.247 -22.452 1.00 60.09 477 ALA A C 1
ATOM 3474 O O . ALA A 1 477 ? -0.802 -16.220 -21.845 1.00 60.09 477 ALA A O 1
ATOM 3475 N N . GLU A 1 478 ? 1.412 -16.599 -21.867 1.00 61.53 478 GLU A N 1
ATOM 3476 C CA . GLU A 1 478 ? 1.529 -16.963 -20.456 1.00 61.53 478 GLU A CA 1
ATOM 3477 C C . GLU A 1 478 ? 1.210 -15.773 -19.540 1.00 61.53 478 GLU A C 1
ATOM 3479 O O . GLU A 1 478 ? 0.426 -15.894 -18.598 1.00 61.53 478 GLU A O 1
ATOM 3484 N N . LEU A 1 479 ? 1.741 -14.595 -19.865 1.00 55.72 479 LEU A N 1
ATOM 3485 C CA . LEU A 1 479 ? 1.497 -13.361 -19.134 1.00 55.72 479 LEU A CA 1
ATOM 3486 C C . LEU A 1 479 ? 0.060 -12.852 -19.330 1.00 55.72 479 LEU A C 1
ATOM 3488 O O . LEU A 1 479 ? -0.567 -12.474 -18.350 1.00 55.72 479 LEU A O 1
ATOM 3492 N N . GLN A 1 480 ? -0.522 -12.896 -20.532 1.00 56.28 480 GLN A N 1
ATOM 3493 C CA . GLN A 1 480 ? -1.930 -12.519 -20.751 1.00 56.28 480 GLN A CA 1
ATOM 3494 C C . GLN A 1 480 ? -2.911 -13.468 -20.048 1.00 56.28 480 GLN A C 1
ATOM 3496 O O . GLN A 1 480 ? -3.930 -13.020 -19.523 1.00 56.28 480 GLN A O 1
ATOM 3501 N N . ALA A 1 481 ? -2.611 -14.771 -20.005 1.00 59.91 481 ALA A N 1
ATOM 3502 C CA . ALA A 1 481 ? -3.426 -15.744 -19.280 1.00 59.91 481 ALA A CA 1
ATOM 3503 C C . ALA A 1 481 ? -3.371 -15.518 -17.759 1.00 59.91 481 ALA A C 1
ATOM 3505 O O . ALA A 1 481 ? -4.399 -15.593 -17.082 1.00 59.91 481 ALA A O 1
ATOM 3506 N N . ARG A 1 482 ? -2.184 -15.210 -17.219 1.00 52.25 482 ARG A N 1
ATOM 3507 C CA . ARG A 1 482 ? -1.972 -14.931 -15.786 1.00 52.25 482 ARG A CA 1
ATOM 3508 C C . ARG A 1 482 ? -2.550 -13.575 -15.373 1.00 52.25 482 ARG A C 1
ATOM 3510 O O . ARG A 1 482 ? -3.204 -13.447 -14.335 1.00 52.25 482 ARG A O 1
ATOM 3517 N N . PHE A 1 483 ? -2.377 -12.570 -16.221 1.00 50.38 483 PHE A N 1
ATOM 3518 C CA . PHE A 1 483 ? -2.785 -11.195 -15.988 1.00 50.38 483 PHE A CA 1
ATOM 3519 C C . PHE A 1 483 ? -3.895 -10.803 -16.968 1.00 50.38 483 PHE A C 1
ATOM 3521 O O . PHE A 1 483 ? -3.638 -10.195 -18.004 1.00 50.38 483 PHE A O 1
ATOM 3528 N N . GLN A 1 484 ? -5.145 -11.143 -16.629 1.00 48.62 484 GLN A N 1
ATOM 3529 C CA . GLN A 1 484 ? -6.333 -10.732 -17.391 1.00 48.62 484 GLN A CA 1
ATOM 3530 C C . GLN A 1 484 ? -6.323 -9.209 -17.625 1.00 48.62 484 GLN A C 1
ATOM 3532 O O . GLN A 1 484 ? -6.577 -8.439 -16.701 1.00 48.62 484 GLN A O 1
ATOM 3537 N N . GLY A 1 485 ? -5.998 -8.791 -18.852 1.00 47.72 485 GLY A N 1
ATOM 3538 C CA . GLY A 1 485 ? -5.913 -7.389 -19.267 1.00 47.72 485 GLY A CA 1
ATOM 3539 C C . GLY A 1 485 ? -4.505 -6.781 -19.310 1.00 47.72 485 GLY A C 1
ATOM 3540 O O . GLY A 1 485 ? -4.362 -5.724 -19.898 1.00 47.72 485 GLY A O 1
ATOM 3541 N N . ALA A 1 486 ? -3.446 -7.392 -18.770 1.00 46.19 486 ALA A N 1
ATOM 3542 C CA . ALA A 1 486 ? -2.099 -6.809 -18.874 1.00 46.19 486 ALA A CA 1
ATOM 3543 C C . ALA A 1 486 ? -1.622 -6.692 -20.333 1.00 46.19 486 ALA A C 1
ATOM 3545 O O . ALA A 1 486 ? -1.984 -7.509 -21.181 1.00 46.19 486 ALA A O 1
ATOM 3546 N N . PHE A 1 487 ? -0.766 -5.696 -20.600 1.00 48.66 487 PHE A N 1
ATOM 3547 C CA . PHE A 1 487 ? -0.172 -5.412 -21.920 1.00 48.66 487 PHE A CA 1
ATOM 3548 C C . PHE A 1 487 ? -1.142 -4.881 -23.003 1.00 48.66 487 PHE A C 1
ATOM 3550 O O . PHE A 1 487 ? -0.828 -4.923 -24.194 1.00 48.66 487 PHE A O 1
ATOM 3557 N N . GLY A 1 488 ? -2.316 -4.362 -22.621 1.00 42.38 488 GLY A N 1
ATOM 3558 C CA . GLY A 1 488 ? -3.177 -3.566 -23.509 1.00 42.38 488 GLY A CA 1
ATOM 3559 C C . GLY A 1 488 ? -2.746 -2.085 -23.672 1.00 42.38 488 GLY A C 1
ATOM 3560 O O . GLY A 1 488 ? -1.719 -1.652 -23.154 1.00 42.38 488 GLY A O 1
ATOM 3561 N N . PRO A 1 489 ? -3.548 -1.242 -24.339 1.00 41.44 489 PRO A N 1
ATOM 3562 C CA . PRO A 1 489 ? -3.308 0.206 -24.434 1.00 41.44 489 PRO A CA 1
ATOM 3563 C C . PRO A 1 489 ? -3.282 0.898 -23.063 1.00 41.44 489 PRO A C 1
ATOM 3565 O O . PRO A 1 489 ? -4.036 0.522 -22.178 1.00 41.44 489 PRO A O 1
ATOM 3568 N N . GLY A 1 490 ? -2.402 1.882 -22.848 1.00 42.16 490 GLY A N 1
ATOM 3569 C CA . GLY A 1 490 ? -2.245 2.507 -21.527 1.00 42.16 490 GLY A CA 1
ATOM 3570 C C . GLY A 1 490 ? -1.728 1.532 -20.466 1.00 42.16 490 GLY A C 1
ATOM 3571 O O . GLY A 1 490 ? -1.797 1.864 -19.285 1.00 42.16 490 GLY A O 1
ATOM 3572 N N . HIS A 1 491 ? -1.249 0.334 -20.885 1.00 40.38 491 HIS A N 1
ATOM 3573 C CA . HIS A 1 491 ? -0.780 -0.732 -20.014 1.00 40.38 491 HIS A CA 1
ATOM 3574 C C . HIS A 1 491 ? 0.710 -0.930 -19.753 1.00 40.38 491 HIS A C 1
ATOM 3576 O O . HIS A 1 491 ? 1.373 -1.637 -20.490 1.00 40.38 491 HIS A O 1
ATOM 3582 N N . THR A 1 492 ? 1.191 -0.492 -18.585 1.00 43.97 492 THR A N 1
ATOM 3583 C CA . THR A 1 492 ? 2.380 -1.052 -17.951 1.00 43.97 492 THR A CA 1
ATOM 3584 C C . THR A 1 492 ? 2.054 -2.239 -17.074 1.00 43.97 492 THR A C 1
ATOM 3586 O O . THR A 1 492 ? 1.011 -2.328 -16.438 1.00 43.97 492 THR A O 1
ATOM 3589 N N . SER A 1 493 ? 2.940 -3.207 -17.059 1.00 47.16 493 SER A N 1
ATOM 3590 C CA . SER A 1 493 ? 2.831 -4.409 -16.253 1.00 47.16 493 SER A CA 1
ATOM 3591 C C . SER A 1 493 ? 4.259 -4.852 -16.000 1.00 47.16 493 SER A C 1
ATOM 3593 O O . SER A 1 493 ? 5.083 -4.749 -16.908 1.00 47.16 493 SER A O 1
ATOM 3595 N N . ALA A 1 494 ? 4.552 -5.272 -14.773 1.00 48.16 494 ALA A N 1
ATOM 3596 C CA . ALA A 1 494 ? 5.845 -5.820 -14.404 1.00 48.16 494 ALA A CA 1
ATOM 3597 C C . ALA A 1 494 ? 5.631 -7.133 -13.669 1.00 48.16 494 ALA A C 1
ATOM 3599 O O . ALA A 1 494 ? 4.806 -7.231 -12.770 1.00 48.16 494 ALA A O 1
ATOM 3600 N N . PHE A 1 495 ? 6.374 -8.148 -14.071 1.00 51.53 495 PHE A N 1
ATOM 3601 C CA . PHE A 1 495 ? 6.309 -9.477 -13.487 1.00 51.53 495 PHE A CA 1
ATOM 3602 C C . PHE A 1 495 ? 7.716 -9.908 -13.102 1.00 51.53 495 PHE A C 1
ATOM 3604 O O . PHE A 1 495 ? 8.672 -9.473 -13.736 1.00 51.53 495 PHE A O 1
ATOM 3611 N N . VAL A 1 496 ? 7.825 -10.736 -12.065 1.00 52.03 496 VAL A N 1
ATOM 3612 C CA . VAL A 1 496 ? 9.042 -11.463 -11.706 1.00 52.03 496 VAL A CA 1
ATOM 3613 C C . VAL A 1 496 ? 8.611 -12.859 -11.261 1.00 52.03 496 VAL A C 1
ATOM 3615 O O . VAL A 1 496 ? 7.854 -12.987 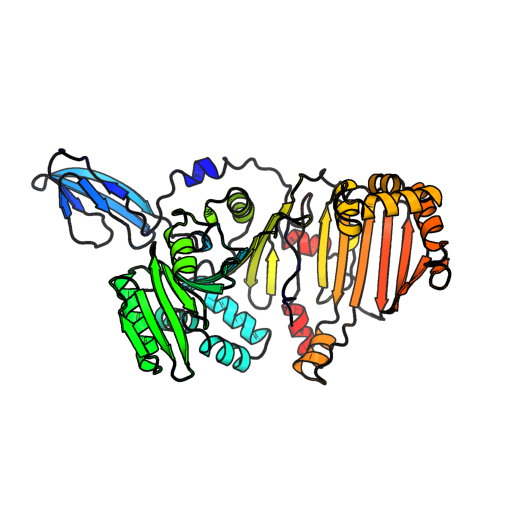-10.301 1.00 52.03 496 VAL A O 1
ATOM 3618 N N . ASP A 1 497 ? 9.090 -13.908 -11.933 1.00 55.00 497 ASP A N 1
ATOM 3619 C CA . ASP A 1 497 ? 8.817 -15.291 -11.521 1.00 55.00 497 ASP A CA 1
ATOM 3620 C C . ASP A 1 497 ? 9.754 -15.705 -10.379 1.00 55.00 497 ASP A C 1
ATOM 3622 O O . ASP A 1 497 ? 10.840 -16.249 -10.588 1.00 55.00 497 ASP A O 1
ATOM 3626 N N . VAL A 1 498 ? 9.351 -15.389 -9.147 1.00 54.03 498 VAL A N 1
ATOM 3627 C CA . VAL A 1 498 ? 10.142 -15.721 -7.952 1.00 54.03 498 VAL A CA 1
ATOM 3628 C C . VAL A 1 498 ? 10.175 -17.233 -7.695 1.00 54.03 498 VAL A C 1
ATOM 3630 O O . VAL A 1 498 ? 11.162 -17.737 -7.169 1.00 54.03 498 VAL A O 1
ATOM 3633 N N . GLY A 1 499 ? 9.160 -17.981 -8.134 1.00 55.97 499 GLY A N 1
ATOM 3634 C CA . GLY A 1 499 ? 9.135 -19.438 -8.000 1.00 55.97 499 GLY A CA 1
ATOM 3635 C C . GLY A 1 499 ? 10.203 -20.096 -8.866 1.00 55.97 499 GLY A C 1
ATOM 3636 O O . GLY A 1 499 ? 10.967 -20.928 -8.380 1.00 55.97 499 GLY A O 1
ATOM 3637 N N . GLN A 1 500 ? 10.311 -19.657 -10.121 1.00 59.19 500 GLN A N 1
ATOM 3638 C CA . GLN A 1 500 ? 11.384 -20.074 -11.018 1.00 59.19 500 GLN A CA 1
ATOM 3639 C C . GLN A 1 500 ? 12.763 -19.633 -10.500 1.00 59.19 500 GLN A C 1
ATOM 3641 O O . GLN A 1 500 ? 13.712 -20.409 -10.563 1.00 59.19 500 GLN A O 1
ATOM 3646 N N . LEU A 1 501 ? 12.879 -18.421 -9.941 1.00 56.19 501 LEU A N 1
ATOM 3647 C CA . LEU A 1 501 ? 14.119 -17.951 -9.311 1.00 56.19 501 LEU A CA 1
ATOM 3648 C C . LEU A 1 501 ? 14.569 -18.868 -8.165 1.00 56.19 501 LEU A C 1
ATOM 3650 O O . LEU A 1 501 ? 15.731 -19.261 -8.114 1.00 56.19 501 LEU A O 1
ATOM 3654 N N . LEU A 1 502 ? 13.661 -19.214 -7.252 1.00 55.12 502 LEU A N 1
ATOM 3655 C CA . LEU A 1 502 ? 13.968 -20.094 -6.125 1.00 55.12 502 LEU A CA 1
ATOM 3656 C C . LEU A 1 502 ? 14.349 -21.503 -6.598 1.00 55.12 502 LEU A C 1
ATOM 3658 O O . LEU A 1 502 ? 15.360 -22.036 -6.149 1.00 55.12 502 LEU A O 1
ATOM 3662 N N . ALA A 1 503 ? 13.617 -22.061 -7.566 1.00 62.00 503 ALA A N 1
ATOM 3663 C CA . ALA A 1 503 ? 13.932 -23.367 -8.147 1.00 62.00 503 ALA A CA 1
ATOM 3664 C C . ALA A 1 503 ? 15.320 -23.410 -8.814 1.00 62.00 503 ALA A C 1
ATOM 3666 O O . ALA A 1 503 ? 15.993 -24.437 -8.775 1.00 62.00 503 ALA A O 1
ATOM 3667 N N . GLU A 1 504 ? 15.764 -22.306 -9.421 1.00 58.44 504 GLU A N 1
ATOM 3668 C CA . GLU A 1 504 ? 17.110 -22.188 -9.994 1.00 58.44 504 GLU A CA 1
ATOM 3669 C C . GLU A 1 504 ? 18.202 -21.933 -8.939 1.00 58.44 504 GLU A C 1
ATOM 3671 O O . GLU A 1 504 ? 19.366 -22.235 -9.187 1.00 58.44 504 GLU A O 1
ATOM 3676 N N . LEU A 1 505 ? 17.861 -21.381 -7.768 1.00 52.88 505 LEU A N 1
ATOM 3677 C CA . LEU A 1 505 ? 18.799 -21.204 -6.653 1.00 52.88 505 LEU A CA 1
ATOM 3678 C C . LEU A 1 505 ? 19.099 -22.514 -5.915 1.00 52.88 505 LEU A C 1
ATOM 3680 O O . LEU A 1 505 ? 20.207 -22.657 -5.392 1.00 52.88 505 LEU A O 1
ATOM 3684 N N . GLU A 1 506 ? 18.132 -23.435 -5.878 1.00 57.84 506 GLU A N 1
ATOM 3685 C CA . GLU A 1 506 ? 18.250 -24.774 -5.281 1.00 57.84 506 GLU A CA 1
ATOM 3686 C C . GLU A 1 506 ? 19.040 -25.775 -6.150 1.00 57.84 506 GLU A C 1
ATOM 3688 O O . GLU A 1 506 ? 19.436 -26.830 -5.649 1.00 57.84 506 GLU A O 1
ATOM 3693 N N . GLN A 1 507 ? 19.290 -25.446 -7.425 1.00 54.66 507 GLN A N 1
ATOM 3694 C CA . GLN A 1 507 ? 20.162 -26.187 -8.352 1.00 54.66 507 GLN A CA 1
ATOM 3695 C C . GLN A 1 507 ? 21.617 -25.713 -8.268 1.00 54.66 507 GLN A C 1
ATOM 3697 O O . GLN A 1 507 ? 22.513 -26.585 -8.311 1.00 54.66 507 GLN A O 1
#

pLDDT: mean 72.15, std 17.31, range [21.45, 96.56]

Foldseek 3Di:
DDDDDDDDDFWDDDDDDDDDQLVVVPVQAAEALAWDKDADVVADFWFKDFQLPDDTDTGRMDTDGRLAFDKTWIWIDDVNHTPDTDIDGYDYFFQLLQAAQQFQKKKKFRFLLPQVVLVLVQVCLLAPNVVSVVVQVVDLPNVQSVVQSVVPDHQFHRNGMWIWTAHVVPGWIKTKGAGSDQQVVCVVSQVVVVVVVWDWDDPDDFWIWTAHPVGWIWIWGDDSRMIMITTDDVPDDCVVVVCRSVVGDSNGLCPDSVSVVFVVPDDNARMKMKGADPPFAQFRIKIWGWHGDPQFIFIHIHTHGPDDFDWFPQDPVVLQKDFDFFKWWWKDFAALQRVLCRVQNDPPPPRSVVVCVVCVVLVQNSSVLSNQFSRIKIKIKAWPLLQQCCPCVVHDNDGPTAIKIKMWTFGNDLPVNLVNVVSVCVDPVNVVQWDADPFHIWGQDPVGIWDWGGDNGGIMIMDHDDPPDTGMDRRVVVCCVVDVRARGTSGTGTGTGSVRVSVVNVD